Protein AF-0000000086139166 (afdb_homodimer)

Sequence (594 aa):
PNATFDPYRQVFTIIMPDGSTDIAVHMEHIFRLQDTTVDTGIIYGVQLGISAILMLILAIMTRPEKRRSVIFFLNLGCLVLLLVRAIMMSIALHGPFYNFYNWVVSYYHDIDGWIRLSVAAEVINFLVILGLELSLLFQVRIVCVTLKTRWRLVVTAVTTFVAVAVCAVRFATMVVNAELGIVKVAGKTDAEWALIDAMASASNICIIASIIFFSAVFIAKLGHAIWQRRSMGMKQFGPMQIIFVMGCQTMCIPAIFGILTYFVYGASQIYTLMPVVVGTFLPLSSMWAATNTNNINPNATFDPYRQVFTIIMPDGSTDIAVHMEHIFRLQDTTVDTGIIYGVQLGISAILMLILAIMTRPEKRRSVIFFLNLGCLVLLLVRAIMMSIALHGPFYNFYNWVVSYYHDIDGWIRLSVAAEVINFLVILGLELSLLFQVRIVCVTLKTRWRLVVTAVTTFVAVAVCAVRFATMVVNAELGIVKVAGKTDAEWALIDAMASASNICIIASIIFFSAVFIAKLGHAIWQRRSMGMKQFGPMQIIFVMGCQTMCIPAIFGILTYFVYGASQIYTLMPVVVGTFLPLSSMWAATNTNNIN

Nearest PDB structures (foldseek):
  7qa8-assembly1_A  TM=8.667E-01  e=2.559E-09  Saccharomyces cerevisiae
  9auc-assembly1_R  TM=4.379E-01  e=1.783E-02  Homo sapiens
  6osa-assembly1_R  TM=5.288E-01  e=7.113E-02  Homo sapiens
  7try-assembly1_P  TM=4.358E-01  e=2.664E-02  Homo sapiens
  8to0-assembly1_Gd  TM=1.664E-01  e=4.517E+00  Mus musculus

Organism: NCBI:txid717836

Structure (mmCIF, N/CA/C/O backbone):
data_AF-0000000086139166-model_v1
#
loop_
_entity.id
_entity.type
_entity.pdbx_description
1 polymer 'Uncharacterized protein'
#
loop_
_atom_site.group_PDB
_atom_site.id
_atom_site.type_symbol
_atom_site.label_atom_id
_atom_site.label_alt_id
_atom_site.label_comp_id
_atom_site.label_asym_id
_atom_site.label_entity_id
_atom_site.label_seq_id
_atom_site.pdbx_PDB_ins_code
_atom_site.Cartn_x
_atom_site.Cartn_y
_atom_site.Cartn_z
_atom_site.occupancy
_atom_site.B_iso_or_equiv
_atom_site.auth_seq_id
_atom_site.auth_comp_id
_atom_site.auth_asym_id
_atom_site.auth_atom_id
_atom_site.pdbx_PDB_model_num
ATOM 1 N N . PRO A 1 1 ? -19.312 34.438 2.025 1 45.56 1 PRO A N 1
ATOM 2 C CA . PRO A 1 1 ? -17.891 34.625 1.675 1 45.56 1 PRO A CA 1
ATOM 3 C C . PRO A 1 1 ? -17.594 36.062 1.247 1 45.56 1 PRO A C 1
ATOM 5 O O . PRO A 1 1 ? -18.375 36.688 0.522 1 45.56 1 PRO A O 1
ATOM 8 N N . ASN A 1 2 ? -17.062 36.781 2.189 1 55.03 2 ASN A N 1
ATOM 9 C CA . ASN A 1 2 ? -16.641 38.094 1.738 1 55.03 2 ASN A CA 1
ATOM 10 C C . ASN A 1 2 ? -15.734 38 0.514 1 55.03 2 ASN A C 1
ATOM 12 O O . ASN A 1 2 ? -14.969 37.062 0.375 1 55.03 2 ASN A O 1
ATOM 16 N N . ALA A 1 3 ? -16.094 38.625 -0.59 1 62.47 3 ALA A N 1
ATOM 17 C CA . ALA A 1 3 ? -15.492 38.688 -1.915 1 62.47 3 ALA A CA 1
ATOM 18 C C . ALA A 1 3 ? -13.984 38.906 -1.813 1 62.47 3 ALA A C 1
ATOM 20 O O . ALA A 1 3 ? -13.227 38.469 -2.691 1 62.47 3 ALA A O 1
ATOM 21 N N . THR A 1 4 ? -13.469 39.469 -0.692 1 70.94 4 THR A N 1
ATOM 22 C CA . THR A 1 4 ? -12.062 39.844 -0.707 1 70.94 4 THR A CA 1
ATOM 23 C C . THR A 1 4 ? -11.25 38.969 0.241 1 70.94 4 THR A C 1
ATOM 25 O O . THR A 1 4 ? -10.016 39.062 0.266 1 70.94 4 THR A O 1
ATOM 28 N N . PHE A 1 5 ? -12.031 38.156 1.016 1 83.56 5 PHE A N 1
ATOM 29 C CA . PHE A 1 5 ? -11.297 37.375 2.002 1 83.56 5 PHE A CA 1
ATOM 30 C C . PHE A 1 5 ? -11.289 35.906 1.621 1 83.56 5 PHE A C 1
ATOM 32 O O . PHE A 1 5 ? -12.344 35.281 1.486 1 83.56 5 PHE A O 1
ATOM 39 N N . ASP A 1 6 ? -10.078 35.469 1.376 1 85.38 6 ASP A N 1
ATOM 40 C CA . ASP A 1 6 ? -9.906 34.062 1.132 1 85.38 6 ASP A CA 1
ATOM 41 C C . ASP A 1 6 ? -9.484 33.312 2.406 1 85.38 6 ASP A C 1
ATOM 43 O O . ASP A 1 6 ? -8.336 33.469 2.852 1 85.38 6 ASP A O 1
ATOM 47 N N . PRO A 1 7 ? -10.359 32.562 2.977 1 87.12 7 PRO A N 1
ATOM 48 C CA . PRO A 1 7 ? -10.062 31.891 4.238 1 87.12 7 PRO A CA 1
ATOM 49 C C . PRO A 1 7 ? -8.914 30.891 4.113 1 87.12 7 PRO A C 1
ATOM 51 O O . PRO A 1 7 ? -8.234 30.609 5.102 1 87.12 7 PRO A O 1
ATOM 54 N N . TYR A 1 8 ? -8.633 30.391 2.938 1 88 8 TYR A N 1
ATOM 55 C CA . TYR A 1 8 ? -7.621 29.359 2.756 1 88 8 TYR A CA 1
ATOM 56 C C . TYR A 1 8 ? -6.234 29.969 2.619 1 88 8 TYR A C 1
ATOM 58 O O . TYR A 1 8 ? -5.227 29.266 2.668 1 88 8 TYR A O 1
ATOM 66 N N . ARG A 1 9 ? -6.148 31.25 2.504 1 89.69 9 ARG A N 1
ATOM 67 C CA . ARG A 1 9 ? -4.859 31.922 2.355 1 89.69 9 ARG A CA 1
ATOM 68 C C . ARG A 1 9 ? -4.621 32.906 3.492 1 89.69 9 ARG A C 1
ATOM 70 O O . ARG A 1 9 ? -3.764 33.781 3.389 1 89.69 9 ARG A O 1
ATOM 77 N N . GLN A 1 10 ? -5.258 32.656 4.512 1 90.38 10 GLN A N 1
ATOM 78 C CA . GLN A 1 10 ? -5.121 33.594 5.629 1 90.38 10 GLN A CA 1
ATOM 79 C C . GLN A 1 10 ? -3.826 33.344 6.395 1 90.38 10 GLN A C 1
ATOM 81 O O . GLN A 1 10 ? -3.215 32.281 6.262 1 90.38 10 GLN A O 1
ATOM 86 N N . VAL A 1 11 ? -3.445 34.406 7.09 1 92 11 VAL A N 1
ATOM 87 C CA . VAL A 1 11 ? -2.242 34.344 7.914 1 92 11 VAL A CA 1
ATOM 88 C C . VAL A 1 11 ? -2.627 34.375 9.391 1 92 11 VAL A C 1
ATOM 90 O O . VAL A 1 11 ? -3.5 35.156 9.797 1 92 11 VAL A O 1
ATOM 93 N N . PHE A 1 12 ? -2.053 33.469 10.148 1 91.06 12 PHE A N 1
ATOM 94 C CA . PHE A 1 12 ? -2.281 33.469 11.586 1 91.06 12 PHE A CA 1
ATOM 95 C C . PHE A 1 12 ? -0.96 33.469 12.352 1 91.06 12 PHE A C 1
ATOM 97 O O . PHE A 1 12 ? 0.106 33.312 11.75 1 91.06 12 PHE A O 1
ATOM 104 N N . THR A 1 13 ? -1.061 33.719 13.609 1 92.12 13 THR A N 1
ATOM 105 C CA . THR A 1 13 ? 0.156 33.875 14.391 1 92.12 13 THR A CA 1
ATOM 106 C C . THR A 1 13 ? 0.322 32.719 15.391 1 92.12 13 THR A C 1
ATOM 108 O O . THR A 1 13 ? -0.653 32.281 16 1 92.12 13 THR A O 1
ATOM 111 N N . ILE A 1 14 ? 1.516 32.25 15.398 1 91.69 14 ILE A N 1
ATOM 112 C CA . ILE A 1 14 ? 1.871 31.266 16.406 1 91.69 14 ILE A CA 1
ATOM 113 C C . ILE A 1 14 ? 3.002 31.797 17.281 1 91.69 14 ILE A C 1
ATOM 115 O O . ILE A 1 14 ? 3.699 32.75 16.906 1 91.69 14 ILE A O 1
ATOM 119 N N . ILE A 1 15 ? 3.102 31.172 18.469 1 90.88 15 ILE A N 1
ATOM 120 C CA . ILE A 1 15 ? 4.09 31.625 19.438 1 90.88 15 ILE A CA 1
ATOM 121 C C . ILE A 1 15 ? 5.328 30.734 19.375 1 90.88 15 ILE A C 1
ATOM 123 O O . ILE A 1 15 ? 5.219 29.5 19.328 1 90.88 15 ILE A O 1
ATOM 127 N N . MET A 1 16 ? 6.43 31.297 19.375 1 89.06 16 MET A N 1
ATOM 128 C CA . MET A 1 16 ? 7.703 30.578 19.359 1 89.06 16 MET A CA 1
ATOM 129 C C . MET A 1 16 ? 7.953 29.875 20.688 1 89.06 16 MET A C 1
ATOM 131 O O . MET A 1 16 ? 7.273 30.141 21.672 1 89.06 16 MET A O 1
ATOM 135 N N . PRO A 1 17 ? 8.914 28.969 20.625 1 85.5 17 PRO A N 1
ATOM 136 C CA . PRO A 1 17 ? 9.172 28.219 21.844 1 85.5 17 PRO A CA 1
ATOM 137 C C . PRO A 1 17 ? 9.57 29.094 23.016 1 85.5 17 PRO A C 1
ATOM 139 O O . PRO A 1 17 ? 9.492 28.672 24.172 1 85.5 17 PRO A O 1
ATOM 142 N N . ASP A 1 18 ? 9.961 30.266 22.781 1 82.81 18 ASP A N 1
ATOM 143 C CA . ASP A 1 18 ? 10.336 31.188 23.844 1 82.81 18 ASP A CA 1
ATOM 144 C C . ASP A 1 18 ? 9.109 31.656 24.625 1 82.81 18 ASP A C 1
ATOM 146 O O . ASP A 1 18 ? 9.227 32.188 25.734 1 82.81 18 ASP A O 1
ATOM 150 N N . GLY A 1 19 ? 7.93 31.484 24.016 1 83.88 19 GLY A N 1
ATOM 151 C CA . GLY A 1 19 ? 6.691 31.812 24.703 1 83.88 19 GLY A CA 1
ATOM 152 C C . GLY A 1 19 ? 6.266 33.25 24.516 1 83.88 19 GLY A C 1
ATOM 153 O O . GLY A 1 19 ? 5.211 33.656 25 1 83.88 19 GLY A O 1
ATOM 154 N N . SER A 1 20 ? 7 34.031 23.812 1 85.06 20 SER A N 1
ATOM 155 C CA . SER A 1 20 ? 6.699 35.469 23.734 1 85.06 20 SER A CA 1
ATOM 156 C C . SER A 1 20 ? 6.742 35.969 22.281 1 85.06 20 SER A C 1
ATOM 158 O O . SER A 1 20 ? 5.977 36.844 21.906 1 85.06 20 SER A O 1
ATOM 160 N N . THR A 1 21 ? 7.52 35.375 21.453 1 88.88 21 THR A N 1
ATOM 161 C CA . THR A 1 21 ? 7.699 35.844 20.078 1 88.88 21 THR A CA 1
ATOM 162 C C . THR A 1 21 ? 6.637 35.25 19.156 1 88.88 21 THR A C 1
ATOM 164 O O . THR A 1 21 ? 6.445 34.062 19.125 1 88.88 21 THR A O 1
ATOM 167 N N . ASP A 1 22 ? 5.969 36.25 18.516 1 89.94 22 ASP A N 1
ATOM 168 C CA . ASP A 1 22 ? 4.941 35.812 17.578 1 89.94 22 ASP A CA 1
ATOM 169 C C . ASP A 1 22 ? 5.504 35.719 16.156 1 89.94 22 ASP A C 1
ATOM 171 O O . ASP A 1 22 ? 6.34 36.531 15.75 1 89.94 22 ASP A O 1
ATOM 175 N N . ILE A 1 23 ? 5.105 34.656 15.539 1 90.5 23 ILE A N 1
ATOM 176 C CA . ILE A 1 23 ? 5.484 34.5 14.141 1 90.5 23 ILE A CA 1
ATOM 177 C C . ILE A 1 23 ? 4.23 34.312 13.289 1 90.5 23 ILE A C 1
ATOM 179 O O . ILE A 1 23 ? 3.285 33.625 13.703 1 90.5 23 ILE A O 1
ATOM 183 N N . ALA A 1 24 ? 4.258 34.969 12.18 1 91.88 24 ALA A N 1
ATOM 184 C CA . ALA A 1 24 ? 3.148 34.844 11.234 1 91.88 24 ALA A CA 1
ATOM 185 C C . ALA A 1 24 ? 3.324 33.625 10.336 1 91.88 24 ALA A C 1
ATOM 187 O O . ALA A 1 24 ? 4.406 33.406 9.789 1 91.88 24 ALA A O 1
ATOM 188 N N . VAL A 1 25 ? 2.326 32.812 10.281 1 91.75 25 VAL A N 1
ATOM 189 C CA . VAL A 1 25 ? 2.373 31.594 9.477 1 91.75 25 VAL A CA 1
ATOM 190 C C . VAL A 1 25 ? 1.213 31.594 8.484 1 91.75 25 VAL A C 1
ATOM 192 O O . VAL A 1 25 ? 0.083 31.938 8.836 1 91.75 25 VAL A O 1
ATOM 195 N N . HIS A 1 26 ? 1.52 31.141 7.305 1 92 26 HIS A N 1
ATOM 196 C CA . HIS A 1 26 ? 0.5 31.016 6.27 1 92 26 HIS A CA 1
ATOM 197 C C . HIS A 1 26 ? -0.224 29.672 6.375 1 92 26 HIS A C 1
ATOM 199 O O . HIS A 1 26 ? 0.409 28.641 6.586 1 92 26 HIS A O 1
ATOM 205 N N . MET A 1 27 ? -1.521 29.734 6.191 1 91.56 27 MET A N 1
ATOM 206 C CA . MET A 1 27 ? -2.338 28.531 6.25 1 91.56 27 MET A CA 1
ATOM 207 C C . MET A 1 27 ? -1.91 27.531 5.176 1 91.56 27 MET A C 1
ATOM 209 O O . MET A 1 27 ? -2.041 26.328 5.363 1 91.56 27 MET A O 1
ATOM 213 N N . GLU A 1 28 ? -1.362 27.984 4.152 1 90.25 28 GLU A N 1
ATOM 214 C CA . GLU A 1 28 ? -0.927 27.141 3.039 1 90.25 28 GLU A CA 1
ATOM 215 C C . GLU A 1 28 ? 0.146 26.156 3.48 1 90.25 28 GLU A C 1
ATOM 217 O O . GLU A 1 28 ? 0.291 25.078 2.889 1 90.25 28 GLU A O 1
ATOM 222 N N . HIS A 1 29 ? 0.88 26.531 4.504 1 89.94 29 HIS A N 1
ATOM 223 C CA . HIS A 1 29 ? 1.913 25.625 5.012 1 89.94 29 HIS A CA 1
ATOM 224 C C . HIS A 1 29 ? 1.301 24.359 5.605 1 89.94 29 HIS A C 1
ATOM 226 O O . HIS A 1 29 ? 1.882 23.281 5.508 1 89.94 29 HIS A O 1
ATOM 232 N N . ILE A 1 30 ? 0.114 24.547 6.121 1 91.62 30 ILE A N 1
ATOM 233 C CA . ILE A 1 30 ? -0.573 23.391 6.691 1 91.62 30 ILE A CA 1
ATOM 234 C C . ILE A 1 30 ? -1.009 22.453 5.574 1 91.62 30 ILE A C 1
ATOM 236 O O . ILE A 1 30 ? -0.793 21.234 5.656 1 91.62 30 ILE A O 1
ATOM 240 N N . PHE A 1 31 ? -1.517 23.047 4.535 1 91.5 31 PHE A N 1
ATOM 241 C CA . PHE A 1 31 ? -2.014 22.25 3.426 1 91.5 31 PHE A CA 1
ATOM 242 C C . PHE A 1 31 ? -0.865 21.547 2.713 1 91.5 31 PHE A C 1
ATOM 244 O O . PHE A 1 31 ? -0.972 20.359 2.367 1 91.5 31 PHE A O 1
ATOM 251 N N . ARG A 1 32 ? 0.157 22.219 2.541 1 88.81 32 ARG A N 1
ATOM 252 C CA . ARG A 1 32 ? 1.303 21.641 1.844 1 88.81 32 ARG A CA 1
ATOM 253 C C . ARG A 1 32 ? 1.901 20.484 2.637 1 88.81 32 ARG A C 1
ATOM 255 O O . ARG A 1 32 ? 2.246 19.453 2.068 1 88.81 32 ARG A O 1
ATOM 262 N N . LEU A 1 33 ? 2.053 20.688 3.883 1 91.19 33 LEU A N 1
ATOM 263 C CA . LEU A 1 33 ? 2.6 19.625 4.727 1 91.19 33 LEU A CA 1
ATOM 264 C C . LEU A 1 33 ? 1.68 18.422 4.742 1 91.19 33 LEU A C 1
ATOM 266 O O . LEU A 1 33 ? 2.145 17.281 4.648 1 91.19 33 LEU A O 1
ATOM 270 N N . GLN A 1 34 ? 0.422 18.672 4.883 1 92.06 34 GLN A N 1
ATOM 271 C CA . GLN A 1 34 ? -0.533 17.578 4.898 1 92.06 34 GLN A CA 1
ATOM 272 C C . GLN A 1 34 ? -0.503 16.797 3.584 1 92.06 34 GLN A C 1
ATOM 274 O O . GLN A 1 34 ? -0.5 15.562 3.584 1 92.06 34 GLN A O 1
ATOM 279 N N . ASP A 1 35 ? -0.479 17.5 2.506 1 90.5 35 ASP A N 1
ATOM 280 C CA . ASP A 1 35 ? -0.441 16.844 1.199 1 90.5 35 ASP A CA 1
ATOM 281 C C . ASP A 1 35 ? 0.821 16 1.045 1 90.5 35 ASP A C 1
ATOM 283 O O . ASP A 1 35 ? 0.76 14.867 0.562 1 90.5 35 ASP A O 1
ATOM 287 N N . THR A 1 36 ? 1.85 16.562 1.471 1 88.31 36 THR A N 1
ATOM 288 C CA . THR A 1 36 ? 3.125 15.859 1.354 1 88.31 36 THR A CA 1
ATOM 289 C C . THR A 1 36 ? 3.129 14.602 2.215 1 88.31 36 THR A C 1
ATOM 291 O O . THR A 1 36 ? 3.557 13.539 1.764 1 88.31 36 THR A O 1
ATOM 294 N N . THR A 1 37 ? 2.67 14.711 3.414 1 92.69 37 THR A N 1
ATOM 295 C CA . THR A 1 37 ? 2.689 13.57 4.324 1 92.69 37 THR A CA 1
ATOM 296 C C . THR A 1 37 ? 1.707 12.5 3.869 1 92.69 37 THR A C 1
ATOM 298 O O . THR A 1 37 ? 1.995 11.305 3.965 1 92.69 37 THR A O 1
ATOM 301 N N . VAL A 1 38 ? 0.588 12.945 3.363 1 92.94 38 VAL A N 1
ATOM 302 C CA . VAL A 1 38 ? -0.408 11.992 2.887 1 92.94 38 VAL A CA 1
ATOM 303 C C . VAL A 1 38 ? 0.127 11.258 1.662 1 92.94 38 VAL A C 1
ATOM 305 O O . VAL A 1 38 ? 0.037 10.031 1.581 1 92.94 38 VAL A O 1
ATOM 308 N N . ASP A 1 39 ? 0.705 11.953 0.757 1 91.19 39 ASP A N 1
ATOM 309 C CA . ASP A 1 39 ? 1.267 11.32 -0.436 1 91.19 39 ASP A CA 1
ATOM 310 C C . ASP A 1 39 ? 2.375 10.336 -0.07 1 91.19 39 ASP A C 1
ATOM 312 O O . ASP A 1 39 ? 2.424 9.227 -0.6 1 91.19 39 ASP A O 1
ATOM 316 N N . THR A 1 40 ? 3.201 10.82 0.78 1 91.06 40 THR A N 1
ATOM 317 C CA . THR A 1 40 ? 4.289 9.961 1.222 1 91.06 40 THR A CA 1
ATOM 318 C C . THR A 1 40 ? 3.748 8.727 1.936 1 91.06 40 THR A C 1
ATOM 320 O O . THR A 1 40 ? 4.262 7.617 1.75 1 91.06 40 THR A O 1
ATOM 323 N N . GLY A 1 41 ? 2.715 8.945 2.732 1 93.25 41 GLY A N 1
ATOM 324 C CA . GLY A 1 41 ? 2.084 7.82 3.396 1 93.25 41 GLY A CA 1
ATOM 325 C C . GLY A 1 41 ? 1.484 6.816 2.43 1 93.25 41 GLY A C 1
ATOM 326 O O . GLY A 1 41 ? 1.632 5.609 2.609 1 93.25 41 GLY A O 1
ATOM 327 N N . ILE A 1 42 ? 0.843 7.289 1.445 1 93.69 42 ILE A N 1
ATOM 328 C CA . ILE A 1 42 ? 0.24 6.418 0.439 1 93.69 42 ILE A CA 1
ATOM 329 C C . ILE A 1 42 ? 1.33 5.625 -0.276 1 93.69 42 ILE A C 1
ATOM 331 O O . ILE A 1 42 ? 1.203 4.41 -0.459 1 93.69 42 ILE A O 1
ATOM 335 N N . ILE A 1 43 ? 2.379 6.27 -0.607 1 92.56 43 ILE A N 1
ATOM 336 C CA . ILE A 1 43 ? 3.453 5.641 -1.368 1 92.56 43 ILE A CA 1
ATOM 337 C C . ILE A 1 43 ? 4.094 4.531 -0.537 1 92.56 43 ILE A C 1
ATOM 339 O O . ILE A 1 43 ? 4.305 3.422 -1.03 1 92.56 43 ILE A O 1
ATOM 343 N N . TYR A 1 44 ? 4.383 4.836 0.658 1 93.69 44 TYR A N 1
ATOM 344 C CA . TYR A 1 44 ? 4.996 3.812 1.496 1 93.69 44 TYR A CA 1
ATOM 345 C C . TYR A 1 44 ? 3.982 2.742 1.878 1 93.69 44 TYR A C 1
ATOM 347 O O . TYR A 1 44 ? 4.348 1.585 2.102 1 93.69 44 TYR A O 1
ATOM 355 N N . GLY A 1 45 ? 2.738 3.119 1.931 1 94.88 45 GLY A N 1
ATOM 356 C CA . GLY A 1 45 ? 1.712 2.098 2.068 1 94.88 45 GLY A CA 1
ATOM 357 C C . GLY A 1 45 ? 1.694 1.109 0.918 1 94.88 45 GLY A C 1
ATOM 358 O O . GLY A 1 45 ? 1.607 -0.101 1.135 1 94.88 45 GLY A O 1
ATOM 359 N N . VAL A 1 46 ? 1.8 1.659 -0.193 1 93.75 46 VAL A N 1
ATOM 360 C CA . VAL A 1 46 ? 1.843 0.818 -1.384 1 93.75 46 VAL A CA 1
ATOM 361 C C . VAL A 1 46 ? 3.023 -0.146 -1.293 1 93.75 46 VAL A C 1
ATOM 363 O O . VAL A 1 46 ? 2.885 -1.338 -1.576 1 93.75 46 VAL A O 1
ATOM 366 N N . GLN A 1 47 ? 4.133 0.361 -0.874 1 93.88 47 GLN A N 1
ATOM 367 C CA . GLN A 1 47 ? 5.324 -0.467 -0.731 1 93.88 47 GLN A CA 1
ATOM 368 C C . GLN A 1 47 ? 5.125 -1.545 0.329 1 93.88 47 GLN A C 1
ATOM 370 O O . GLN A 1 47 ? 5.562 -2.684 0.155 1 93.88 47 GLN A O 1
ATOM 375 N N . LEU A 1 48 ? 4.484 -1.143 1.344 1 94.69 48 LEU A N 1
ATOM 376 C CA . LEU A 1 48 ? 4.18 -2.09 2.41 1 94.69 48 LEU A CA 1
ATOM 377 C C . LEU A 1 48 ? 3.283 -3.213 1.897 1 94.69 48 LEU A C 1
ATOM 379 O O . LEU A 1 48 ? 3.572 -4.391 2.117 1 94.69 48 LEU A O 1
ATOM 383 N N . GLY A 1 49 ? 2.287 -2.867 1.223 1 93.56 49 GLY A N 1
ATOM 384 C CA . GLY A 1 49 ? 1.359 -3.852 0.689 1 93.56 49 GLY A CA 1
ATOM 385 C C . GLY A 1 49 ? 2.002 -4.801 -0.304 1 93.56 49 GLY A C 1
ATOM 386 O O . GLY A 1 49 ? 1.856 -6.02 -0.188 1 93.56 49 GLY A O 1
ATOM 387 N N . ILE A 1 50 ? 2.738 -4.25 -1.206 1 91.12 50 ILE A N 1
ATOM 388 C CA . ILE A 1 50 ? 3.361 -5.043 -2.262 1 91.12 50 ILE A CA 1
ATOM 389 C C . ILE A 1 50 ? 4.379 -6.004 -1.652 1 91.12 50 ILE A C 1
ATOM 391 O O . ILE A 1 50 ? 4.375 -7.199 -1.963 1 91.12 50 ILE A O 1
ATOM 395 N N . SER A 1 51 ? 5.199 -5.48 -0.783 1 91.69 51 SER A N 1
ATOM 396 C CA . SER A 1 51 ? 6.246 -6.316 -0.2 1 91.69 51 SER A CA 1
ATOM 397 C C . SER A 1 51 ? 5.656 -7.402 0.692 1 91.69 51 SER A C 1
ATOM 399 O O . SER A 1 51 ? 6.105 -8.547 0.663 1 91.69 51 SER A O 1
ATOM 401 N N . ALA A 1 52 ? 4.648 -7.094 1.392 1 89.38 52 ALA A N 1
ATOM 402 C CA . ALA A 1 52 ? 4.039 -8.062 2.299 1 89.38 52 ALA A CA 1
ATOM 403 C C . ALA A 1 52 ? 3.389 -9.203 1.524 1 89.38 52 ALA A C 1
ATOM 405 O O . ALA A 1 52 ? 3.629 -10.375 1.821 1 89.38 52 ALA A O 1
ATOM 406 N N . ILE A 1 53 ? 2.598 -8.898 0.555 1 87.31 53 ILE A N 1
ATOM 407 C CA . ILE A 1 53 ? 1.854 -9.93 -0.158 1 87.31 53 ILE A CA 1
ATOM 408 C C . ILE A 1 53 ? 2.812 -10.758 -1.01 1 87.31 53 ILE A C 1
ATOM 410 O O . ILE A 1 53 ? 2.635 -11.969 -1.153 1 87.31 53 ILE A O 1
ATOM 414 N N . LEU A 1 54 ? 3.781 -10.164 -1.547 1 86.38 54 LEU A N 1
ATOM 415 C CA . LEU A 1 54 ? 4.734 -10.914 -2.357 1 86.38 54 LEU A CA 1
ATOM 416 C C . LEU A 1 54 ? 5.547 -11.875 -1.494 1 86.38 54 LEU A C 1
ATOM 418 O O . LEU A 1 54 ? 5.895 -12.977 -1.937 1 86.38 54 LEU A O 1
ATOM 422 N N . MET A 1 55 ? 5.906 -11.367 -0.346 1 85.5 55 MET A N 1
ATOM 423 C CA . MET A 1 55 ? 6.598 -12.258 0.583 1 85.5 55 MET A CA 1
ATOM 424 C C . MET A 1 55 ? 5.742 -13.484 0.902 1 85.5 55 MET A C 1
ATOM 426 O O . MET A 1 55 ? 6.246 -14.602 0.946 1 85.5 55 MET A O 1
ATOM 430 N N . LEU A 1 56 ? 4.512 -13.258 1.022 1 79.19 56 LEU A N 1
ATOM 431 C CA . LEU A 1 56 ? 3.582 -14.336 1.323 1 79.19 56 LEU A CA 1
ATOM 432 C C . LEU A 1 56 ? 3.449 -15.289 0.136 1 79.19 56 LEU A C 1
ATOM 434 O O . LEU A 1 56 ? 3.48 -16.5 0.306 1 79.19 56 LEU A O 1
ATOM 438 N N . ILE A 1 57 ? 3.318 -14.75 -0.971 1 77.06 57 ILE A N 1
ATOM 439 C CA . ILE A 1 57 ? 3.166 -15.555 -2.182 1 77.06 57 ILE A CA 1
ATOM 440 C C . ILE A 1 57 ? 4.434 -16.359 -2.43 1 77.06 57 ILE A C 1
ATOM 442 O O . ILE A 1 57 ? 4.367 -17.547 -2.779 1 77.06 57 ILE A O 1
ATOM 446 N N . LEU A 1 58 ? 5.547 -15.75 -2.281 1 76.88 58 LEU A N 1
ATOM 447 C CA . LEU A 1 58 ? 6.816 -16.453 -2.455 1 76.88 58 LEU A CA 1
ATOM 448 C C . LEU A 1 58 ? 6.938 -17.609 -1.473 1 76.88 58 LEU A C 1
ATOM 450 O O . LEU A 1 58 ? 7.414 -18.688 -1.834 1 76.88 58 LEU A O 1
ATOM 454 N N . ALA A 1 59 ? 6.516 -17.391 -0.302 1 72.25 59 ALA A N 1
ATOM 455 C CA . ALA A 1 59 ? 6.605 -18.406 0.744 1 72.25 59 ALA A CA 1
ATOM 456 C C . ALA A 1 59 ? 5.645 -19.562 0.469 1 72.25 59 ALA A C 1
ATOM 458 O O . ALA A 1 59 ? 5.965 -20.719 0.733 1 72.25 59 ALA A O 1
ATOM 459 N N . ILE A 1 60 ? 4.531 -19.25 -0.204 1 68.69 60 ILE A N 1
ATOM 460 C CA . ILE A 1 60 ? 3.488 -20.25 -0.391 1 68.69 60 ILE A CA 1
ATOM 461 C C . ILE A 1 60 ? 3.699 -20.969 -1.719 1 68.69 60 ILE A C 1
ATOM 463 O O . ILE A 1 60 ? 3.484 -22.188 -1.813 1 68.69 60 ILE A O 1
ATOM 467 N N . MET A 1 61 ? 4.145 -20.266 -2.672 1 68.75 61 MET A N 1
ATOM 468 C CA . MET A 1 61 ? 4.145 -20.797 -4.031 1 68.75 61 MET A CA 1
ATOM 469 C C . MET A 1 61 ? 5.488 -21.438 -4.363 1 68.75 61 MET A C 1
ATOM 471 O O . MET A 1 61 ? 5.59 -22.219 -5.316 1 68.75 61 MET A O 1
ATOM 475 N N . THR A 1 62 ? 6.504 -21.109 -3.596 1 70.12 62 THR A N 1
ATOM 476 C CA . THR A 1 62 ? 7.809 -21.688 -3.895 1 70.12 62 THR A CA 1
ATOM 477 C C . THR A 1 62 ? 7.922 -23.094 -3.318 1 70.12 62 THR A C 1
ATOM 479 O O . THR A 1 62 ? 7.613 -23.312 -2.146 1 70.12 62 THR A O 1
ATOM 482 N N . ARG A 1 63 ? 8.297 -24.047 -4.219 1 69.25 63 ARG A N 1
ATOM 483 C CA . ARG A 1 63 ? 8.477 -25.453 -3.824 1 69.25 63 ARG A CA 1
ATOM 484 C C . ARG A 1 63 ? 9.625 -25.594 -2.83 1 69.25 63 ARG A C 1
ATOM 486 O O . ARG A 1 63 ? 10.617 -24.875 -2.91 1 69.25 63 ARG A O 1
ATOM 493 N N . PRO A 1 64 ? 9.445 -26.469 -1.895 1 71.12 64 PRO A N 1
ATOM 494 C CA . PRO A 1 64 ? 10.469 -26.641 -0.862 1 71.12 64 PRO A CA 1
ATOM 495 C C . PRO A 1 64 ? 11.844 -26.938 -1.443 1 71.12 64 PRO A C 1
ATOM 497 O O . PRO A 1 64 ? 12.859 -26.531 -0.872 1 71.12 64 PRO A O 1
ATOM 500 N N . GLU A 1 65 ? 11.945 -27.578 -2.594 1 69.81 65 GLU A N 1
ATOM 501 C CA . GLU A 1 65 ? 13.219 -27.906 -3.217 1 69.81 65 GLU A CA 1
ATOM 502 C C . GLU A 1 65 ? 13.922 -26.656 -3.73 1 69.81 65 GLU A C 1
ATOM 504 O O . GLU A 1 65 ? 15.156 -26.594 -3.756 1 69.81 65 GLU A O 1
ATOM 509 N N . LYS A 1 66 ? 13.156 -25.641 -4.047 1 70.38 66 LYS A N 1
ATOM 510 C CA . LYS A 1 66 ? 13.711 -24.422 -4.617 1 70.38 66 LYS A CA 1
ATOM 511 C C . LYS A 1 66 ? 13.914 -23.359 -3.539 1 70.38 66 LYS A C 1
ATOM 513 O O . LYS A 1 66 ? 14.516 -22.312 -3.799 1 70.38 66 LYS A O 1
ATOM 518 N N . ARG A 1 67 ? 13.43 -23.688 -2.371 1 74.25 67 ARG A N 1
ATOM 519 C CA . ARG A 1 67 ? 13.57 -22.734 -1.268 1 74.25 67 ARG A CA 1
ATOM 520 C C . ARG A 1 67 ? 15.016 -22.672 -0.782 1 74.25 67 ARG A C 1
ATOM 522 O O . ARG A 1 67 ? 15.383 -21.75 -0.045 1 74.25 67 ARG A O 1
ATOM 529 N N . ARG A 1 68 ? 15.742 -23.531 -1.37 1 77.06 68 ARG A N 1
ATOM 530 C CA . ARG A 1 68 ? 17.125 -23.547 -0.919 1 77.06 68 ARG A CA 1
ATOM 531 C C . ARG A 1 68 ? 18.047 -22.891 -1.942 1 77.06 68 ARG A C 1
ATOM 533 O O . ARG A 1 68 ? 19.25 -22.797 -1.73 1 77.06 68 ARG A O 1
ATOM 540 N N . SER A 1 69 ? 17.469 -22.344 -2.902 1 76.44 69 SER A N 1
ATOM 541 C CA . SER A 1 69 ? 18.281 -21.672 -3.914 1 76.44 69 SER A CA 1
ATOM 542 C C . SER A 1 69 ? 18.734 -20.297 -3.439 1 76.44 69 SER A C 1
ATOM 544 O O . SER A 1 69 ? 18.062 -19.656 -2.635 1 76.44 69 SER A O 1
ATOM 546 N N . VAL A 1 70 ? 19.922 -19.953 -3.803 1 79.12 70 VAL A N 1
ATOM 547 C CA . VAL A 1 70 ? 20.484 -18.656 -3.451 1 79.12 70 VAL A CA 1
ATOM 548 C C . VAL A 1 70 ? 19.594 -17.531 -3.955 1 79.12 70 VAL A C 1
ATOM 550 O O . VAL A 1 70 ? 19.406 -16.516 -3.279 1 79.12 70 VAL A O 1
ATOM 553 N N . ILE A 1 71 ? 18.938 -17.734 -5.07 1 74.94 71 ILE A N 1
ATOM 554 C CA . ILE A 1 71 ? 18.078 -16.719 -5.676 1 74.94 71 ILE A CA 1
ATOM 555 C C . ILE A 1 71 ? 16.844 -16.5 -4.801 1 74.94 71 ILE A C 1
ATOM 557 O O . ILE A 1 71 ? 16.391 -15.367 -4.641 1 74.94 71 ILE A O 1
ATOM 561 N N . PHE A 1 72 ? 16.391 -17.531 -4.258 1 79.31 72 PHE A N 1
ATOM 562 C CA . PHE A 1 72 ? 15.242 -17.422 -3.373 1 79.31 72 PHE A CA 1
ATOM 563 C C . PHE A 1 72 ? 15.578 -16.594 -2.141 1 79.31 72 PHE A C 1
ATOM 565 O O . PHE A 1 72 ? 14.812 -15.703 -1.758 1 79.31 72 PHE A O 1
ATOM 572 N N . PHE A 1 73 ? 16.719 -16.812 -1.592 1 84.44 73 PHE A N 1
ATOM 573 C CA . PHE A 1 73 ? 17.125 -16.094 -0.386 1 84.44 73 PHE A CA 1
ATOM 574 C C . PHE A 1 73 ? 17.391 -14.625 -0.687 1 84.44 73 PHE A C 1
ATOM 576 O O . PHE A 1 73 ? 17.078 -13.758 0.128 1 84.44 73 PHE A O 1
ATOM 583 N N . LEU A 1 74 ? 17.922 -14.359 -1.779 1 83.81 74 LEU A N 1
ATOM 584 C CA . LEU A 1 74 ? 18.188 -12.984 -2.162 1 83.81 74 LEU A CA 1
ATOM 585 C C . LEU A 1 74 ? 16.891 -12.219 -2.414 1 83.81 74 LEU A C 1
ATOM 587 O O . LEU A 1 74 ? 16.734 -11.086 -1.96 1 83.81 74 LEU A O 1
ATOM 591 N N . ASN A 1 75 ? 15.992 -12.922 -3.064 1 81.88 75 ASN A N 1
ATOM 592 C CA . ASN A 1 75 ? 14.711 -12.281 -3.348 1 81.88 75 ASN A CA 1
ATOM 593 C C . ASN A 1 75 ? 13.898 -12.062 -2.072 1 81.88 75 ASN A C 1
ATOM 595 O O . ASN A 1 75 ? 13.336 -10.984 -1.867 1 81.88 75 ASN A O 1
ATOM 599 N N . LEU A 1 76 ? 13.891 -13.039 -1.277 1 87.06 76 LEU A N 1
ATOM 600 C CA . LEU A 1 76 ? 13.172 -12.922 -0.013 1 87.06 76 LEU A CA 1
ATOM 601 C C . LEU A 1 76 ? 13.812 -11.859 0.878 1 87.06 76 LEU A C 1
ATOM 603 O O . LEU A 1 76 ? 13.109 -11.078 1.521 1 87.06 76 LEU A O 1
ATOM 607 N N . GLY A 1 77 ? 15.109 -11.914 0.917 1 89.44 77 GLY A N 1
ATOM 608 C CA . GLY A 1 77 ? 15.82 -10.914 1.695 1 89.44 77 GLY A CA 1
ATOM 609 C C . GLY A 1 77 ? 15.539 -9.492 1.247 1 89.44 77 GLY A C 1
ATOM 610 O O . GLY A 1 77 ? 15.352 -8.602 2.076 1 89.44 77 GLY A O 1
ATOM 611 N N . CYS A 1 78 ? 15.484 -9.289 -0.009 1 89.44 78 CYS A N 1
ATOM 612 C CA . CYS A 1 78 ? 15.188 -7.965 -0.554 1 89.44 78 CYS A CA 1
ATOM 613 C C . CYS A 1 78 ? 13.773 -7.531 -0.179 1 89.44 78 CYS A C 1
ATOM 615 O O . CYS A 1 78 ? 13.555 -6.375 0.186 1 89.44 78 CYS A O 1
ATOM 617 N N . LEU A 1 79 ? 12.875 -8.438 -0.218 1 90.75 79 LEU A N 1
ATOM 618 C CA . LEU A 1 79 ? 11.492 -8.117 0.112 1 90.75 79 LEU A CA 1
ATOM 619 C C . LEU A 1 79 ? 11.344 -7.773 1.591 1 90.75 79 LEU A C 1
ATOM 621 O O . LEU A 1 79 ? 10.594 -6.871 1.952 1 90.75 79 LEU A O 1
ATOM 625 N N . VAL A 1 80 ? 12.07 -8.5 2.373 1 93.62 80 VAL A N 1
ATOM 626 C CA . VAL A 1 80 ? 12.039 -8.219 3.805 1 93.62 80 VAL A CA 1
ATOM 627 C C . VAL A 1 80 ? 12.609 -6.828 4.074 1 93.62 80 VAL A C 1
ATOM 629 O O . VAL A 1 80 ? 12.039 -6.062 4.855 1 93.62 80 VAL A O 1
ATOM 632 N N . LEU A 1 81 ? 13.68 -6.543 3.438 1 94.38 81 LEU A N 1
ATOM 633 C CA . LEU A 1 81 ? 14.289 -5.23 3.607 1 94.38 81 LEU A CA 1
ATOM 634 C C . LEU A 1 81 ? 13.344 -4.129 3.135 1 94.38 81 LEU A C 1
ATOM 636 O O . LEU A 1 81 ? 13.242 -3.076 3.771 1 94.38 81 LEU A O 1
ATOM 640 N N . LEU A 1 82 ? 12.688 -4.379 2.074 1 93.81 82 LEU A N 1
ATOM 641 C CA . LEU A 1 82 ? 11.727 -3.41 1.552 1 93.81 82 LEU A CA 1
ATOM 642 C C . LEU A 1 82 ? 10.57 -3.215 2.523 1 93.81 82 LEU A C 1
ATOM 644 O O . LEU A 1 82 ? 10.102 -2.092 2.719 1 93.81 82 LEU A O 1
ATOM 648 N N . LEU A 1 83 ? 10.125 -4.277 3.104 1 94.62 83 LEU A N 1
ATOM 649 C CA . LEU A 1 83 ? 9.047 -4.211 4.086 1 94.62 83 LEU A CA 1
ATOM 650 C C . LEU A 1 83 ? 9.477 -3.406 5.309 1 94.62 83 LEU A C 1
ATOM 652 O O . LEU A 1 83 ? 8.742 -2.525 5.762 1 94.62 83 LEU A O 1
ATOM 656 N N . VAL A 1 84 ? 10.602 -3.699 5.793 1 95.44 84 VAL A N 1
ATOM 657 C CA . VAL A 1 84 ? 11.125 -3.01 6.969 1 95.44 84 VAL A CA 1
ATOM 658 C C . VAL A 1 84 ? 11.305 -1.524 6.66 1 95.44 84 VAL A C 1
ATOM 660 O O . VAL A 1 84 ? 10.953 -0.667 7.473 1 95.44 84 VAL A O 1
ATOM 663 N N . ARG A 1 85 ? 11.805 -1.26 5.535 1 94 85 ARG A N 1
ATOM 664 C CA . ARG A 1 85 ? 11.977 0.124 5.105 1 94 85 ARG A CA 1
ATOM 665 C C . ARG A 1 85 ? 10.648 0.86 5.074 1 94 85 ARG A C 1
ATOM 667 O O . ARG A 1 85 ? 10.531 1.979 5.578 1 94 85 ARG A O 1
ATOM 674 N N . ALA A 1 86 ? 9.695 0.232 4.48 1 94.56 86 ALA A N 1
ATOM 675 C CA . ALA A 1 86 ? 8.383 0.858 4.367 1 94.56 86 ALA A CA 1
ATOM 676 C C . ALA A 1 86 ? 7.77 1.107 5.742 1 94.56 86 ALA A C 1
ATOM 678 O O . ALA A 1 86 ? 7.152 2.148 5.973 1 94.56 86 ALA A O 1
ATOM 679 N N . ILE A 1 87 ? 7.977 0.224 6.668 1 95.56 87 ILE A N 1
ATOM 680 C CA . ILE A 1 87 ? 7.465 0.366 8.023 1 95.56 87 ILE A CA 1
ATOM 681 C C . ILE A 1 87 ? 8.172 1.526 8.727 1 95.56 87 ILE A C 1
ATOM 683 O O . ILE A 1 87 ? 7.523 2.375 9.344 1 95.56 87 ILE A O 1
ATOM 687 N N . MET A 1 88 ? 9.422 1.557 8.594 1 94.69 88 MET A N 1
ATOM 688 C CA . MET A 1 88 ? 10.211 2.598 9.25 1 94.69 88 MET A CA 1
ATOM 689 C C . MET A 1 88 ? 9.844 3.977 8.711 1 94.69 88 MET A C 1
ATOM 691 O O . MET A 1 88 ? 9.688 4.926 9.484 1 94.69 88 MET A O 1
ATOM 695 N N . MET A 1 89 ? 9.688 4.047 7.43 1 92.94 89 MET A N 1
ATOM 696 C CA . MET A 1 89 ? 9.352 5.332 6.82 1 92.94 89 MET A CA 1
ATOM 697 C C . MET A 1 89 ? 7.934 5.758 7.195 1 92.94 89 MET A C 1
ATOM 699 O O . MET A 1 89 ? 7.656 6.949 7.348 1 92.94 89 MET A O 1
ATOM 703 N N . SER A 1 90 ? 7.027 4.793 7.348 1 93.44 90 SER A N 1
ATOM 704 C CA . SER A 1 90 ? 5.668 5.102 7.777 1 93.44 90 SER A CA 1
ATOM 705 C C . SER A 1 90 ? 5.645 5.637 9.203 1 93.44 90 SER A C 1
ATOM 707 O O . SER A 1 90 ? 4.883 6.555 9.516 1 93.44 90 SER A O 1
ATOM 709 N N . ILE A 1 91 ? 6.496 5.078 10.016 1 93.94 91 ILE A N 1
ATOM 710 C CA . ILE A 1 91 ? 6.578 5.535 11.398 1 93.94 91 ILE A CA 1
ATOM 711 C C . ILE A 1 91 ? 7.199 6.93 11.445 1 93.94 91 ILE A C 1
ATOM 713 O O . ILE A 1 91 ? 6.77 7.781 12.227 1 93.94 91 ILE A O 1
ATOM 717 N N . ALA A 1 92 ? 8.133 7.156 10.641 1 91.31 92 ALA A N 1
ATOM 718 C CA . ALA A 1 92 ? 8.852 8.43 10.609 1 91.31 92 ALA A CA 1
ATOM 719 C C . ALA A 1 92 ? 7.914 9.578 10.242 1 91.31 92 ALA A C 1
ATOM 721 O O . ALA A 1 92 ? 8.172 10.734 10.594 1 91.31 92 ALA A O 1
ATOM 722 N N . LEU A 1 93 ? 6.812 9.266 9.578 1 92.19 93 LEU A N 1
ATOM 723 C CA . LEU A 1 93 ? 5.859 10.297 9.18 1 92.19 93 LEU A CA 1
ATOM 724 C C . LEU A 1 93 ? 5.16 10.891 10.398 1 92.19 93 LEU A C 1
ATOM 726 O O . LEU A 1 93 ? 4.633 12 10.336 1 92.19 93 LEU A O 1
ATOM 730 N N . HIS A 1 94 ? 5.184 10.172 11.5 1 91 94 HIS A N 1
ATOM 731 C CA . HIS A 1 94 ? 4.566 10.664 12.727 1 91 94 HIS A CA 1
ATOM 732 C C . HIS A 1 94 ? 5.602 11.305 13.648 1 91 94 HIS A C 1
ATOM 734 O O . HIS A 1 94 ? 5.289 11.672 14.781 1 91 94 HIS A O 1
ATOM 740 N N . GLY A 1 95 ? 6.719 11.523 13.195 1 87.94 95 GLY A N 1
ATOM 741 C CA . GLY A 1 95 ? 7.805 12.062 13.992 1 87.94 95 GLY A CA 1
ATOM 742 C C . GLY A 1 95 ? 7.914 13.578 13.898 1 87.94 95 GLY A C 1
ATOM 743 O O . GLY A 1 95 ? 7.094 14.227 13.242 1 87.94 95 GLY A O 1
ATOM 744 N N . PRO A 1 96 ? 8.906 14.117 14.508 1 87.56 96 PRO A N 1
ATOM 745 C CA . PRO A 1 96 ? 9.078 15.57 14.594 1 87.56 96 PRO A CA 1
ATOM 746 C C . PRO A 1 96 ? 9.469 16.188 13.25 1 87.56 96 PRO A C 1
ATOM 748 O O . PRO A 1 96 ? 9.273 17.391 13.047 1 87.56 96 PRO A O 1
ATOM 751 N N . PHE A 1 97 ? 9.914 15.43 12.312 1 85.06 97 PHE A N 1
ATOM 752 C CA . PHE A 1 97 ? 10.352 15.969 11.031 1 85.06 97 PHE A CA 1
ATOM 753 C C . PHE A 1 97 ? 9.148 16.375 10.172 1 85.06 97 PHE A C 1
ATOM 755 O O . PHE A 1 97 ? 9.281 17.188 9.266 1 85.06 97 PHE A O 1
ATOM 762 N N . TYR A 1 98 ? 8.008 15.781 10.477 1 87.56 98 TYR A N 1
ATOM 763 C CA . TYR A 1 98 ? 6.805 16.109 9.727 1 87.56 98 TYR A CA 1
ATOM 764 C C . TYR A 1 98 ? 5.746 16.734 10.625 1 87.56 98 TYR A C 1
ATOM 766 O O . TYR A 1 98 ? 4.562 16.766 10.273 1 87.56 98 TYR A O 1
ATOM 774 N N . ASN A 1 99 ? 6.238 17.172 11.711 1 89.38 99 ASN A N 1
ATOM 775 C CA . ASN A 1 99 ? 5.359 17.922 12.602 1 89.38 99 ASN A CA 1
ATOM 776 C C . ASN A 1 99 ? 5.215 19.359 12.156 1 89.38 99 ASN A C 1
ATOM 778 O O . ASN A 1 99 ? 6.207 20.031 11.844 1 89.38 99 ASN A O 1
ATOM 782 N N . PHE A 1 100 ? 3.994 19.859 12.234 1 90.5 100 PHE A N 1
ATOM 783 C CA . PHE A 1 100 ? 3.709 21.172 11.695 1 90.5 100 PHE A CA 1
ATOM 784 C C . PHE A 1 100 ? 4.504 22.25 12.43 1 90.5 100 PHE A C 1
ATOM 786 O O . PHE A 1 100 ? 5.137 23.109 11.805 1 90.5 100 PHE A O 1
ATOM 793 N N . TYR A 1 101 ? 4.41 22.25 13.711 1 89.19 101 TYR A N 1
ATOM 794 C CA . TYR A 1 101 ? 5.105 23.266 14.5 1 89.19 101 TYR A CA 1
ATOM 795 C C . TYR A 1 101 ? 6.602 23.234 14.227 1 89.19 101 TYR A C 1
ATOM 797 O O . TYR A 1 101 ? 7.223 24.266 14.016 1 89.19 101 TYR A O 1
ATOM 805 N N . ASN A 1 102 ? 7.148 22.078 14.188 1 86.44 102 ASN A N 1
ATOM 806 C CA . ASN A 1 102 ? 8.57 21.922 13.914 1 86.44 102 ASN A CA 1
ATOM 807 C C . ASN A 1 102 ? 8.914 22.359 12.484 1 86.44 102 ASN A C 1
ATOM 809 O O . ASN A 1 102 ? 9.984 22.906 12.242 1 86.44 102 ASN A O 1
ATOM 813 N N . TRP A 1 103 ? 8.008 22.094 11.656 1 83.12 103 TRP A N 1
ATOM 814 C CA . TRP A 1 103 ? 8.211 22.406 10.242 1 83.12 103 TRP A CA 1
ATOM 815 C C . TRP A 1 103 ? 8.289 23.922 10.023 1 83.12 103 TRP A C 1
ATOM 817 O O . TRP A 1 103 ? 9.102 24.391 9.227 1 83.12 103 TRP A O 1
ATOM 827 N N . VAL A 1 104 ? 7.52 24.641 10.805 1 85.88 104 VAL A N 1
ATOM 828 C CA . VAL A 1 104 ? 7.43 26.078 10.602 1 85.88 104 VAL A CA 1
ATOM 829 C C . VAL A 1 104 ? 8.539 26.781 11.383 1 85.88 104 VAL A C 1
ATOM 831 O O . VAL A 1 104 ? 9.188 27.703 10.859 1 85.88 104 VAL A O 1
ATOM 834 N N . VAL A 1 105 ? 8.781 26.391 12.633 1 83.62 105 VAL A N 1
ATOM 835 C CA . VAL A 1 105 ? 9.711 27.109 13.5 1 83.62 105 VAL A CA 1
ATOM 836 C C . VAL A 1 105 ? 11.078 26.438 13.477 1 83.62 105 VAL A C 1
ATOM 838 O O . VAL A 1 105 ? 12.07 27 13.938 1 83.62 105 VAL A O 1
ATOM 841 N N . SER A 1 106 ? 11.266 25.328 12.859 1 79.06 106 SER A N 1
ATOM 842 C CA . SER A 1 106 ? 12.508 24.578 12.836 1 79.06 106 SER A CA 1
ATOM 843 C C . SER A 1 106 ? 13 24.281 14.25 1 79.06 106 SER A C 1
ATOM 845 O O . SER A 1 106 ? 14.164 24.531 14.57 1 79.06 106 SER A O 1
ATOM 847 N N . TYR A 1 107 ? 12.094 23.906 15.102 1 78.25 107 TYR A N 1
ATOM 848 C CA . TYR A 1 107 ? 12.367 23.562 16.5 1 78.25 107 TYR A CA 1
ATOM 849 C C . TYR A 1 107 ? 12.516 22.047 16.656 1 78.25 107 TYR A C 1
ATOM 851 O O . TYR A 1 107 ? 11.523 21.328 16.719 1 78.25 107 TYR A O 1
ATOM 859 N N . TYR A 1 108 ? 13.742 21.594 16.656 1 76.69 108 TYR A N 1
ATOM 860 C CA . TYR A 1 108 ? 14.016 20.172 16.797 1 76.69 108 TYR A CA 1
ATOM 861 C C . TYR A 1 108 ? 14.727 19.875 18.109 1 76.69 108 TYR A C 1
ATOM 863 O O . TYR A 1 108 ? 15.953 19.797 18.156 1 76.69 108 TYR A O 1
ATOM 871 N N . HIS A 1 109 ? 13.859 19.812 19.203 1 76.88 109 HIS A N 1
ATOM 872 C CA . HIS A 1 109 ? 14.398 19.562 20.531 1 76.88 109 HIS A CA 1
ATOM 873 C C . HIS A 1 109 ? 14.125 18.125 20.984 1 76.88 109 HIS A C 1
ATOM 875 O O . HIS A 1 109 ? 13.008 17.641 20.844 1 76.88 109 HIS A O 1
ATOM 881 N N . ASP A 1 110 ? 15.117 17.344 21.453 1 77.06 110 ASP A N 1
ATOM 882 C CA . ASP A 1 110 ? 15.023 16.031 22.062 1 77.06 110 ASP A CA 1
ATOM 883 C C . ASP A 1 110 ? 14.484 15 21.062 1 77.06 110 ASP A C 1
ATOM 885 O O . ASP A 1 110 ? 13.547 14.266 21.359 1 77.06 110 ASP A O 1
ATOM 889 N N . ILE A 1 111 ? 15.07 15.078 19.906 1 83.62 111 ILE A N 1
ATOM 890 C CA . ILE A 1 111 ? 14.578 14.18 18.859 1 83.62 111 ILE A CA 1
ATOM 891 C C . ILE A 1 111 ? 15.609 13.086 18.594 1 83.62 111 ILE A C 1
ATOM 893 O O . ILE A 1 111 ? 15.75 12.633 17.453 1 83.62 111 ILE A O 1
ATOM 897 N N . ASP A 1 112 ? 16.359 12.633 19.609 1 85.5 112 ASP A N 1
ATOM 898 C CA . ASP A 1 112 ? 17.422 11.648 19.438 1 85.5 112 ASP A CA 1
ATOM 899 C C . ASP A 1 112 ? 16.859 10.32 18.938 1 85.5 112 ASP A C 1
ATOM 901 O O . ASP A 1 112 ? 17.453 9.664 18.078 1 85.5 112 ASP A O 1
ATOM 905 N N . GLY A 1 113 ? 15.773 9.906 19.516 1 88.38 113 GLY A N 1
ATOM 906 C CA . GLY A 1 113 ? 15.156 8.656 19.078 1 88.38 113 GLY A CA 1
ATOM 907 C C . GLY A 1 113 ? 14.766 8.656 17.625 1 88.38 113 GLY A C 1
ATOM 908 O O . GLY A 1 113 ? 14.969 7.672 16.906 1 88.38 113 GLY A O 1
ATOM 909 N N . TRP A 1 114 ? 14.32 9.773 17.234 1 89.69 114 TRP A N 1
ATOM 910 C CA . TRP A 1 114 ? 13.883 9.898 15.852 1 89.69 114 TRP A CA 1
ATOM 911 C C . TRP A 1 114 ? 15.078 9.992 14.906 1 89.69 114 TRP A C 1
ATOM 913 O O . TRP A 1 114 ? 15.008 9.555 13.758 1 89.69 114 TRP A O 1
ATOM 923 N N . ILE A 1 115 ? 16.172 10.57 15.43 1 89.06 115 ILE A N 1
ATOM 924 C CA . ILE A 1 115 ? 17.406 10.617 14.648 1 89.06 115 ILE A CA 1
ATOM 925 C C . ILE A 1 115 ? 17.938 9.203 14.438 1 89.06 115 ILE A C 1
ATOM 927 O O . ILE A 1 115 ? 18.328 8.836 13.32 1 89.06 115 ILE A O 1
ATOM 931 N N . ARG A 1 116 ? 17.859 8.453 15.438 1 91.25 116 ARG A N 1
ATOM 932 C CA . ARG A 1 116 ? 18.328 7.07 15.328 1 91.25 116 ARG A CA 1
ATOM 933 C C . ARG A 1 116 ? 17.453 6.277 14.352 1 91.25 116 ARG A C 1
ATOM 935 O O . ARG A 1 116 ? 17.969 5.484 13.562 1 91.25 116 ARG A O 1
ATOM 942 N N . LEU A 1 117 ? 16.203 6.508 14.398 1 92.19 117 LEU A N 1
ATOM 943 C CA . LEU A 1 117 ? 15.297 5.828 13.492 1 92.19 117 LEU A CA 1
ATOM 944 C C . LEU A 1 117 ? 15.57 6.223 12.047 1 92.19 117 LEU A C 1
ATOM 946 O O . LEU A 1 117 ? 15.586 5.371 11.156 1 92.19 117 LEU A O 1
ATOM 950 N N . SER A 1 118 ? 15.836 7.461 11.867 1 91.25 118 SER A N 1
ATOM 951 C CA . SER A 1 118 ? 16.062 7.949 10.508 1 91.25 118 SER A CA 1
ATOM 952 C C . SER A 1 118 ? 17.406 7.445 9.961 1 91.25 118 SER A C 1
ATOM 954 O O . SER A 1 118 ? 17.5 7.125 8.781 1 91.25 118 SER A O 1
ATOM 956 N N . VAL A 1 119 ? 18.328 7.406 10.828 1 93 119 VAL A N 1
ATOM 957 C CA . VAL A 1 119 ? 19.609 6.871 10.414 1 93 119 VAL A CA 1
ATOM 958 C C . VAL A 1 119 ? 19.469 5.383 10.086 1 93 119 VAL A C 1
ATOM 960 O O . VAL A 1 119 ? 20.016 4.906 9.086 1 93 119 VAL A O 1
ATOM 963 N N . ALA A 1 120 ? 18.766 4.715 10.914 1 94 120 ALA A N 1
ATOM 964 C CA . ALA A 1 120 ? 18.531 3.297 10.664 1 94 120 ALA A CA 1
ATOM 965 C C . ALA A 1 120 ? 17.797 3.092 9.336 1 94 120 ALA A C 1
ATOM 967 O O . ALA A 1 120 ? 18.094 2.156 8.594 1 94 120 ALA A O 1
ATOM 968 N N . ALA A 1 121 ? 16.844 3.91 9.078 1 92.56 121 ALA A N 1
ATOM 969 C CA . ALA A 1 121 ? 16.094 3.822 7.816 1 92.56 121 ALA A CA 1
ATOM 970 C C . ALA A 1 121 ? 17.031 4.039 6.621 1 92.56 121 ALA A C 1
ATOM 972 O O . ALA A 1 121 ? 16.875 3.389 5.586 1 92.56 121 ALA A O 1
ATOM 973 N N . GLU A 1 122 ? 18 4.914 6.812 1 93.25 122 GLU A N 1
ATOM 974 C CA . GLU A 1 122 ? 18.969 5.164 5.754 1 93.25 122 GLU A CA 1
ATOM 975 C C . GLU A 1 122 ? 19.859 3.947 5.52 1 93.25 122 GLU A C 1
ATOM 977 O O . GLU A 1 122 ? 20.188 3.625 4.375 1 93.25 122 GLU A O 1
ATOM 982 N N . VAL A 1 123 ? 20.188 3.336 6.512 1 95.31 123 VAL A N 1
ATOM 983 C CA . VAL A 1 123 ? 21.016 2.137 6.395 1 95.31 123 VAL A CA 1
ATOM 984 C C . VAL A 1 123 ? 20.219 1.03 5.703 1 95.31 123 VAL A C 1
ATOM 986 O O . VAL A 1 123 ? 20.734 0.333 4.832 1 95.31 123 VAL A O 1
ATOM 989 N N . ILE A 1 124 ? 18.984 0.904 6.051 1 95.25 124 ILE A N 1
ATOM 990 C CA . ILE A 1 124 ? 18.141 -0.11 5.43 1 95.25 124 ILE A CA 1
ATOM 991 C C . ILE A 1 124 ? 17.969 0.198 3.943 1 95.25 124 ILE A C 1
ATOM 993 O O . ILE A 1 124 ? 17.953 -0.713 3.113 1 95.25 124 ILE A O 1
ATOM 997 N N . ASN A 1 125 ? 17.844 1.476 3.646 1 92 125 ASN A N 1
ATOM 998 C CA . ASN A 1 125 ? 17.75 1.874 2.246 1 92 125 ASN A CA 1
ATOM 999 C C . ASN A 1 125 ? 18.984 1.448 1.455 1 92 125 ASN A C 1
ATOM 1001 O O . ASN A 1 125 ? 18.875 1.019 0.305 1 92 125 ASN A O 1
ATOM 1005 N N . PHE A 1 126 ? 20.094 1.588 2.059 1 94.81 126 PHE A N 1
ATOM 1006 C CA . PHE A 1 126 ? 21.344 1.162 1.412 1 94.81 126 PHE A CA 1
ATOM 1007 C C . PHE A 1 126 ? 21.344 -0.348 1.213 1 94.81 126 PHE A C 1
ATOM 1009 O O . PHE A 1 126 ? 21.734 -0.836 0.146 1 94.81 126 PHE A O 1
ATOM 1016 N N . LEU A 1 127 ? 20.922 -1.072 2.207 1 95.44 127 LEU A N 1
ATOM 1017 C CA . LEU A 1 127 ? 20.906 -2.529 2.137 1 95.44 127 LEU A CA 1
ATOM 1018 C C . LEU A 1 127 ? 19.953 -3.014 1.056 1 95.44 127 LEU A C 1
ATOM 1020 O O . LEU A 1 127 ? 20.188 -4.035 0.413 1 95.44 127 LEU A O 1
ATOM 1024 N N . VAL A 1 128 ? 18.844 -2.309 0.91 1 93.06 128 VAL A N 1
ATOM 1025 C CA . VAL A 1 128 ? 17.906 -2.65 -0.146 1 93.06 128 VAL A CA 1
ATOM 1026 C C . VAL A 1 128 ? 18.594 -2.555 -1.507 1 93.06 128 VAL A C 1
ATOM 1028 O O . VAL A 1 128 ? 18.484 -3.475 -2.322 1 93.06 128 VAL A O 1
ATOM 1031 N N . ILE A 1 129 ? 19.328 -1.475 -1.714 1 92.75 129 ILE A N 1
ATOM 1032 C CA . ILE A 1 129 ? 19.984 -1.264 -2.994 1 92.75 129 ILE A CA 1
ATOM 1033 C C . ILE A 1 129 ? 21.078 -2.311 -3.184 1 92.75 129 ILE A C 1
ATOM 1035 O O . ILE A 1 129 ? 21.25 -2.846 -4.281 1 92.75 129 ILE A O 1
ATOM 1039 N N . LEU A 1 130 ? 21.766 -2.574 -2.113 1 94.12 130 LEU A N 1
ATOM 1040 C CA . LEU A 1 130 ? 22.781 -3.615 -2.162 1 94.12 130 LEU A CA 1
ATOM 1041 C C . LEU A 1 130 ? 22.172 -4.961 -2.537 1 94.12 130 LEU A C 1
ATOM 1043 O O . LEU A 1 130 ? 22.719 -5.684 -3.377 1 94.12 130 LEU A O 1
ATOM 1047 N N . GLY A 1 131 ? 21.094 -5.258 -1.899 1 90.56 131 GLY A N 1
ATOM 1048 C CA . GLY A 1 131 ? 20.406 -6.504 -2.207 1 90.56 131 GLY A CA 1
ATOM 1049 C C . GLY A 1 131 ? 19.906 -6.574 -3.641 1 90.56 131 GLY A C 1
ATOM 1050 O O . GLY A 1 131 ? 20.031 -7.613 -4.289 1 90.56 131 GLY A O 1
ATOM 1051 N N . LEU A 1 132 ? 19.359 -5.52 -4.102 1 88.5 132 LEU A N 1
ATOM 1052 C CA . LEU A 1 132 ? 18.859 -5.465 -5.473 1 88.5 132 LEU A CA 1
ATOM 1053 C C . LEU A 1 132 ? 20 -5.664 -6.469 1 88.5 132 LEU A C 1
ATOM 1055 O O . LEU A 1 132 ? 19.859 -6.422 -7.43 1 88.5 132 LEU A O 1
ATOM 1059 N N . GLU A 1 133 ? 21.172 -4.996 -6.246 1 91.12 133 GLU A N 1
ATOM 1060 C CA . GLU A 1 133 ? 22.312 -5.117 -7.137 1 91.12 133 GLU A CA 1
ATOM 1061 C C . GLU A 1 133 ? 22.875 -6.535 -7.133 1 91.12 133 GLU A C 1
ATOM 1063 O O . GLU A 1 133 ? 23.266 -7.062 -8.18 1 91.12 133 GLU A O 1
ATOM 1068 N N . LEU A 1 134 ? 22.875 -7.109 -5.949 1 90.06 134 LEU A N 1
ATOM 1069 C CA . LEU A 1 134 ? 23.344 -8.484 -5.848 1 90.06 134 LEU A CA 1
ATOM 1070 C C . LEU A 1 134 ? 22.406 -9.438 -6.59 1 90.06 134 LEU A C 1
ATOM 1072 O O . LEU A 1 134 ? 22.859 -10.367 -7.262 1 90.06 134 LEU A O 1
ATOM 1076 N N . SER A 1 135 ? 21.141 -9.195 -6.41 1 84.69 135 SER A N 1
ATOM 1077 C CA . SER A 1 135 ? 20.156 -10.016 -7.109 1 84.69 135 SER A CA 1
ATOM 1078 C C . SER A 1 135 ? 20.312 -9.898 -8.625 1 84.69 135 SER A C 1
ATOM 1080 O O . SER A 1 135 ? 20.234 -10.906 -9.336 1 84.69 135 SER A O 1
ATOM 1082 N N . LEU A 1 136 ? 20.516 -8.734 -9.102 1 83.88 136 LEU A N 1
ATOM 1083 C CA . LEU A 1 136 ? 20.703 -8.508 -10.531 1 83.88 136 LEU A CA 1
ATOM 1084 C C . LEU A 1 136 ? 21.984 -9.188 -11.023 1 83.88 136 LEU A C 1
ATOM 1086 O O . LEU A 1 136 ? 21.984 -9.797 -12.094 1 83.88 136 LEU A O 1
ATOM 1090 N N . LEU A 1 137 ? 23.016 -9.117 -10.227 1 86.69 137 LEU A N 1
ATOM 1091 C CA . LEU A 1 137 ? 24.297 -9.75 -10.578 1 86.69 137 LEU A CA 1
ATOM 1092 C C . LEU A 1 137 ? 24.141 -11.266 -10.68 1 86.69 137 LEU A C 1
ATOM 1094 O O . LEU A 1 137 ? 24.641 -11.883 -11.617 1 86.69 137 LEU A O 1
ATOM 1098 N N . PHE A 1 138 ? 23.484 -11.789 -9.734 1 83.25 138 PHE A N 1
ATOM 1099 C CA . PHE A 1 138 ? 23.297 -13.234 -9.719 1 83.25 138 PHE A CA 1
ATOM 1100 C C . PHE A 1 138 ? 22.391 -13.672 -10.875 1 83.25 138 PHE A C 1
ATOM 1102 O O . PHE A 1 138 ? 22.609 -14.742 -11.453 1 83.25 138 PHE A O 1
ATOM 1109 N N . GLN A 1 139 ? 21.406 -12.891 -11.125 1 74.75 139 GLN A N 1
ATOM 1110 C CA . GLN A 1 139 ? 20.516 -13.203 -12.242 1 74.75 139 GLN A CA 1
ATOM 1111 C C . GLN A 1 139 ? 21.281 -13.211 -13.562 1 74.75 139 GLN A C 1
ATOM 1113 O O . GLN A 1 139 ? 21.047 -14.07 -14.414 1 74.75 139 GLN A O 1
ATOM 1118 N N . VAL A 1 140 ? 22.156 -12.312 -13.781 1 79 140 VAL A N 1
ATOM 1119 C CA . VAL A 1 140 ? 22.969 -12.25 -15 1 79 140 VAL A CA 1
ATOM 1120 C C . VAL A 1 140 ? 23.906 -13.445 -15.055 1 79 140 VAL A C 1
ATOM 1122 O O . VAL A 1 140 ? 24.125 -14.016 -16.125 1 79 140 VAL A O 1
ATOM 1125 N N . ARG A 1 141 ? 24.422 -13.82 -13.938 1 79.44 141 ARG A N 1
ATOM 1126 C CA . ARG A 1 141 ? 25.344 -14.961 -13.891 1 79.44 141 ARG A CA 1
ATOM 1127 C C . ARG A 1 141 ? 24.625 -16.25 -14.297 1 79.44 141 ARG A C 1
ATOM 1129 O O . ARG A 1 141 ? 25.203 -17.078 -15 1 79.44 141 ARG A O 1
ATOM 1136 N N . ILE A 1 142 ? 23.438 -16.344 -13.906 1 72.94 142 ILE A N 1
ATOM 1137 C CA . ILE A 1 142 ? 22.672 -17.547 -14.203 1 72.94 142 ILE A CA 1
ATOM 1138 C C . ILE A 1 142 ? 22.312 -17.578 -15.688 1 72.94 142 ILE A C 1
ATOM 1140 O O . ILE A 1 142 ? 22.375 -18.625 -16.328 1 72.94 142 ILE A O 1
ATOM 1144 N N . VAL A 1 143 ? 21.984 -16.5 -16.219 1 72.38 143 VAL A N 1
ATOM 1145 C CA . VAL A 1 143 ? 21.516 -16.438 -17.594 1 72.38 143 VAL A CA 1
ATOM 1146 C C . VAL A 1 143 ? 22.719 -16.562 -18.547 1 72.38 143 VAL A C 1
ATOM 1148 O O . VAL A 1 143 ? 22.594 -17.109 -19.641 1 72.38 143 VAL A O 1
ATOM 1151 N N . CYS A 1 144 ? 23.875 -16.125 -18.141 1 75.12 144 CYS A N 1
ATOM 1152 C CA . CYS A 1 144 ? 25.031 -16.125 -19.016 1 75.12 144 CYS A CA 1
ATOM 1153 C C . CYS A 1 144 ? 25.828 -17.422 -18.875 1 75.12 144 CYS A C 1
ATOM 1155 O O . CYS A 1 144 ? 26.938 -17.531 -19.406 1 75.12 144 CYS A O 1
ATOM 1157 N N . VAL A 1 145 ? 25.297 -18.344 -18.234 1 73.81 145 VAL A N 1
ATOM 1158 C CA . VAL A 1 145 ? 26 -19.609 -18.047 1 73.81 145 VAL A CA 1
ATOM 1159 C C . VAL A 1 145 ? 26.141 -20.312 -19.391 1 73.81 145 VAL A C 1
ATOM 1161 O O . VAL A 1 145 ? 27.109 -21.062 -19.609 1 73.81 145 VAL A O 1
ATOM 1164 N N . THR A 1 146 ? 25.312 -20 -20.328 1 71.62 146 THR A N 1
ATOM 1165 C CA . THR A 1 146 ? 25.328 -20.703 -21.609 1 71.62 146 THR A CA 1
ATOM 1166 C C . THR A 1 146 ? 26.297 -20.016 -22.578 1 71.62 146 THR A C 1
ATOM 1168 O O . THR A 1 146 ? 26.562 -20.531 -23.656 1 71.62 146 THR A O 1
ATOM 1171 N N . LEU A 1 147 ? 26.812 -18.922 -22.219 1 74.94 147 LEU A N 1
ATOM 1172 C CA . LEU A 1 147 ? 27.734 -18.188 -23.078 1 74.94 147 LEU A CA 1
ATOM 1173 C C . LEU A 1 147 ? 29.125 -18.797 -23.047 1 74.94 147 LEU A C 1
ATOM 1175 O O . LEU A 1 147 ? 29.469 -19.547 -22.125 1 74.94 147 LEU A O 1
ATOM 1179 N N . LYS A 1 148 ? 29.875 -18.516 -24.172 1 81.25 148 LYS A N 1
ATOM 1180 C CA . LYS A 1 148 ? 31.266 -18.922 -24.188 1 81.25 148 LYS A CA 1
ATOM 1181 C C . LYS A 1 148 ? 32.031 -18.328 -22.984 1 81.25 148 LYS A C 1
ATOM 1183 O O . LYS A 1 148 ? 31.672 -17.266 -22.5 1 81.25 148 LYS A O 1
ATOM 1188 N N . THR A 1 149 ? 33 -18.938 -22.547 1 83.94 149 THR A N 1
ATOM 1189 C CA . THR A 1 149 ? 33.75 -18.609 -21.312 1 83.94 149 THR A CA 1
ATOM 1190 C C . THR A 1 149 ? 34.281 -17.188 -21.375 1 83.94 149 THR A C 1
ATOM 1192 O O . THR A 1 149 ? 34.219 -16.453 -20.391 1 83.94 149 THR A O 1
ATOM 1195 N N . ARG A 1 150 ? 34.812 -16.859 -22.516 1 86.31 150 ARG A N 1
ATOM 1196 C CA . ARG A 1 150 ? 35.406 -15.531 -22.641 1 86.31 150 ARG A CA 1
ATOM 1197 C C . ARG A 1 150 ? 34.375 -14.438 -22.469 1 86.31 150 ARG A C 1
ATOM 1199 O O . ARG A 1 150 ? 34.594 -13.461 -21.75 1 86.31 150 ARG A O 1
ATOM 1206 N N . TRP A 1 151 ? 33.281 -14.547 -23.078 1 84 151 TRP A N 1
ATOM 1207 C CA . TRP A 1 151 ? 32.219 -13.547 -23 1 84 151 TRP A CA 1
ATOM 1208 C C . TRP A 1 151 ? 31.531 -13.57 -21.625 1 84 151 TRP A C 1
ATOM 1210 O O . TRP A 1 151 ? 31.125 -12.531 -21.109 1 84 151 TRP A O 1
ATOM 1220 N N . ARG A 1 152 ? 31.5 -14.664 -21.047 1 84.81 152 ARG A N 1
ATOM 1221 C CA . ARG A 1 152 ? 30.938 -14.797 -19.703 1 84.81 152 ARG A CA 1
ATOM 1222 C C . ARG A 1 152 ? 31.781 -14.039 -18.688 1 84.81 152 ARG A C 1
ATOM 1224 O O . ARG A 1 152 ? 31.234 -13.352 -17.812 1 84.81 152 ARG A O 1
ATOM 1231 N N . LEU A 1 153 ? 33.031 -14.18 -18.844 1 88.88 153 LEU A N 1
ATOM 1232 C CA . LEU A 1 153 ? 33.969 -13.516 -17.938 1 88.88 153 LEU A CA 1
ATOM 1233 C C . LEU A 1 153 ? 33.875 -12 -18.094 1 88.88 153 LEU A C 1
ATOM 1235 O O . LEU A 1 153 ? 33.938 -11.266 -17.094 1 88.88 153 LEU A O 1
ATOM 1239 N N . VAL A 1 154 ? 33.781 -11.578 -19.281 1 89.88 154 VAL A N 1
ATOM 1240 C CA . VAL A 1 154 ? 33.719 -10.141 -19.562 1 89.88 154 VAL A CA 1
ATOM 1241 C C . VAL A 1 154 ? 32.406 -9.57 -19 1 89.88 154 VAL A C 1
ATOM 1243 O O . VAL A 1 154 ? 32.406 -8.539 -18.328 1 89.88 154 VAL A O 1
ATOM 1246 N N . VAL A 1 155 ? 31.344 -10.211 -19.266 1 88.25 155 VAL A N 1
ATOM 1247 C CA . VAL A 1 155 ? 30.047 -9.734 -18.797 1 88.25 155 VAL A CA 1
ATOM 1248 C C . VAL A 1 155 ? 30.016 -9.727 -17.281 1 88.25 155 VAL A C 1
ATOM 1250 O O . VAL A 1 155 ? 29.531 -8.766 -16.672 1 88.25 155 VAL A O 1
ATOM 1253 N N . THR A 1 156 ? 30.562 -10.719 -16.656 1 88.88 156 THR A N 1
ATOM 1254 C CA . THR A 1 156 ? 30.578 -10.805 -15.195 1 88.88 156 THR A CA 1
ATOM 1255 C C . THR A 1 156 ? 31.438 -9.688 -14.602 1 88.88 156 THR A C 1
ATOM 1257 O O . THR A 1 156 ? 31.062 -9.062 -13.609 1 88.88 156 THR A O 1
ATOM 1260 N N . ALA A 1 157 ? 32.562 -9.469 -15.258 1 92.38 157 ALA A N 1
ATOM 1261 C CA . ALA A 1 157 ? 33.469 -8.43 -14.75 1 92.38 157 ALA A CA 1
ATOM 1262 C C . ALA A 1 157 ? 32.812 -7.051 -14.867 1 92.38 157 ALA A C 1
ATOM 1264 O O . ALA A 1 157 ? 32.875 -6.254 -13.93 1 92.38 157 ALA A O 1
ATOM 1265 N N . VAL A 1 158 ? 32.219 -6.773 -15.961 1 93.25 158 VAL A N 1
ATOM 1266 C CA . VAL A 1 158 ? 31.641 -5.469 -16.203 1 93.25 158 VAL A CA 1
ATOM 1267 C C . VAL A 1 158 ? 30.422 -5.27 -15.297 1 93.25 158 VAL A C 1
ATOM 1269 O O . VAL A 1 158 ? 30.266 -4.199 -14.703 1 93.25 158 VAL A O 1
ATOM 1272 N N . THR A 1 159 ? 29.594 -6.234 -15.18 1 92.88 159 THR A N 1
ATOM 1273 C CA . THR A 1 159 ? 28.406 -6.117 -14.344 1 92.88 159 THR A CA 1
ATOM 1274 C C . THR A 1 159 ? 28.797 -5.984 -12.875 1 92.88 159 THR A C 1
ATOM 1276 O O . THR A 1 159 ? 28.141 -5.266 -12.117 1 92.88 159 THR A O 1
ATOM 1279 N N . THR A 1 160 ? 29.828 -6.691 -12.492 1 93.81 160 THR A N 1
ATOM 1280 C CA . THR A 1 160 ? 30.312 -6.566 -11.117 1 93.81 160 THR A CA 1
ATOM 1281 C C . THR A 1 160 ? 30.828 -5.16 -10.852 1 93.81 160 THR A C 1
ATOM 1283 O O . THR A 1 160 ? 30.562 -4.582 -9.797 1 93.81 160 THR A O 1
ATOM 1286 N N . PHE A 1 161 ? 31.516 -4.672 -11.781 1 95.69 161 PHE A N 1
ATOM 1287 C CA . PHE A 1 161 ? 32.062 -3.32 -11.648 1 95.69 161 PHE A CA 1
ATOM 1288 C C . PHE A 1 161 ? 30.922 -2.309 -11.508 1 95.69 161 PHE A C 1
ATOM 1290 O O . PHE A 1 161 ? 30.969 -1.419 -10.656 1 95.69 161 PHE A O 1
ATOM 1297 N N . VAL A 1 162 ? 29.984 -2.373 -12.32 1 94.56 162 VAL A N 1
ATOM 1298 C CA . VAL A 1 162 ? 28.844 -1.461 -12.297 1 94.56 162 VAL A CA 1
ATOM 1299 C C . VAL A 1 162 ? 28.109 -1.579 -10.961 1 94.56 162 VAL A C 1
ATOM 1301 O O . VAL A 1 162 ? 27.781 -0.568 -10.336 1 94.56 162 VAL A O 1
ATOM 1304 N N . ALA A 1 163 ? 27.859 -2.752 -10.484 1 94.94 163 ALA A N 1
ATOM 1305 C CA . ALA A 1 163 ? 27.156 -2.979 -9.219 1 94.94 163 ALA A CA 1
ATOM 1306 C C . ALA A 1 163 ? 27.953 -2.383 -8.055 1 94.94 163 ALA A C 1
ATOM 1308 O O . ALA A 1 163 ? 27.375 -1.737 -7.172 1 94.94 163 ALA A O 1
ATOM 1309 N N . VAL A 1 164 ? 29.25 -2.574 -8.102 1 95.81 164 VAL A N 1
ATOM 1310 C CA . VAL A 1 164 ? 30.094 -2.064 -7.023 1 95.81 164 VAL A CA 1
ATOM 1311 C C . VAL A 1 164 ? 30.125 -0.539 -7.066 1 95.81 164 VAL A C 1
ATOM 1313 O O . VAL A 1 164 ? 30.094 0.118 -6.023 1 95.81 164 VAL A O 1
ATOM 1316 N N . ALA A 1 165 ? 30.203 0.009 -8.195 1 95.88 165 ALA A N 1
ATOM 1317 C CA . ALA A 1 165 ? 30.219 1.462 -8.352 1 95.88 165 ALA A CA 1
ATOM 1318 C C . ALA A 1 165 ? 28.938 2.082 -7.832 1 95.88 165 ALA A C 1
ATOM 1320 O O . ALA A 1 165 ? 28.969 3.08 -7.105 1 95.88 165 ALA A O 1
ATOM 1321 N N . VAL A 1 166 ? 27.844 1.53 -8.188 1 95.44 166 VAL A N 1
ATOM 1322 C CA . VAL A 1 166 ? 26.547 2.041 -7.754 1 95.44 166 VAL A CA 1
ATOM 1323 C C . VAL A 1 166 ? 26.422 1.936 -6.238 1 95.44 166 VAL A C 1
ATOM 1325 O O . VAL A 1 166 ? 25.953 2.871 -5.578 1 95.44 166 VAL A O 1
ATOM 1328 N N . CYS A 1 167 ? 26.875 0.84 -5.656 1 96 167 CYS A N 1
ATOM 1329 C CA . CYS A 1 167 ? 26.812 0.641 -4.215 1 96 167 CYS A CA 1
ATOM 1330 C C . CYS A 1 167 ? 27.75 1.606 -3.49 1 96 167 CYS A C 1
ATOM 1332 O O . CYS A 1 167 ? 27.422 2.09 -2.402 1 96 167 CYS A O 1
ATOM 1334 N N . ALA A 1 168 ? 28.844 1.879 -4.121 1 96.12 168 ALA A N 1
ATOM 1335 C CA . ALA A 1 168 ? 29.797 2.807 -3.518 1 96.12 168 ALA A CA 1
ATOM 1336 C C . ALA A 1 168 ? 29.219 4.223 -3.463 1 96.12 168 ALA A C 1
ATOM 1338 O O . ALA A 1 168 ? 29.344 4.91 -2.447 1 96.12 168 ALA A O 1
ATOM 1339 N N . VAL A 1 169 ? 28.656 4.629 -4.492 1 95.56 169 VAL A N 1
ATOM 1340 C CA . VAL A 1 169 ? 28.047 5.957 -4.539 1 95.56 169 VAL A CA 1
ATOM 1341 C C . VAL A 1 169 ? 26.906 6.031 -3.543 1 95.56 169 VAL A C 1
ATOM 1343 O O . VAL A 1 169 ? 26.75 7.023 -2.824 1 95.56 169 VAL A O 1
ATOM 1346 N N . ARG A 1 170 ? 26.109 5.016 -3.494 1 95.38 170 ARG A N 1
ATOM 1347 C CA . ARG A 1 170 ? 25 4.988 -2.559 1 95.38 170 ARG A CA 1
ATOM 1348 C C . ARG A 1 170 ? 25.484 4.98 -1.115 1 95.38 170 ARG A C 1
ATOM 1350 O O . ARG A 1 170 ? 24.859 5.586 -0.239 1 95.38 170 ARG A O 1
ATOM 1357 N N . PHE A 1 171 ? 26.562 4.293 -0.928 1 96.25 171 PHE A N 1
ATOM 1358 C CA . PHE A 1 171 ? 27.141 4.262 0.409 1 96.25 171 PHE A CA 1
ATOM 1359 C C . PHE A 1 171 ? 27.625 5.648 0.822 1 96.25 171 PHE A C 1
ATOM 1361 O O . PHE A 1 171 ? 27.375 6.09 1.944 1 96.25 171 PHE A O 1
ATOM 1368 N N . ALA A 1 172 ? 28.297 6.281 -0.054 1 95.19 172 ALA A N 1
ATOM 1369 C CA . ALA A 1 172 ? 28.766 7.637 0.223 1 95.19 172 ALA A CA 1
ATOM 1370 C C . ALA A 1 172 ? 27.594 8.578 0.493 1 95.19 172 ALA A C 1
ATOM 1372 O O . ALA A 1 172 ? 27.656 9.406 1.407 1 95.19 172 ALA A O 1
ATOM 1373 N N . THR A 1 173 ? 26.609 8.43 -0.302 1 94.06 173 THR A N 1
ATOM 1374 C CA . THR A 1 173 ? 25.422 9.258 -0.129 1 94.06 173 THR A CA 1
ATOM 1375 C C . THR A 1 173 ? 24.75 8.977 1.213 1 94.06 173 THR A C 1
ATOM 1377 O O . THR A 1 173 ? 24.25 9.891 1.874 1 94.06 173 THR A O 1
ATOM 1380 N N . MET A 1 174 ? 24.703 7.711 1.579 1 95.12 174 MET A N 1
ATOM 1381 C CA . MET A 1 174 ? 24.125 7.332 2.861 1 95.12 174 MET A CA 1
ATOM 1382 C C . MET A 1 174 ? 24.859 8.008 4.016 1 95.12 174 MET A C 1
ATOM 1384 O O . MET A 1 174 ? 24.234 8.547 4.926 1 95.12 174 MET A O 1
ATOM 1388 N N . VAL A 1 175 ? 26.203 8.039 3.98 1 94.12 175 VAL A N 1
ATOM 1389 C CA . VAL A 1 175 ? 27.016 8.602 5.051 1 94.12 175 VAL A CA 1
ATOM 1390 C C . VAL A 1 175 ? 26.797 10.109 5.117 1 94.12 175 VAL A C 1
ATOM 1392 O O . VAL A 1 175 ? 26.609 10.672 6.195 1 94.12 175 VAL A O 1
ATOM 1395 N N . VAL A 1 176 ? 26.766 10.75 4.012 1 92.19 176 VAL A N 1
ATOM 1396 C CA . VAL A 1 176 ? 26.594 12.203 3.963 1 92.19 176 VAL A CA 1
ATOM 1397 C C . VAL A 1 176 ? 25.188 12.57 4.434 1 92.19 176 VAL A C 1
ATOM 1399 O O . VAL A 1 176 ? 25.016 13.531 5.191 1 92.19 176 VAL A O 1
ATOM 1402 N N . ASN A 1 177 ? 24.219 11.836 3.982 1 91.19 177 ASN A N 1
ATOM 1403 C CA . ASN A 1 177 ? 22.844 12.109 4.406 1 91.19 177 ASN A CA 1
ATOM 1404 C C . ASN A 1 177 ? 22.656 11.867 5.902 1 91.19 177 ASN A C 1
ATOM 1406 O O . ASN A 1 177 ? 21.953 12.617 6.574 1 91.19 177 ASN A O 1
ATOM 1410 N N . ALA A 1 178 ? 23.281 10.82 6.422 1 90.69 178 ALA A N 1
ATOM 1411 C CA . ALA A 1 178 ? 23.172 10.516 7.844 1 90.69 178 ALA A CA 1
ATOM 1412 C C . ALA A 1 178 ? 23.828 11.602 8.695 1 90.69 178 ALA A C 1
ATOM 1414 O O . ALA A 1 178 ? 23.25 12.062 9.68 1 90.69 178 ALA A O 1
ATOM 1415 N N . GLU A 1 179 ? 24.969 12.062 8.32 1 89.94 179 GLU A N 1
ATOM 1416 C CA . GLU A 1 179 ? 25.734 13.023 9.109 1 89.94 179 GLU A CA 1
ATOM 1417 C C . GLU A 1 179 ? 25.172 14.43 8.961 1 89.94 179 GLU A C 1
ATOM 1419 O O . GLU A 1 179 ? 24.906 15.109 9.953 1 89.94 179 GLU A O 1
ATOM 1424 N N . LEU A 1 180 ? 24.938 14.805 7.691 1 86.38 180 LEU A N 1
ATOM 1425 C CA . LEU A 1 180 ? 24.562 16.188 7.441 1 86.38 180 LEU A CA 1
ATOM 1426 C C . LEU A 1 180 ? 23.047 16.344 7.375 1 86.38 180 LEU A C 1
ATOM 1428 O O . LEU A 1 180 ? 22.5 17.359 7.809 1 86.38 180 LEU A O 1
ATOM 1432 N N . GLY A 1 181 ? 22.422 15.43 6.84 1 82.94 181 GLY A N 1
ATOM 1433 C CA . GLY A 1 181 ? 20.984 15.516 6.613 1 82.94 181 GLY A CA 1
ATOM 1434 C C . GLY A 1 181 ? 20.156 15.219 7.848 1 82.94 181 GLY A C 1
ATOM 1435 O O . GLY A 1 181 ? 19.172 15.906 8.133 1 82.94 181 GLY A O 1
ATOM 1436 N N . ILE A 1 182 ? 20.625 14.234 8.602 1 85.69 182 ILE A N 1
ATOM 1437 C CA . ILE A 1 182 ? 19.781 13.742 9.688 1 85.69 182 ILE A CA 1
ATOM 1438 C C . ILE A 1 182 ? 20.328 14.227 11.023 1 85.69 182 ILE A C 1
ATOM 1440 O O . ILE A 1 182 ? 19.625 14.891 11.789 1 85.69 182 ILE A O 1
ATOM 1444 N N . VAL A 1 183 ? 21.547 14.016 11.297 1 82.69 183 VAL A N 1
ATOM 1445 C CA . VAL A 1 183 ? 22.141 14.32 12.602 1 82.69 183 VAL A CA 1
ATOM 1446 C C . VAL A 1 183 ? 22.25 15.828 12.773 1 82.69 183 VAL A C 1
ATOM 1448 O O . VAL A 1 183 ? 21.906 16.375 13.828 1 82.69 183 VAL A O 1
ATOM 1451 N N . LYS A 1 184 ? 22.609 16.594 11.703 1 80.19 184 LYS A N 1
ATOM 1452 C CA . LYS A 1 184 ? 22.75 18.047 11.781 1 80.19 184 LYS A CA 1
ATOM 1453 C C . LYS A 1 184 ? 21.516 18.734 11.219 1 80.19 184 LYS A C 1
ATOM 1455 O O . LYS A 1 184 ? 21.641 19.672 10.422 1 80.19 184 LYS A O 1
ATOM 1460 N N . VAL A 1 185 ? 20.391 18.328 11.602 1 72.75 185 VAL A N 1
ATOM 1461 C CA . VAL A 1 185 ? 19.156 18.828 11.008 1 72.75 185 VAL A CA 1
ATOM 1462 C C . VAL A 1 185 ? 18.938 20.297 11.406 1 72.75 185 VAL A C 1
ATOM 1464 O O . VAL A 1 185 ? 18.484 21.109 10.594 1 72.75 185 VAL A O 1
ATOM 1467 N N . ALA A 1 186 ? 19.188 20.812 12.586 1 70.25 186 ALA A N 1
ATOM 1468 C CA . ALA A 1 186 ? 18.906 22.156 13.109 1 70.25 186 ALA A CA 1
ATOM 1469 C C . ALA A 1 186 ? 19.875 23.188 12.539 1 70.25 186 ALA A C 1
ATOM 1471 O O . ALA A 1 186 ? 19.547 24.375 12.453 1 70.25 186 ALA A O 1
ATOM 1472 N N . GLY A 1 187 ? 20.938 22.75 11.945 1 68.44 187 GLY A N 1
ATOM 1473 C CA . GLY A 1 187 ? 21.938 23.75 11.594 1 68.44 187 GLY A CA 1
ATOM 1474 C C . GLY A 1 187 ? 22.578 23.484 10.242 1 68.44 187 GLY A C 1
ATOM 1475 O O . GLY A 1 187 ? 23.797 23.641 10.086 1 68.44 187 GLY A O 1
ATOM 1476 N N . LYS A 1 188 ? 21.734 23.219 9.219 1 75.69 188 LYS A N 1
ATOM 1477 C CA . LYS A 1 188 ? 22.312 22.938 7.91 1 75.69 188 LYS A CA 1
ATOM 1478 C C . LYS A 1 188 ? 22.531 24.234 7.125 1 75.69 188 LYS A C 1
ATOM 1480 O O . LYS A 1 188 ? 21.672 25.125 7.137 1 75.69 188 LYS A O 1
ATOM 1485 N N . THR A 1 189 ? 23.703 24.375 6.629 1 78.12 189 THR A N 1
ATOM 1486 C CA . THR A 1 189 ? 24 25.5 5.746 1 78.12 189 THR A CA 1
ATOM 1487 C C . THR A 1 189 ? 23.438 25.25 4.348 1 78.12 189 THR A C 1
ATOM 1489 O O . THR A 1 189 ? 23.094 24.125 4.004 1 78.12 189 THR A O 1
ATOM 1492 N N . ASP A 1 190 ? 23.344 26.234 3.59 1 81.94 190 ASP A N 1
ATOM 1493 C CA . ASP A 1 190 ? 22.844 26.125 2.223 1 81.94 190 ASP A CA 1
ATOM 1494 C C . ASP A 1 190 ? 23.734 25.219 1.381 1 81.94 190 ASP A C 1
ATOM 1496 O O . ASP A 1 190 ? 23.25 24.453 0.541 1 81.94 190 ASP A O 1
ATOM 1500 N N . ALA A 1 191 ? 25.016 25.375 1.657 1 84.94 191 ALA A N 1
ATOM 1501 C CA . ALA A 1 191 ? 25.984 24.547 0.915 1 84.94 191 ALA A CA 1
ATOM 1502 C C . ALA A 1 191 ? 25.797 23.078 1.231 1 84.94 191 ALA A C 1
ATOM 1504 O O . ALA A 1 191 ? 25.906 22.219 0.345 1 84.94 191 ALA A O 1
ATOM 1505 N N . GLU A 1 192 ? 25.484 22.797 2.432 1 84.12 192 GLU A N 1
ATOM 1506 C CA . GLU A 1 192 ? 25.297 21.406 2.834 1 84.12 192 GLU A CA 1
ATOM 1507 C C . GLU A 1 192 ? 24 20.844 2.254 1 84.12 192 GLU A C 1
ATOM 1509 O O . GLU A 1 192 ? 23.953 19.688 1.85 1 84.12 192 GLU A O 1
ATOM 1514 N N . TRP A 1 193 ? 23.016 21.656 2.158 1 82.5 193 TRP A N 1
ATOM 1515 C CA . TRP A 1 193 ? 21.766 21.25 1.52 1 82.5 193 TRP A CA 1
ATOM 1516 C C . TRP A 1 193 ? 21.984 20.906 0.05 1 82.5 193 TRP A C 1
ATOM 1518 O O . TRP A 1 193 ? 21.5 19.891 -0.443 1 82.5 193 TRP A O 1
ATOM 1528 N N . ALA A 1 194 ? 22.703 21.719 -0.526 1 85.44 194 ALA A N 1
ATOM 1529 C CA . ALA A 1 194 ? 22.969 21.516 -1.945 1 85.44 194 ALA A CA 1
ATOM 1530 C C . ALA A 1 194 ? 23.781 20.234 -2.172 1 85.44 194 ALA A C 1
ATOM 1532 O O . ALA A 1 194 ? 23.547 19.516 -3.141 1 85.44 194 ALA A O 1
ATOM 1533 N N . LEU A 1 195 ? 24.688 20.016 -1.292 1 87.06 195 LEU A N 1
ATOM 1534 C CA . LEU A 1 195 ? 25.5 18.812 -1.396 1 87.06 195 LEU A CA 1
ATOM 1535 C C . LEU A 1 195 ? 24.656 17.562 -1.229 1 87.06 195 LEU A C 1
ATOM 1537 O O . LEU A 1 195 ? 24.781 16.609 -2.004 1 87.06 195 LEU A O 1
ATOM 1541 N N . ILE A 1 196 ? 23.797 17.547 -0.282 1 86.75 196 ILE A N 1
ATOM 1542 C CA . ILE A 1 196 ? 22.938 16.406 -0.014 1 86.75 196 ILE A CA 1
ATOM 1543 C C . ILE A 1 196 ? 22.031 16.141 -1.217 1 86.75 196 ILE A C 1
ATOM 1545 O O . ILE A 1 196 ? 21.891 15.008 -1.661 1 86.75 196 ILE A O 1
ATOM 1549 N N . ASP A 1 197 ? 21.516 17.172 -1.759 1 84.75 197 ASP A N 1
ATOM 1550 C CA . ASP A 1 197 ? 20.609 17.047 -2.896 1 84.75 197 ASP A CA 1
ATOM 1551 C C . ASP A 1 197 ? 21.344 16.547 -4.133 1 84.75 197 ASP A C 1
ATOM 1553 O O . ASP A 1 197 ? 20.828 15.711 -4.875 1 84.75 197 ASP A O 1
ATOM 1557 N N . ALA A 1 198 ? 22.469 17.062 -4.297 1 88.69 198 ALA A N 1
ATOM 1558 C CA . ALA A 1 198 ? 23.266 16.672 -5.457 1 88.69 198 ALA A CA 1
ATOM 1559 C C . ALA A 1 198 ? 23.688 15.203 -5.363 1 88.69 198 ALA A C 1
ATOM 1561 O O . ALA A 1 198 ? 23.625 14.469 -6.352 1 88.69 198 ALA A O 1
ATOM 1562 N N . MET A 1 199 ? 24.109 14.836 -4.215 1 88.94 199 MET A N 1
ATOM 1563 C CA . MET A 1 199 ? 24.531 13.453 -4.016 1 88.94 199 MET A CA 1
ATOM 1564 C C . MET A 1 199 ? 23.344 12.492 -4.133 1 88.94 199 MET A C 1
ATOM 1566 O O . MET A 1 199 ? 23.484 11.398 -4.684 1 88.94 199 MET A O 1
ATOM 1570 N N . ALA A 1 200 ? 22.234 12.891 -3.619 1 85.56 200 ALA A N 1
ATOM 1571 C CA . ALA A 1 200 ? 21.016 12.07 -3.729 1 85.56 200 ALA A CA 1
ATOM 1572 C C . ALA A 1 200 ? 20.609 11.898 -5.188 1 85.56 200 ALA A C 1
ATOM 1574 O O . ALA A 1 200 ? 20.25 10.797 -5.609 1 85.56 200 ALA A O 1
ATOM 1575 N N . SER A 1 201 ? 20.703 12.961 -5.914 1 86.75 201 SER A N 1
ATOM 1576 C CA . SER A 1 201 ? 20.359 12.898 -7.332 1 86.75 201 SER A CA 1
ATOM 1577 C C . SER A 1 201 ? 21.328 12.016 -8.102 1 86.75 201 SER A C 1
ATOM 1579 O O . SER A 1 201 ? 20.922 11.203 -8.93 1 86.75 201 SER A O 1
ATOM 1581 N N . ALA A 1 202 ? 22.562 12.203 -7.75 1 89.06 202 ALA A N 1
ATOM 1582 C CA . ALA A 1 202 ? 23.578 11.383 -8.398 1 89.06 202 ALA A CA 1
ATOM 1583 C C . ALA A 1 202 ? 23.375 9.906 -8.094 1 89.06 202 ALA A C 1
ATOM 1585 O O . ALA A 1 202 ? 23.516 9.055 -8.977 1 89.06 202 ALA A O 1
ATOM 1586 N N . SER A 1 203 ? 23.109 9.617 -6.887 1 89.81 203 SER A N 1
ATOM 1587 C CA . SER A 1 203 ? 22.891 8.234 -6.484 1 89.81 203 SER A CA 1
ATOM 1588 C C . SER A 1 203 ? 21.672 7.645 -7.203 1 89.81 203 SER A C 1
ATOM 1590 O O . SER A 1 203 ? 21.734 6.52 -7.703 1 89.81 203 SER A O 1
ATOM 1592 N N . ASN A 1 204 ? 20.609 8.398 -7.309 1 86.06 204 ASN A N 1
ATOM 1593 C CA . ASN A 1 204 ? 19.406 7.926 -7.992 1 86.06 204 ASN A CA 1
ATOM 1594 C C . ASN A 1 204 ? 19.672 7.699 -9.477 1 86.06 204 ASN A C 1
ATOM 1596 O O . ASN A 1 204 ? 19.188 6.719 -10.055 1 86.06 204 ASN A O 1
ATOM 1600 N N . ILE A 1 205 ? 20.391 8.547 -10.031 1 87.12 205 ILE A N 1
ATOM 1601 C CA . ILE A 1 205 ? 20.719 8.414 -11.445 1 87.12 205 ILE A CA 1
ATOM 1602 C C . ILE A 1 205 ? 21.578 7.172 -11.664 1 87.12 205 ILE A C 1
ATOM 1604 O O . ILE A 1 205 ? 21.375 6.434 -12.633 1 87.12 205 ILE A O 1
ATOM 1608 N N . CYS A 1 206 ? 22.5 6.961 -10.773 1 89.88 206 CYS A N 1
ATOM 1609 C CA . CYS A 1 206 ? 23.344 5.777 -10.859 1 89.88 206 CYS A CA 1
ATOM 1610 C C . CYS A 1 206 ? 22.516 4.504 -10.742 1 89.88 206 CYS A C 1
ATOM 1612 O O . CYS A 1 206 ? 22.75 3.541 -11.477 1 89.88 206 CYS A O 1
ATOM 1614 N N . ILE A 1 207 ? 21.578 4.473 -9.883 1 88.38 207 ILE A N 1
ATOM 1615 C CA . ILE A 1 207 ? 20.734 3.303 -9.672 1 88.38 207 ILE A CA 1
ATOM 1616 C C . ILE A 1 207 ? 19.891 3.047 -10.914 1 88.38 207 ILE A C 1
ATOM 1618 O O . ILE A 1 207 ? 19.797 1.913 -11.391 1 88.38 207 ILE A O 1
ATOM 1622 N N . ILE A 1 208 ? 19.312 4.105 -11.43 1 85.81 208 ILE A N 1
ATOM 1623 C CA . ILE A 1 208 ? 18.5 3.982 -12.625 1 85.81 208 ILE A CA 1
ATOM 1624 C C . ILE A 1 208 ? 19.359 3.49 -13.789 1 85.81 208 ILE A C 1
ATOM 1626 O O . ILE A 1 208 ? 18.938 2.611 -14.547 1 85.81 208 ILE A O 1
ATOM 1630 N N . ALA A 1 209 ? 20.484 4.066 -13.883 1 87.75 209 ALA A N 1
ATOM 1631 C CA . ALA A 1 209 ? 21.406 3.662 -14.945 1 87.75 209 ALA A CA 1
ATOM 1632 C C . ALA A 1 209 ? 21.781 2.191 -14.805 1 87.75 209 ALA A C 1
ATOM 1634 O O . ALA A 1 209 ? 21.922 1.481 -15.805 1 87.75 209 ALA A O 1
ATOM 1635 N N . SER A 1 210 ? 22.031 1.807 -13.602 1 90.06 210 SER A N 1
ATOM 1636 C CA . SER A 1 210 ? 22.344 0.405 -13.344 1 90.06 210 SER A CA 1
ATOM 1637 C C . SER A 1 210 ? 21.203 -0.506 -13.766 1 90.06 210 SER A C 1
ATOM 1639 O O . SER A 1 210 ? 21.406 -1.532 -14.414 1 90.06 210 SER A O 1
ATOM 1641 N N . ILE A 1 211 ? 20.016 -0.195 -13.422 1 84.12 211 ILE A N 1
ATOM 1642 C CA . ILE A 1 211 ? 18.844 -0.992 -13.758 1 84.12 211 ILE A CA 1
ATOM 1643 C C . ILE A 1 211 ? 18.703 -1.084 -15.273 1 84.12 211 ILE A C 1
ATOM 1645 O O . ILE A 1 211 ? 18.453 -2.162 -15.82 1 84.12 211 ILE A O 1
ATOM 1649 N N . ILE A 1 212 ? 18.922 0.009 -15.922 1 84.44 212 ILE A N 1
ATOM 1650 C CA . ILE A 1 212 ? 18.859 0.04 -17.375 1 84.44 212 ILE A CA 1
ATOM 1651 C C . ILE A 1 212 ? 19.953 -0.839 -17.969 1 84.44 212 ILE A C 1
ATOM 1653 O O . ILE A 1 212 ? 19.719 -1.59 -18.922 1 84.44 212 ILE A O 1
ATOM 1657 N N . PHE A 1 213 ? 21.141 -0.696 -17.469 1 88.81 213 PHE A N 1
ATOM 1658 C CA . PHE A 1 213 ? 22.281 -1.466 -17.938 1 88.81 213 PHE A CA 1
ATOM 1659 C C . PHE A 1 213 ? 22.016 -2.961 -17.781 1 88.81 213 PHE A C 1
ATOM 1661 O O . PHE A 1 213 ? 22.219 -3.723 -18.734 1 88.81 213 PHE A O 1
ATOM 1668 N N . PHE A 1 214 ? 21.578 -3.398 -16.672 1 85.81 214 PHE A N 1
ATOM 1669 C CA . PHE A 1 214 ? 21.312 -4.812 -16.422 1 85.81 214 PHE A CA 1
ATOM 1670 C C . PHE A 1 214 ? 20.156 -5.293 -17.297 1 85.81 214 PHE A C 1
ATOM 1672 O O . PHE A 1 214 ? 20.172 -6.426 -17.781 1 85.81 214 PHE A O 1
ATOM 1679 N N . SER A 1 215 ? 19.172 -4.434 -17.422 1 79.25 215 SER A N 1
ATOM 1680 C CA . SER A 1 215 ? 18.062 -4.773 -18.312 1 79.25 215 SER A CA 1
ATOM 1681 C C . SER A 1 215 ? 18.547 -4.969 -19.75 1 79.25 215 SER A C 1
ATOM 1683 O O . SER A 1 215 ? 18.078 -5.875 -20.438 1 79.25 215 SER A O 1
ATOM 1685 N N . ALA A 1 216 ? 19.422 -4.145 -20.172 1 82.69 216 ALA A N 1
ATOM 1686 C CA . ALA A 1 216 ? 19.984 -4.258 -21.516 1 82.69 216 ALA A CA 1
ATOM 1687 C C . ALA A 1 216 ? 20.75 -5.562 -21.688 1 82.69 216 ALA A C 1
ATOM 1689 O O . ALA A 1 216 ? 20.672 -6.207 -22.734 1 82.69 216 ALA A O 1
ATOM 1690 N N . VAL A 1 217 ? 21.516 -5.91 -20.703 1 82.06 217 VAL A N 1
ATOM 1691 C CA . VAL A 1 217 ? 22.266 -7.156 -20.734 1 82.06 217 VAL A CA 1
ATOM 1692 C C . VAL A 1 217 ? 21.312 -8.336 -20.844 1 82.06 217 VAL A C 1
ATOM 1694 O O . VAL A 1 217 ? 21.547 -9.273 -21.609 1 82.06 217 VAL A O 1
ATOM 1697 N N . PHE A 1 218 ? 20.25 -8.266 -20.109 1 75.94 218 PHE A N 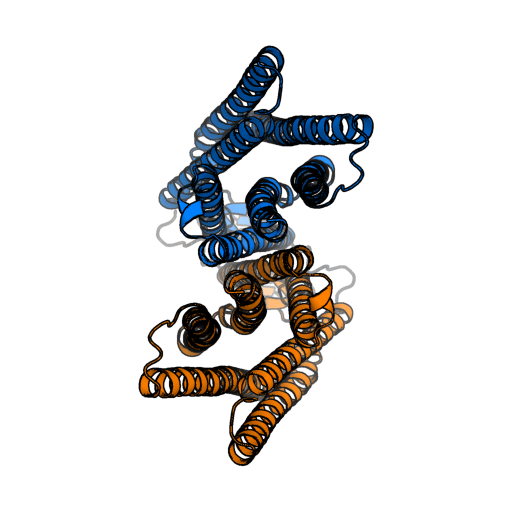1
ATOM 1698 C CA . PHE A 1 218 ? 19.266 -9.336 -20.125 1 75.94 218 PHE A CA 1
ATOM 1699 C C . PHE A 1 218 ? 18.578 -9.422 -21.469 1 75.94 218 PHE A C 1
ATOM 1701 O O . PHE A 1 218 ? 18.359 -10.523 -22 1 75.94 218 PHE A O 1
ATOM 1708 N N . ILE A 1 219 ? 18.234 -8.328 -21.953 1 74.56 219 ILE A N 1
ATOM 1709 C CA . ILE A 1 219 ? 17.562 -8.281 -23.25 1 74.56 219 ILE A CA 1
ATOM 1710 C C . ILE A 1 219 ? 18.484 -8.789 -24.344 1 74.56 219 ILE A C 1
ATOM 1712 O O . ILE A 1 219 ? 18.062 -9.516 -25.25 1 74.56 219 ILE A O 1
ATOM 1716 N N . ALA A 1 220 ? 19.703 -8.43 -24.312 1 76.62 220 ALA A N 1
ATOM 1717 C CA . ALA A 1 220 ? 20.688 -8.875 -25.281 1 76.62 220 ALA A CA 1
ATOM 1718 C C . ALA A 1 220 ? 20.859 -10.391 -25.25 1 76.62 220 ALA A C 1
ATOM 1720 O O . ALA A 1 220 ? 20.953 -11.039 -26.297 1 76.62 220 ALA A O 1
ATOM 1721 N N . LYS A 1 221 ? 20.906 -10.906 -24.141 1 75.75 221 LYS A N 1
ATOM 1722 C CA . LYS A 1 221 ? 21.062 -12.352 -24 1 75.75 221 LYS A CA 1
ATOM 1723 C C . LYS A 1 221 ? 19.828 -13.094 -24.516 1 75.75 221 LYS A C 1
ATOM 1725 O O . LYS A 1 221 ? 19.953 -14.125 -25.172 1 75.75 221 LYS A O 1
ATOM 1730 N N . LEU A 1 222 ? 18.734 -12.586 -24.156 1 68.75 222 LEU A N 1
ATOM 1731 C CA . LEU A 1 222 ? 17.5 -13.203 -24.641 1 68.75 222 LEU A CA 1
ATOM 1732 C C . LEU A 1 222 ? 17.391 -13.102 -26.156 1 68.75 222 LEU A C 1
ATOM 1734 O O . LEU A 1 222 ? 16.938 -14.039 -26.812 1 68.75 222 LEU A O 1
ATOM 1738 N N . GLY A 1 223 ? 17.766 -11.992 -26.625 1 70.56 223 GLY A N 1
ATOM 1739 C CA . GLY A 1 223 ? 17.781 -11.812 -28.078 1 70.56 223 GLY A CA 1
ATOM 1740 C C . GLY A 1 223 ? 18.734 -12.758 -28.781 1 70.56 223 GLY A C 1
ATOM 1741 O O . GLY A 1 223 ? 18.406 -13.336 -29.812 1 70.56 223 GLY A O 1
ATOM 1742 N N . HIS A 1 224 ? 19.844 -12.859 -28.203 1 73.38 224 HIS A N 1
ATOM 1743 C CA . HIS A 1 224 ? 20.828 -13.773 -28.766 1 73.38 224 HIS A CA 1
ATOM 1744 C C . HIS A 1 224 ? 20.328 -15.211 -28.719 1 73.38 224 HIS A C 1
ATOM 1746 O O . HIS A 1 224 ? 20.562 -15.984 -29.656 1 73.38 224 HIS A O 1
ATOM 1752 N N . ALA A 1 225 ? 19.75 -15.602 -27.625 1 70 225 ALA A N 1
ATOM 1753 C CA . ALA A 1 225 ? 19.219 -16.953 -27.469 1 70 225 ALA A CA 1
ATOM 1754 C C . ALA A 1 225 ? 18.125 -17.219 -28.516 1 70 225 ALA A C 1
ATOM 1756 O O . ALA A 1 225 ? 18.062 -18.312 -29.078 1 70 225 ALA A O 1
ATOM 1757 N N . ILE A 1 226 ? 17.344 -16.25 -28.781 1 70.56 226 ILE A N 1
ATOM 1758 C CA . ILE A 1 226 ? 16.281 -16.375 -29.766 1 70.56 226 ILE A CA 1
ATOM 1759 C C . ILE A 1 226 ? 16.906 -16.484 -31.172 1 70.56 226 ILE A C 1
ATOM 1761 O O . ILE A 1 226 ? 16.469 -17.312 -31.984 1 70.56 226 ILE A O 1
ATOM 1765 N N . TRP A 1 227 ? 17.828 -15.656 -31.406 1 73.56 227 TRP A N 1
ATOM 1766 C CA . TRP A 1 227 ? 18.5 -15.672 -32.688 1 73.56 227 TRP A CA 1
ATOM 1767 C C . TRP A 1 227 ? 19.156 -17.016 -32.969 1 73.56 227 TRP A C 1
ATOM 1769 O O . TRP A 1 227 ? 19.078 -17.562 -34.062 1 73.56 227 TRP A O 1
ATOM 1779 N N . GLN A 1 228 ? 19.812 -17.578 -32.031 1 72.44 228 GLN A N 1
ATOM 1780 C CA . GLN A 1 228 ? 20.469 -18.875 -32.156 1 72.44 228 GLN A CA 1
ATOM 1781 C C . GLN A 1 228 ? 19.438 -19.969 -32.438 1 72.44 228 GLN A C 1
ATOM 1783 O O . GLN A 1 228 ? 19.672 -20.859 -33.25 1 72.44 228 GLN A O 1
ATOM 1788 N N . ARG A 1 229 ? 18.406 -19.922 -31.719 1 70 229 ARG A N 1
ATOM 1789 C CA . ARG A 1 229 ? 17.375 -20.938 -31.891 1 70 229 ARG A CA 1
ATOM 1790 C C . ARG A 1 229 ? 16.719 -20.844 -33.25 1 70 229 ARG A C 1
ATOM 1792 O O . ARG A 1 229 ? 16.422 -21.859 -33.875 1 70 229 ARG A O 1
ATOM 1799 N N . ARG A 1 230 ? 16.469 -19.656 -33.656 1 71.94 230 ARG A N 1
ATOM 1800 C CA . ARG A 1 230 ? 15.891 -19.453 -34.969 1 71.94 230 ARG A CA 1
ATOM 1801 C C . ARG A 1 230 ? 16.844 -19.938 -36.062 1 71.94 230 ARG A C 1
ATOM 1803 O O . ARG A 1 230 ? 16.406 -20.5 -37.094 1 71.94 230 ARG A O 1
ATOM 1810 N N . SER A 1 231 ? 17.922 -19.656 -35.812 1 71.19 231 SER A N 1
ATOM 1811 C CA . SER A 1 231 ? 18.922 -20.078 -36.781 1 71.19 231 SER A CA 1
ATOM 1812 C C . SER A 1 231 ? 19.016 -21.594 -36.875 1 71.19 231 SER A C 1
ATOM 1814 O O . SER A 1 231 ? 19.344 -22.156 -37.906 1 71.19 231 SER A O 1
ATOM 1816 N N . MET A 1 232 ? 18.734 -22.172 -35.688 1 67.06 232 MET A N 1
ATOM 1817 C CA . MET A 1 232 ? 18.797 -23.625 -35.656 1 67.06 232 MET A CA 1
ATOM 1818 C C . MET A 1 232 ? 17.484 -24.25 -36.125 1 67.06 232 MET A C 1
ATOM 1820 O O . MET A 1 232 ? 17.359 -25.469 -36.188 1 67.06 232 MET A O 1
ATOM 1824 N N . GLY A 1 233 ? 16.562 -23.531 -36.5 1 61.25 233 GLY A N 1
ATOM 1825 C CA . GLY A 1 233 ? 15.305 -24 -37.094 1 61.25 233 GLY A CA 1
ATOM 1826 C C . GLY A 1 233 ? 14.312 -24.469 -36.031 1 61.25 233 GLY A C 1
ATOM 1827 O O . GLY A 1 233 ? 13.383 -25.219 -36.344 1 61.25 233 GLY A O 1
ATOM 1828 N N . MET A 1 234 ? 14.648 -24.297 -34.781 1 60.25 234 MET A N 1
ATOM 1829 C CA . MET A 1 234 ? 13.766 -24.797 -33.75 1 60.25 234 MET A CA 1
ATOM 1830 C C . MET A 1 234 ? 12.531 -23.922 -33.594 1 60.25 234 MET A C 1
ATOM 1832 O O . MET A 1 234 ? 12.648 -22.703 -33.438 1 60.25 234 MET A O 1
ATOM 1836 N N . LYS A 1 235 ? 11.586 -24.344 -34.156 1 54.75 235 LYS A N 1
ATOM 1837 C CA . LYS A 1 235 ? 10.344 -23.594 -34.25 1 54.75 235 LYS A CA 1
ATOM 1838 C C . LYS A 1 235 ? 9.656 -23.5 -32.906 1 54.75 235 LYS A C 1
ATOM 1840 O O . LYS A 1 235 ? 8.695 -22.734 -32.719 1 54.75 235 LYS A O 1
ATOM 1845 N N . GLN A 1 236 ? 9.82 -24.531 -32.031 1 50.88 236 GLN A N 1
ATOM 1846 C CA . GLN A 1 236 ? 8.891 -24.547 -30.906 1 50.88 236 GLN A CA 1
ATOM 1847 C C . GLN A 1 236 ? 9.344 -23.594 -29.812 1 50.88 236 GLN A C 1
ATOM 1849 O O . GLN A 1 236 ? 10.453 -23.703 -29.297 1 50.88 236 GLN A O 1
ATOM 1854 N N . PHE A 1 237 ? 9.141 -22.375 -29.875 1 52.66 237 PHE A N 1
ATOM 1855 C CA . PHE A 1 237 ? 9.383 -21.266 -28.969 1 52.66 237 PHE A CA 1
ATOM 1856 C C . PHE A 1 237 ? 8.727 -21.531 -27.609 1 52.66 237 PHE A C 1
ATOM 1858 O O . PHE A 1 237 ? 8.453 -20.594 -26.859 1 52.66 237 PHE A O 1
ATOM 1865 N N . GLY A 1 238 ? 8.344 -22.766 -27.125 1 50.72 238 GLY A N 1
ATOM 1866 C CA . GLY A 1 238 ? 7.348 -22.875 -26.078 1 50.72 238 GLY A CA 1
ATOM 1867 C C . GLY A 1 238 ? 7.812 -22.297 -24.75 1 50.72 238 GLY A C 1
ATOM 1868 O O . GLY A 1 238 ? 7.348 -21.234 -24.344 1 50.72 238 GLY A O 1
ATOM 1869 N N . PRO A 1 239 ? 8.719 -22.906 -24.031 1 53.47 239 PRO A N 1
ATOM 1870 C CA . PRO A 1 239 ? 9.07 -22.484 -22.672 1 53.47 239 PRO A CA 1
ATOM 1871 C C . PRO A 1 239 ? 10.078 -21.344 -22.656 1 53.47 239 PRO A C 1
ATOM 1873 O O . PRO A 1 239 ? 9.992 -20.453 -21.797 1 53.47 239 PRO A O 1
ATOM 1876 N N . MET A 1 240 ? 10.938 -21.297 -23.625 1 55 240 MET A N 1
ATOM 1877 C CA . MET A 1 240 ? 11.992 -20.281 -23.656 1 55 240 MET A CA 1
ATOM 1878 C C . MET A 1 240 ? 11.43 -18.922 -24.016 1 55 240 MET A C 1
ATOM 1880 O O . MET A 1 240 ? 11.914 -17.891 -23.531 1 55 240 MET A O 1
ATOM 1884 N N . GLN A 1 241 ? 10.477 -18.922 -24.75 1 57.41 241 GLN A N 1
ATOM 1885 C CA . GLN A 1 241 ? 9.844 -17.656 -25.109 1 57.41 241 GLN A CA 1
ATOM 1886 C C . GLN A 1 241 ? 9.141 -17.031 -23.906 1 57.41 241 GLN A C 1
ATOM 1888 O O . GLN A 1 241 ? 9.156 -15.812 -23.75 1 57.41 241 GLN A O 1
ATOM 1893 N N . ILE A 1 242 ? 8.664 -17.859 -23.188 1 55.31 242 ILE A N 1
ATOM 1894 C CA . ILE A 1 242 ? 7.969 -17.375 -22 1 55.31 242 ILE A CA 1
ATOM 1895 C C . ILE A 1 242 ? 8.969 -16.75 -21.031 1 55.31 242 ILE A C 1
ATOM 1897 O O . ILE A 1 242 ? 8.727 -15.656 -20.5 1 55.31 242 ILE A O 1
ATOM 1901 N N . ILE A 1 243 ? 10.086 -17.406 -20.984 1 54.69 243 ILE A N 1
ATOM 1902 C CA . ILE A 1 243 ? 11.125 -16.875 -20.109 1 54.69 243 ILE A CA 1
ATOM 1903 C C . ILE A 1 243 ? 11.648 -15.547 -20.672 1 54.69 243 ILE A C 1
ATOM 1905 O O . ILE A 1 243 ? 11.953 -14.625 -19.906 1 54.69 243 ILE A O 1
ATOM 1909 N N . PHE A 1 244 ? 11.547 -15.547 -21.953 1 58.12 244 PHE A N 1
ATOM 1910 C CA . PHE A 1 244 ? 12.031 -14.344 -22.609 1 58.12 244 PHE A CA 1
ATOM 1911 C C . PHE A 1 244 ? 11.125 -13.156 -22.328 1 58.12 244 PHE A C 1
ATOM 1913 O O . PHE A 1 244 ? 11.594 -12.078 -21.953 1 58.12 244 PHE A O 1
ATOM 1920 N N . VAL A 1 245 ? 9.969 -13.375 -22.5 1 59.41 245 VAL A N 1
ATOM 1921 C CA . VAL A 1 245 ? 8.992 -12.297 -22.344 1 59.41 245 VAL A CA 1
ATOM 1922 C C . VAL A 1 245 ? 8.969 -11.836 -20.891 1 59.41 245 VAL A C 1
ATOM 1924 O O . VAL A 1 245 ? 8.922 -10.633 -20.609 1 59.41 245 VAL A O 1
ATOM 1927 N N . MET A 1 246 ? 9.164 -12.711 -20.078 1 59 246 MET A N 1
ATOM 1928 C CA . MET A 1 246 ? 9.109 -12.391 -18.641 1 59 246 MET A CA 1
ATOM 1929 C C . MET A 1 246 ? 10.344 -11.594 -18.219 1 59 246 MET A C 1
ATOM 1931 O O . MET A 1 246 ? 10.242 -10.641 -17.453 1 59 246 MET A O 1
ATOM 1935 N N . GLY A 1 247 ? 11.43 -12.125 -18.859 1 57.47 247 GLY A N 1
ATOM 1936 C CA . GLY A 1 247 ? 12.664 -11.422 -18.578 1 57.47 247 GLY A CA 1
ATOM 1937 C C . GLY A 1 247 ? 12.664 -9.984 -19.062 1 57.47 247 GLY A C 1
ATOM 1938 O O . GLY A 1 247 ? 13.094 -9.078 -18.328 1 57.47 247 GLY A O 1
ATOM 1939 N N . CYS A 1 248 ? 12.062 -9.906 -20.141 1 58.47 248 CYS A N 1
ATOM 1940 C CA . CYS A 1 248 ? 12 -8.578 -20.734 1 58.47 248 CYS A CA 1
ATOM 1941 C C . CYS A 1 248 ? 11.094 -7.66 -19.922 1 58.47 248 CYS A C 1
ATOM 1943 O O . CYS A 1 248 ? 11.445 -6.508 -19.656 1 58.47 248 CYS A O 1
ATOM 1945 N N . GLN A 1 249 ? 10.07 -8.188 -19.562 1 59.47 249 GLN A N 1
ATOM 1946 C CA . GLN A 1 249 ? 9.102 -7.363 -18.859 1 59.47 249 GLN A CA 1
ATOM 1947 C C . GLN A 1 249 ? 9.594 -7.02 -17.453 1 59.47 249 GLN A C 1
ATOM 1949 O O . GLN A 1 249 ? 9.383 -5.902 -16.969 1 59.47 249 GLN A O 1
ATOM 1954 N N . THR A 1 250 ? 10.312 -7.887 -16.906 1 61.16 250 THR A N 1
ATOM 1955 C CA . THR A 1 250 ? 10.773 -7.727 -15.531 1 61.16 250 THR A CA 1
ATOM 1956 C C . THR A 1 250 ? 11.812 -6.617 -15.438 1 61.16 250 THR A C 1
ATOM 1958 O O . THR A 1 250 ? 11.922 -5.941 -14.414 1 61.16 250 THR A O 1
ATOM 1961 N N . MET A 1 251 ? 12.336 -6.355 -16.578 1 65.62 251 MET A N 1
ATOM 1962 C CA . MET A 1 251 ? 13.445 -5.414 -16.422 1 65.62 251 MET A CA 1
ATOM 1963 C C . MET A 1 251 ? 13.133 -4.098 -17.125 1 65.62 251 MET A C 1
ATOM 1965 O O . MET A 1 251 ? 13.539 -3.029 -16.672 1 65.62 251 MET A O 1
ATOM 1969 N N . CYS A 1 252 ? 12.32 -4.262 -18.109 1 72.75 252 CYS A N 1
ATOM 1970 C CA . CYS A 1 252 ? 12.031 -3.043 -18.844 1 72.75 252 CYS A CA 1
ATOM 1971 C C . CYS A 1 252 ? 11.039 -2.166 -18.078 1 72.75 252 CYS A C 1
ATOM 1973 O O . CYS A 1 252 ? 11.148 -0.939 -18.094 1 72.75 252 CYS A O 1
ATOM 1975 N N . ILE A 1 253 ? 10.273 -2.781 -17.391 1 73.5 253 ILE A N 1
ATOM 1976 C CA . ILE A 1 253 ? 9.234 -2.027 -16.688 1 73.5 253 ILE A CA 1
ATOM 1977 C C . ILE A 1 253 ? 9.859 -1.21 -15.562 1 73.5 253 ILE A C 1
ATOM 1979 O O . ILE A 1 253 ? 9.625 -0.003 -15.461 1 73.5 253 ILE A O 1
ATOM 1983 N N . PRO A 1 254 ? 10.711 -1.774 -14.859 1 74.62 254 PRO A N 1
ATOM 1984 C CA . PRO A 1 254 ? 11.344 -0.98 -13.805 1 74.62 254 PRO A CA 1
ATOM 1985 C C . PRO A 1 254 ? 12.195 0.16 -14.352 1 74.62 254 PRO A C 1
ATOM 1987 O O . PRO A 1 254 ? 12.25 1.239 -13.758 1 74.62 254 PRO A O 1
ATOM 1990 N N . ALA A 1 255 ? 12.797 -0.067 -15.516 1 75.88 255 ALA A N 1
ATOM 1991 C CA . ALA A 1 255 ? 13.625 0.971 -16.125 1 75.88 255 ALA A CA 1
ATOM 1992 C C . ALA A 1 255 ? 12.781 2.154 -16.578 1 75.88 255 ALA A C 1
ATOM 1994 O O . ALA A 1 255 ? 13.117 3.309 -16.312 1 75.88 255 ALA A O 1
ATOM 1995 N N . ILE A 1 256 ? 11.773 1.863 -17.109 1 76.19 256 ILE A N 1
ATOM 1996 C CA . ILE A 1 256 ? 10.867 2.91 -17.578 1 76.19 256 ILE A CA 1
ATOM 1997 C C . ILE A 1 256 ? 10.266 3.645 -16.391 1 76.19 256 ILE A C 1
ATOM 1999 O O . ILE A 1 256 ? 10.18 4.875 -16.391 1 76.19 256 ILE A O 1
ATOM 2003 N N . PHE A 1 257 ? 9.93 2.902 -15.484 1 78.56 257 PHE A N 1
ATOM 2004 C CA . PHE A 1 257 ? 9.359 3.482 -14.273 1 78.56 257 PHE A CA 1
ATOM 2005 C C . PHE A 1 257 ? 10.359 4.414 -13.602 1 78.56 257 PHE A C 1
ATOM 2007 O O . PHE A 1 257 ? 10 5.508 -13.164 1 78.56 257 PHE A O 1
ATOM 2014 N N . GLY A 1 258 ? 11.531 3.99 -13.578 1 75.38 258 GLY A N 1
ATOM 2015 C CA . GLY A 1 258 ? 12.555 4.812 -12.953 1 75.38 258 GLY A CA 1
ATOM 2016 C C . GLY A 1 258 ? 12.797 6.121 -13.688 1 75.38 258 GLY A C 1
ATOM 2017 O O . GLY A 1 258 ? 12.867 7.184 -13.07 1 75.38 258 GLY A O 1
ATOM 2018 N N . ILE A 1 259 ? 12.836 6.043 -14.945 1 75.81 259 ILE A N 1
ATOM 2019 C CA . ILE A 1 259 ? 13.07 7.223 -15.766 1 75.81 259 ILE A CA 1
ATOM 2020 C C . ILE A 1 259 ? 11.898 8.188 -15.633 1 75.81 259 ILE A C 1
ATOM 2022 O O . ILE A 1 259 ? 12.094 9.391 -15.422 1 75.81 259 ILE A O 1
ATOM 2026 N N . LEU A 1 260 ? 10.75 7.664 -15.594 1 69.94 260 LEU A N 1
ATOM 2027 C CA . LEU A 1 260 ? 9.547 8.5 -15.57 1 69.94 260 LEU A CA 1
ATOM 2028 C C . LEU A 1 260 ? 9.375 9.156 -14.211 1 69.94 260 LEU A C 1
ATOM 2030 O O . LEU A 1 260 ? 9.07 10.352 -14.125 1 69.94 260 LEU A O 1
ATOM 2034 N N . THR A 1 261 ? 9.602 8.375 -13.266 1 72.56 261 THR A N 1
ATOM 2035 C CA . THR A 1 261 ? 9.312 8.891 -11.93 1 72.56 261 THR A CA 1
ATOM 2036 C C . THR A 1 261 ? 10.383 9.891 -11.492 1 72.56 261 THR A C 1
ATOM 2038 O O . THR A 1 261 ? 10.078 10.867 -10.805 1 72.56 261 THR A O 1
ATOM 2041 N N . TYR A 1 262 ? 11.562 9.695 -11.953 1 73.19 262 TYR A N 1
ATOM 2042 C CA . TYR A 1 262 ? 12.625 10.57 -11.461 1 73.19 262 TYR A CA 1
ATOM 2043 C C . TYR A 1 262 ? 12.75 11.812 -12.344 1 73.19 262 TYR A C 1
ATOM 2045 O O . TYR A 1 262 ? 12.891 12.922 -11.836 1 73.19 262 TYR A O 1
ATOM 2053 N N . PHE A 1 263 ? 12.656 11.727 -13.602 1 71.38 263 PHE A N 1
ATOM 2054 C CA . PHE A 1 263 ? 12.953 12.844 -14.484 1 71.38 263 PHE A CA 1
ATOM 2055 C C . PHE A 1 263 ? 11.68 13.602 -14.844 1 71.38 263 PHE A C 1
ATOM 2057 O O . PHE A 1 263 ? 11.719 14.805 -15.117 1 71.38 263 PHE A O 1
ATOM 2064 N N . VAL A 1 264 ? 10.641 12.852 -14.82 1 61.97 264 VAL A N 1
ATOM 2065 C CA . VAL A 1 264 ? 9.414 13.516 -15.234 1 61.97 264 VAL A CA 1
ATOM 2066 C C . VAL A 1 264 ? 8.664 14.031 -14.008 1 61.97 264 VAL A C 1
ATOM 2068 O O . VAL A 1 264 ? 8.203 15.18 -13.984 1 61.97 264 VAL A O 1
ATOM 2071 N N . TYR A 1 265 ? 8.625 13.203 -12.992 1 61.25 265 TYR A N 1
ATOM 2072 C CA . TYR A 1 265 ? 7.848 13.602 -11.82 1 61.25 265 TYR A CA 1
ATOM 2073 C C . TYR A 1 265 ? 8.766 14.008 -10.672 1 61.25 265 TYR A C 1
ATOM 2075 O O . TYR A 1 265 ? 8.484 13.711 -9.508 1 61.25 265 TYR A O 1
ATOM 2083 N N . GLY A 1 266 ? 9.938 14.57 -10.93 1 56.47 266 GLY A N 1
ATOM 2084 C CA . GLY A 1 266 ? 11.047 15 -10.102 1 56.47 266 GLY A CA 1
ATOM 2085 C C . GLY A 1 266 ? 10.672 15.18 -8.641 1 56.47 266 GLY A C 1
ATOM 2086 O O . GLY A 1 266 ? 11.398 14.75 -7.746 1 56.47 266 GLY A O 1
ATOM 2087 N N . ALA A 1 267 ? 9.695 15.883 -8.297 1 56.25 267 ALA A N 1
ATOM 2088 C CA . ALA A 1 267 ? 9.43 16.312 -6.922 1 56.25 267 ALA A CA 1
ATOM 2089 C C . ALA A 1 267 ? 8.57 15.281 -6.188 1 56.25 267 ALA A C 1
ATOM 2091 O O . ALA A 1 267 ? 8.359 15.391 -4.977 1 56.25 267 ALA A O 1
ATOM 2092 N N . SER A 1 268 ? 8.336 14.156 -6.887 1 61.19 268 SER A N 1
ATOM 2093 C CA . SER A 1 268 ? 7.375 13.25 -6.258 1 61.19 268 SER A CA 1
ATOM 2094 C C . SER A 1 268 ? 8.07 12.023 -5.68 1 61.19 268 SER A C 1
ATOM 2096 O O . SER A 1 268 ? 9.133 11.617 -6.164 1 61.19 268 SER A O 1
ATOM 2098 N N . GLN A 1 269 ? 7.855 11.695 -4.406 1 73.5 269 GLN A N 1
ATOM 2099 C CA . GLN A 1 269 ? 8.398 10.539 -3.699 1 73.5 269 GLN A CA 1
ATOM 2100 C C . GLN A 1 269 ? 7.988 9.242 -4.383 1 73.5 269 GLN A C 1
ATOM 2102 O O . GLN A 1 269 ? 8.172 8.156 -3.824 1 73.5 269 GLN A O 1
ATOM 2107 N N . ILE A 1 270 ? 7.527 9.406 -5.668 1 75.25 270 ILE A N 1
ATOM 2108 C CA . ILE A 1 270 ? 7.082 8.227 -6.406 1 75.25 270 ILE A CA 1
ATOM 2109 C C . ILE A 1 270 ? 8.289 7.406 -6.848 1 75.25 270 ILE A C 1
ATOM 2111 O O . ILE A 1 270 ? 8.203 6.184 -6.992 1 75.25 270 ILE A O 1
ATOM 2115 N N . TYR A 1 271 ? 9.43 8.078 -6.934 1 76.25 271 TYR A N 1
ATOM 2116 C CA . TYR A 1 271 ? 10.641 7.398 -7.379 1 76.25 271 TYR A CA 1
ATOM 2117 C C . TYR A 1 271 ? 11.078 6.344 -6.367 1 76.25 271 TYR A C 1
ATOM 2119 O O . TYR A 1 271 ? 11.781 5.395 -6.719 1 76.25 271 TYR A O 1
ATOM 2127 N N . THR A 1 272 ? 10.625 6.473 -5.176 1 80.12 272 THR A N 1
ATOM 2128 C CA . THR A 1 272 ? 11.008 5.531 -4.129 1 80.12 272 THR A CA 1
ATOM 2129 C C . THR A 1 272 ? 10.367 4.168 -4.371 1 80.12 272 THR A C 1
ATOM 2131 O O . THR A 1 272 ? 10.758 3.172 -3.758 1 80.12 272 THR A O 1
ATOM 2134 N N . LEU A 1 273 ? 9.484 4.117 -5.328 1 84.38 273 LEU A N 1
ATOM 2135 C CA . LEU A 1 273 ? 8.836 2.861 -5.691 1 84.38 273 LEU A CA 1
ATOM 2136 C C . LEU A 1 273 ? 9.727 2.037 -6.613 1 84.38 273 LEU A C 1
ATOM 2138 O O . LEU A 1 273 ? 9.484 0.843 -6.809 1 84.38 273 LEU A O 1
ATOM 2142 N N . MET A 1 274 ? 10.734 2.594 -7.094 1 82.25 274 MET A N 1
ATOM 2143 C CA . MET A 1 274 ? 11.539 1.954 -8.125 1 82.25 274 MET A CA 1
ATOM 2144 C C . MET A 1 274 ? 12.18 0.67 -7.602 1 82.25 274 MET A C 1
ATOM 2146 O O . MET A 1 274 ? 12.047 -0.389 -8.219 1 82.25 274 MET A O 1
ATOM 2150 N N . PRO A 1 275 ? 12.789 0.756 -6.469 1 81.38 275 PRO A N 1
ATOM 2151 C CA . PRO A 1 275 ? 13.359 -0.49 -5.949 1 81.38 275 PRO A CA 1
ATOM 2152 C C . PRO A 1 275 ? 12.305 -1.562 -5.695 1 81.38 275 PRO A C 1
ATOM 2154 O O . PRO A 1 275 ? 12.594 -2.756 -5.824 1 81.38 275 PRO A O 1
ATOM 2157 N N . VAL A 1 276 ? 11.141 -1.168 -5.371 1 85.19 276 VAL A N 1
ATOM 2158 C CA . VAL A 1 276 ? 10.062 -2.117 -5.105 1 85.19 276 VAL A CA 1
ATOM 2159 C C . VAL A 1 276 ? 9.641 -2.793 -6.41 1 85.19 276 VAL A C 1
ATOM 2161 O O . VAL A 1 276 ? 9.406 -4.004 -6.438 1 85.19 276 VAL A O 1
ATOM 2164 N N . VAL A 1 277 ? 9.617 -2.002 -7.406 1 82.44 277 VAL A N 1
ATOM 2165 C CA . VAL A 1 277 ? 9.242 -2.547 -8.703 1 82.44 277 VAL A CA 1
ATOM 2166 C C . VAL A 1 277 ? 10.281 -3.572 -9.156 1 82.44 277 VAL A C 1
ATOM 2168 O O . VAL A 1 277 ? 9.93 -4.668 -9.602 1 82.44 277 VAL A O 1
ATOM 2171 N N . VAL A 1 278 ? 11.43 -3.26 -9 1 80.31 278 VAL A N 1
ATOM 2172 C CA . VAL A 1 278 ? 12.508 -4.164 -9.375 1 80.31 278 VAL A CA 1
ATOM 2173 C C . VAL A 1 278 ? 12.477 -5.406 -8.492 1 80.31 278 VAL A C 1
ATOM 2175 O O . VAL A 1 278 ? 12.57 -6.535 -8.984 1 80.31 278 VAL A O 1
ATOM 2178 N N . GLY A 1 279 ? 12.344 -5.195 -7.203 1 76.69 279 GLY A N 1
ATOM 2179 C CA . GLY A 1 279 ? 12.336 -6.289 -6.242 1 76.69 279 GLY A CA 1
ATOM 2180 C C . GLY A 1 279 ? 11.141 -7.211 -6.398 1 76.69 279 GLY A C 1
ATOM 2181 O O . GLY A 1 279 ? 11.18 -8.359 -5.957 1 76.69 279 GLY A O 1
ATOM 2182 N N . THR A 1 280 ? 10.148 -6.746 -6.988 1 77.75 280 THR A N 1
ATOM 2183 C CA . THR A 1 280 ? 8.938 -7.531 -7.191 1 77.75 280 THR A CA 1
ATOM 2184 C C . THR A 1 280 ? 9.031 -8.352 -8.477 1 77.75 280 THR A C 1
ATOM 2186 O O . THR A 1 280 ? 8.633 -9.516 -8.5 1 77.75 280 THR A O 1
ATOM 2189 N N . PHE A 1 281 ? 9.578 -7.84 -9.43 1 74.62 281 PHE A N 1
ATOM 2190 C CA . PHE A 1 281 ? 9.555 -8.492 -10.734 1 74.62 281 PHE A CA 1
ATOM 2191 C C . PHE A 1 281 ? 10.609 -9.594 -10.805 1 74.62 281 PHE A C 1
ATOM 2193 O O . PHE A 1 281 ? 10.453 -10.555 -11.562 1 74.62 281 PHE A O 1
ATOM 2200 N N . LEU A 1 282 ? 11.57 -9.492 -9.977 1 72.94 282 LEU A N 1
ATOM 2201 C CA . LEU A 1 282 ? 12.617 -10.508 -9.984 1 72.94 282 LEU A CA 1
ATOM 2202 C C . LEU A 1 282 ? 12.078 -11.852 -9.492 1 72.94 282 LEU A C 1
ATOM 2204 O O . LEU A 1 282 ? 12.188 -12.859 -10.195 1 72.94 282 LEU A O 1
ATOM 2208 N N . PRO A 1 283 ? 11.414 -11.898 -8.352 1 72.19 283 PRO A N 1
ATOM 2209 C CA . PRO A 1 283 ? 10.859 -13.172 -7.906 1 72.19 283 PRO A CA 1
ATOM 2210 C C . PRO A 1 283 ? 9.719 -13.664 -8.789 1 72.19 283 PRO A C 1
ATOM 2212 O O . PRO A 1 283 ? 9.531 -14.867 -8.953 1 72.19 283 PRO A O 1
ATOM 2215 N N . LEU A 1 284 ? 8.977 -12.773 -9.336 1 71.69 284 LEU A N 1
ATOM 2216 C CA . LEU A 1 284 ? 7.871 -13.164 -10.203 1 71.69 284 LEU A CA 1
ATOM 2217 C C . LEU A 1 284 ? 8.383 -13.867 -11.453 1 71.69 284 LEU A C 1
ATOM 2219 O O . LEU A 1 284 ? 7.773 -14.828 -11.922 1 71.69 284 LEU A O 1
ATOM 2223 N N . SER A 1 285 ? 9.477 -13.359 -11.938 1 67.94 285 SER A N 1
ATOM 2224 C CA . SER A 1 285 ? 10.078 -13.977 -13.109 1 67.94 285 SER A CA 1
ATOM 2225 C C . SER A 1 285 ? 10.609 -15.375 -12.789 1 67.94 285 SER A C 1
ATOM 2227 O O . SER A 1 285 ? 10.461 -16.297 -13.586 1 67.94 285 SER A O 1
ATOM 2229 N N . SER A 1 286 ? 11.141 -15.484 -11.648 1 65.31 286 SER A N 1
ATOM 2230 C CA . SER A 1 286 ? 11.664 -16.781 -11.227 1 65.31 286 SER A CA 1
ATOM 2231 C C . SER A 1 286 ? 10.547 -17.797 -11.016 1 65.31 286 SER A C 1
ATOM 2233 O O . SER A 1 286 ? 10.68 -18.969 -11.383 1 65.31 286 SER A O 1
ATOM 2235 N N . MET A 1 287 ? 9.477 -17.391 -10.453 1 66.19 287 MET A N 1
ATOM 2236 C CA . MET A 1 287 ? 8.336 -18.266 -10.203 1 66.19 287 MET A CA 1
ATOM 2237 C C . MET A 1 287 ? 7.68 -18.703 -11.508 1 66.19 287 MET A C 1
ATOM 2239 O O . MET A 1 287 ? 7.293 -19.859 -11.664 1 66.19 287 MET A O 1
ATOM 2243 N N . TRP A 1 288 ? 7.574 -17.812 -12.344 1 62.91 288 TRP A N 1
ATOM 2244 C CA . TRP A 1 288 ? 6.969 -18.094 -13.641 1 62.91 288 TRP A CA 1
ATOM 2245 C C . TRP A 1 288 ? 7.82 -19.094 -14.422 1 62.91 288 TRP A C 1
ATOM 2247 O O . TRP A 1 288 ? 7.289 -19.984 -15.086 1 62.91 288 TRP A O 1
ATOM 2257 N N . ALA A 1 289 ? 9.07 -19.031 -14.344 1 60.91 289 ALA A N 1
ATOM 2258 C CA . ALA A 1 289 ? 9.984 -19.953 -15 1 60.91 289 ALA A CA 1
ATOM 2259 C C . ALA A 1 289 ? 9.852 -21.359 -14.422 1 60.91 289 ALA A C 1
ATOM 2261 O O . ALA A 1 289 ? 9.898 -22.344 -15.156 1 60.91 289 ALA A O 1
ATOM 2262 N N . ALA A 1 290 ? 9.602 -21.359 -13.195 1 59.66 290 ALA A N 1
ATOM 2263 C CA . ALA A 1 290 ? 9.516 -22.656 -12.516 1 59.66 290 ALA A CA 1
ATOM 2264 C C . ALA A 1 290 ? 8.219 -23.375 -12.859 1 59.66 290 ALA A C 1
ATOM 2266 O O . ALA A 1 290 ? 8.195 -24.609 -12.969 1 59.66 290 ALA A O 1
ATOM 2267 N N . THR A 1 291 ? 7.168 -22.688 -12.992 1 59.84 291 THR A N 1
ATOM 2268 C CA . THR A 1 291 ? 5.863 -23.297 -13.25 1 59.84 291 THR A CA 1
ATOM 2269 C C . THR A 1 291 ? 5.777 -23.781 -14.695 1 59.84 291 THR A C 1
ATOM 2271 O O . THR A 1 291 ? 5.102 -24.781 -14.977 1 59.84 291 THR A O 1
ATOM 2274 N N . ASN A 1 292 ? 6.312 -23.141 -15.609 1 56.16 292 ASN A N 1
ATOM 2275 C CA . ASN A 1 292 ? 6.156 -23.5 -17.016 1 56.16 292 ASN A CA 1
ATOM 2276 C C . ASN A 1 292 ? 7.227 -24.5 -17.469 1 56.16 292 ASN A C 1
ATOM 2278 O O . ASN A 1 292 ? 7.117 -25.078 -18.547 1 56.16 292 ASN A O 1
ATOM 2282 N N . THR A 1 293 ? 8.266 -24.641 -16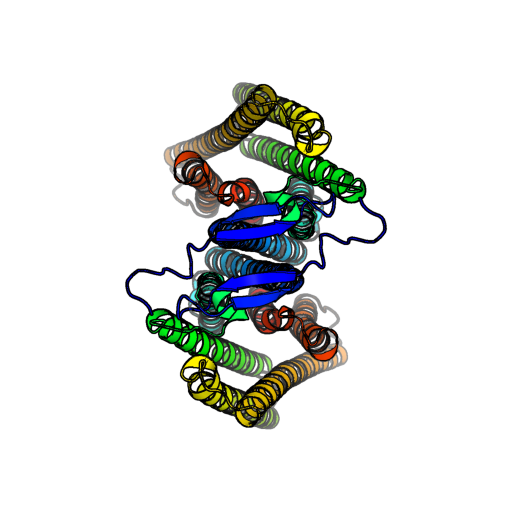.828 1 51.94 293 THR A N 1
ATOM 2283 C CA . THR A 1 293 ? 9.234 -25.672 -17.188 1 51.94 293 THR A CA 1
ATOM 2284 C C . THR A 1 293 ? 8.719 -27.047 -16.812 1 51.94 293 THR A C 1
ATOM 2286 O O . THR A 1 293 ? 9.07 -28.047 -17.453 1 51.94 293 THR A O 1
ATOM 2289 N N . ASN A 1 294 ? 7.977 -27.219 -15.789 1 48 294 ASN A N 1
ATOM 2290 C CA . ASN A 1 294 ? 7.484 -28.547 -15.438 1 48 294 ASN A CA 1
ATOM 2291 C C . ASN A 1 294 ? 6.445 -29.031 -16.438 1 48 294 ASN A C 1
ATOM 2293 O O . ASN A 1 294 ? 6.133 -30.234 -16.469 1 48 294 ASN A O 1
ATOM 2297 N N . ASN A 1 295 ? 5.711 -28.266 -17.047 1 42.78 295 ASN A N 1
ATOM 2298 C CA . ASN A 1 295 ? 4.707 -28.766 -17.984 1 42.78 295 ASN A CA 1
ATOM 2299 C C . ASN A 1 295 ? 5.355 -29.344 -19.234 1 42.78 295 ASN A C 1
ATOM 2301 O O . ASN A 1 295 ? 4.672 -29.938 -20.078 1 42.78 295 ASN A O 1
ATOM 2305 N N . ILE A 1 296 ? 6.512 -29.125 -19.578 1 41.06 296 ILE A N 1
ATOM 2306 C CA . ILE A 1 296 ? 7.113 -29.625 -20.797 1 41.06 296 ILE A CA 1
ATOM 2307 C C . ILE A 1 296 ? 7.797 -30.969 -20.531 1 41.06 296 ILE A C 1
ATOM 2309 O O . ILE A 1 296 ? 8.102 -31.719 -21.453 1 41.06 296 ILE A O 1
ATOM 2313 N N . ASN A 1 297 ? 8.234 -31.375 -19.266 1 35.03 297 ASN A N 1
ATOM 2314 C CA . ASN A 1 297 ? 8.711 -32.75 -19.188 1 35.03 297 ASN A CA 1
ATOM 2315 C C . ASN A 1 297 ? 7.559 -33.719 -19.031 1 35.03 297 ASN A C 1
ATOM 2317 O O . ASN A 1 297 ? 6.641 -33.5 -18.25 1 35.03 297 ASN A O 1
ATOM 2321 N N . PRO B 1 1 ? 13.164 26.516 26.156 1 46.06 1 PRO B N 1
ATOM 2322 C CA . PRO B 1 1 ? 11.766 26.172 26.438 1 46.06 1 PRO B CA 1
ATOM 2323 C C . PRO B 1 1 ? 11.281 26.719 27.766 1 46.06 1 PRO B C 1
ATOM 2325 O O . PRO B 1 1 ? 12.016 26.672 28.766 1 46.06 1 PRO B O 1
ATOM 2328 N N . ASN B 1 2 ? 10.594 27.844 27.703 1 55.28 2 ASN B N 1
ATOM 2329 C CA . ASN B 1 2 ? 9.984 28.266 28.953 1 55.28 2 ASN B CA 1
ATOM 2330 C C . ASN B 1 2 ? 9.203 27.141 29.609 1 55.28 2 ASN B C 1
ATOM 2332 O O . ASN B 1 2 ? 8.609 26.312 28.922 1 55.28 2 ASN B O 1
ATOM 2336 N N . ALA B 1 3 ? 9.539 26.688 30.828 1 62.88 3 ALA B N 1
ATOM 2337 C CA . ALA B 1 3 ? 9.031 25.625 31.688 1 62.88 3 ALA B CA 1
ATOM 2338 C C . ALA B 1 3 ? 7.508 25.594 31.672 1 62.88 3 ALA B C 1
ATOM 2340 O O . ALA B 1 3 ? 6.906 24.531 31.859 1 62.88 3 ALA B O 1
ATOM 2341 N N . THR B 1 4 ? 6.82 26.734 31.359 1 71.94 4 THR B N 1
ATOM 2342 C CA . THR B 1 4 ? 5.375 26.75 31.562 1 71.94 4 THR B CA 1
ATOM 2343 C C . THR B 1 4 ? 4.641 26.781 30.234 1 71.94 4 THR B C 1
ATOM 2345 O O . THR B 1 4 ? 3.416 26.656 30.188 1 71.94 4 THR B O 1
ATOM 2348 N N . PHE B 1 5 ? 5.496 27 29.156 1 83.5 5 PHE B N 1
ATOM 2349 C CA . PHE B 1 5 ? 4.836 27.125 27.859 1 83.5 5 PHE B CA 1
ATOM 2350 C C . PHE B 1 5 ? 5.113 25.891 26.984 1 83.5 5 PHE B C 1
ATOM 2352 O O . PHE B 1 5 ? 6.27 25.594 26.688 1 83.5 5 PHE B O 1
ATOM 2359 N N . ASP B 1 6 ? 4.027 25.219 26.734 1 85.44 6 ASP B N 1
ATOM 2360 C CA . ASP B 1 6 ? 4.125 24.109 25.797 1 85.44 6 ASP B CA 1
ATOM 2361 C C . ASP B 1 6 ? 3.734 24.531 24.375 1 85.44 6 ASP B C 1
ATOM 2363 O O . ASP B 1 6 ? 2.555 24.75 24.094 1 85.44 6 ASP B O 1
ATOM 2367 N N . PRO B 1 7 ? 4.672 24.641 23.516 1 87.06 7 PRO B N 1
ATOM 2368 C CA . PRO B 1 7 ? 4.398 25.109 22.156 1 87.06 7 PRO B CA 1
ATOM 2369 C C . PRO B 1 7 ? 3.449 24.188 21.391 1 87.06 7 PRO B C 1
ATOM 2371 O O . PRO B 1 7 ? 2.752 24.641 20.484 1 87.06 7 PRO B O 1
ATOM 2374 N N . TYR B 1 8 ? 3.338 22.938 21.766 1 88.06 8 TYR B N 1
ATOM 2375 C CA . TYR B 1 8 ? 2.537 21.969 21.016 1 88.06 8 TYR B CA 1
ATOM 2376 C C . TYR B 1 8 ? 1.079 22.016 21.453 1 88.06 8 TYR B C 1
ATOM 2378 O O . TYR B 1 8 ? 0.209 21.438 20.797 1 88.06 8 TYR B O 1
ATOM 2386 N N . ARG B 1 9 ? 0.79 22.719 22.484 1 89.88 9 ARG B N 1
ATOM 2387 C CA . ARG B 1 9 ? -0.578 22.812 22.984 1 89.88 9 ARG B CA 1
ATOM 2388 C C . ARG B 1 9 ? -1.072 24.25 22.984 1 89.88 9 ARG B C 1
ATOM 2390 O O . ARG B 1 9 ? -2.059 24.578 23.641 1 89.88 9 ARG B O 1
ATOM 2397 N N . GLN B 1 10 ? -0.472 24.969 22.172 1 90.56 10 GLN B N 1
ATOM 2398 C CA . GLN B 1 10 ? -0.853 26.375 22.141 1 90.56 10 GLN B CA 1
ATOM 2399 C C . GLN B 1 10 ? -2.143 26.578 21.359 1 90.56 10 GLN B C 1
ATOM 2401 O O . GLN B 1 10 ? -2.547 25.703 20.578 1 90.56 10 GLN B O 1
ATOM 2406 N N . VAL B 1 11 ? -2.756 27.734 21.672 1 92.06 11 VAL B N 1
ATOM 2407 C CA . VAL B 1 11 ? -3.99 28.109 21 1 92.06 11 VAL B CA 1
ATOM 2408 C C . VAL B 1 11 ? -3.736 29.312 20.094 1 92.06 11 VAL B C 1
ATOM 2410 O O . VAL B 1 11 ? -3.045 30.25 20.484 1 92.06 11 VAL B O 1
ATOM 2413 N N . PHE B 1 12 ? -4.195 29.188 18.859 1 91.12 12 PHE B N 1
ATOM 2414 C CA . PHE B 1 12 ? -4.086 30.312 17.938 1 91.12 12 PHE B CA 1
ATOM 2415 C C . PHE B 1 12 ? -5.441 30.672 17.344 1 91.12 12 PHE B C 1
ATOM 2417 O O . PHE B 1 12 ? -6.422 29.938 17.547 1 91.12 12 PHE B O 1
ATOM 2424 N N . THR B 1 13 ? -5.48 31.797 16.719 1 92.19 13 THR B N 1
ATOM 2425 C CA . THR B 1 13 ? -6.77 32.281 16.25 1 92.19 13 THR B CA 1
ATOM 2426 C C . THR B 1 13 ? -6.816 32.281 14.719 1 92.19 13 THR B C 1
ATOM 2428 O O . THR B 1 13 ? -5.832 32.625 14.055 1 92.19 13 THR B O 1
ATOM 2431 N N . ILE B 1 14 ? -7.922 31.797 14.258 1 91.75 14 ILE B N 1
ATOM 2432 C CA . ILE B 1 14 ? -8.18 31.859 12.828 1 91.75 14 ILE B CA 1
ATOM 2433 C C . ILE B 1 14 ? -9.453 32.656 12.57 1 91.75 14 ILE B C 1
ATOM 2435 O O . ILE B 1 14 ? -10.266 32.875 13.477 1 91.75 14 ILE B O 1
ATOM 2439 N N . ILE B 1 15 ? -9.531 33.125 11.32 1 90.88 15 ILE B N 1
ATOM 2440 C CA . ILE B 1 15 ? -10.656 34 10.953 1 90.88 15 ILE B CA 1
ATOM 2441 C C . ILE B 1 15 ? -11.719 33.156 10.227 1 90.88 15 ILE B C 1
ATOM 2443 O O . ILE B 1 15 ? -11.398 32.375 9.344 1 90.88 15 ILE B O 1
ATOM 2447 N N . MET B 1 16 ? -12.906 33.344 10.57 1 89.06 16 MET B N 1
ATOM 2448 C CA . MET B 1 16 ? -14.031 32.656 9.945 1 89.06 16 MET B CA 1
ATOM 2449 C C . MET B 1 16 ? -14.258 33.156 8.523 1 89.06 16 MET B C 1
ATOM 2451 O O . MET B 1 16 ? -13.719 34.188 8.141 1 89.06 16 MET B O 1
ATOM 2455 N N . PRO B 1 17 ? -15.039 32.406 7.82 1 85.5 17 PRO B N 1
ATOM 2456 C CA . PRO B 1 17 ? -15.266 32.781 6.43 1 85.5 17 PRO B CA 1
ATOM 2457 C C . PRO B 1 17 ? -15.898 34.188 6.301 1 85.5 17 PRO B C 1
ATOM 2459 O O . PRO B 1 17 ? -15.836 34.781 5.23 1 85.5 17 PRO B O 1
ATOM 2462 N N . ASP B 1 18 ? -16.453 34.656 7.297 1 82.81 18 ASP B N 1
ATOM 2463 C CA . ASP B 1 18 ? -17.062 36 7.273 1 82.81 18 ASP B CA 1
ATOM 2464 C C . ASP B 1 18 ? -15.992 37.094 7.219 1 82.81 18 ASP B C 1
ATOM 2466 O O . ASP B 1 18 ? -16.281 38.25 6.883 1 82.81 18 ASP B O 1
ATOM 2470 N N . GLY B 1 19 ? -14.75 36.719 7.562 1 83.56 19 GLY B N 1
ATOM 2471 C CA . GLY B 1 19 ? -13.641 37.656 7.461 1 83.56 19 GLY B CA 1
ATOM 2472 C C . GLY B 1 19 ? -13.453 38.5 8.711 1 83.56 19 GLY B C 1
ATOM 2473 O O . GLY B 1 19 ? -12.516 39.312 8.789 1 83.56 19 GLY B O 1
ATOM 2474 N N . SER B 1 20 ? -14.266 38.344 9.703 1 85.06 20 SER B N 1
ATOM 2475 C CA . SER B 1 20 ? -14.195 39.219 10.859 1 85.06 20 SER B CA 1
ATOM 2476 C C . SER B 1 20 ? -14.211 38.438 12.164 1 85.06 20 SER B C 1
ATOM 2478 O O . SER B 1 20 ? -13.562 38.844 13.133 1 85.06 20 SER B O 1
ATOM 2480 N N . THR B 1 21 ? -14.812 37.312 12.203 1 88.81 21 THR B N 1
ATOM 2481 C CA . THR B 1 21 ? -14.961 36.562 13.438 1 88.81 21 THR B CA 1
ATOM 2482 C C . THR B 1 21 ? -13.742 35.656 13.672 1 88.81 21 THR B C 1
ATOM 2484 O O . THR B 1 21 ? -13.352 34.906 12.797 1 88.81 21 THR B O 1
ATOM 2487 N N . ASP B 1 22 ? -13.211 35.906 14.883 1 90.06 22 ASP B N 1
ATOM 2488 C CA . ASP B 1 22 ? -12.055 35.125 15.266 1 90.06 22 ASP B CA 1
ATOM 2489 C C . ASP B 1 22 ? -12.477 33.875 16.062 1 90.06 22 ASP B C 1
ATOM 2491 O O . ASP B 1 22 ? -13.406 33.938 16.875 1 90.06 22 ASP B O 1
ATOM 2495 N N . ILE B 1 23 ? -11.852 32.812 15.711 1 90.44 23 ILE B N 1
ATOM 2496 C CA . ILE B 1 23 ? -12.078 31.578 16.469 1 90.44 23 ILE B CA 1
ATOM 2497 C C . ILE B 1 23 ? -10.75 31.031 16.984 1 90.44 23 ILE B C 1
ATOM 2499 O O . ILE B 1 23 ? -9.742 31.078 16.281 1 90.44 23 ILE B O 1
ATOM 2503 N N . ALA B 1 24 ? -10.805 30.625 18.203 1 91.94 24 ALA B N 1
ATOM 2504 C CA . ALA B 1 24 ? -9.625 30.016 18.812 1 91.94 24 ALA B CA 1
ATOM 2505 C C . ALA B 1 24 ? -9.516 28.531 18.469 1 91.94 24 ALA B C 1
ATOM 2507 O O . ALA B 1 24 ? -10.5 27.797 18.578 1 91.94 24 ALA B O 1
ATOM 2508 N N . VAL B 1 25 ? -8.406 28.141 17.953 1 91.75 25 VAL B N 1
ATOM 2509 C CA . VAL B 1 25 ? -8.188 26.766 17.547 1 91.75 25 VAL B CA 1
ATOM 2510 C C . VAL B 1 25 ? -6.965 26.203 18.266 1 91.75 25 VAL B C 1
ATOM 2512 O O . VAL B 1 25 ? -5.941 26.875 18.391 1 91.75 25 VAL B O 1
ATOM 2515 N N . HIS B 1 26 ? -7.098 24.969 18.703 1 92.06 26 HIS B N 1
ATOM 2516 C CA . HIS B 1 26 ? -5.988 24.281 19.344 1 92.06 26 HIS B CA 1
ATOM 2517 C C . HIS B 1 26 ? -5.059 23.641 18.328 1 92.06 26 HIS B C 1
ATOM 2519 O O . HIS B 1 26 ? -5.523 23.031 17.359 1 92.06 26 HIS B O 1
ATOM 2525 N N . MET B 1 27 ? -3.785 23.766 18.578 1 91.44 27 MET B N 1
ATOM 2526 C CA . MET B 1 27 ? -2.781 23.188 17.688 1 91.44 27 MET B CA 1
ATOM 2527 C C . MET B 1 27 ? -2.943 21.688 17.594 1 91.44 27 MET B C 1
ATOM 2529 O O . MET B 1 27 ? -2.627 21.078 16.562 1 91.44 27 MET B O 1
ATOM 2533 N N . GLU B 1 28 ? -3.457 21.094 18.578 1 90.25 28 GLU B N 1
ATOM 2534 C CA . GLU B 1 28 ? -3.648 19.641 18.625 1 90.25 28 GLU B CA 1
ATOM 2535 C C . GLU B 1 28 ? -4.566 19.172 17.5 1 90.25 28 GLU B C 1
ATOM 2537 O O . GLU B 1 28 ? -4.473 18.016 17.062 1 90.25 28 GLU B O 1
ATOM 2542 N N . HIS B 1 29 ? -5.441 20.047 17.062 1 89.88 29 HIS B N 1
ATOM 2543 C CA . HIS B 1 29 ? -6.344 19.688 15.969 1 89.88 29 HIS B CA 1
ATOM 2544 C C . HIS B 1 29 ? -5.57 19.438 14.68 1 89.88 29 HIS B C 1
ATOM 2546 O O . HIS B 1 29 ? -5.949 18.578 13.883 1 89.88 29 HIS B O 1
ATOM 2552 N N . ILE B 1 30 ? -4.469 20.141 14.586 1 91.56 30 ILE B N 1
ATOM 2553 C CA . ILE B 1 30 ? -3.643 19.969 13.391 1 91.56 30 ILE B CA 1
ATOM 2554 C C . ILE B 1 30 ? -2.961 18.609 13.438 1 91.56 30 ILE B C 1
ATOM 2556 O O . ILE B 1 30 ? -2.971 17.859 12.453 1 91.56 30 ILE B O 1
ATOM 2560 N N . PHE B 1 31 ? -2.484 18.281 14.609 1 91.56 31 PHE B N 1
ATOM 2561 C CA . PHE B 1 31 ? -1.771 17.016 14.758 1 91.56 31 PHE B CA 1
ATOM 2562 C C . PHE B 1 31 ? -2.721 15.844 14.594 1 91.56 31 PHE B C 1
ATOM 2564 O O . PHE B 1 31 ? -2.385 14.852 13.938 1 91.56 31 PHE B O 1
ATOM 2571 N N . ARG B 1 32 ? -3.822 15.961 15.141 1 89 32 ARG B N 1
ATOM 2572 C CA . ARG B 1 32 ? -4.793 14.875 15.07 1 89 32 ARG B CA 1
ATOM 2573 C C . ARG B 1 32 ? -5.242 14.641 13.633 1 89 32 ARG B C 1
ATOM 2575 O O . ARG B 1 32 ? -5.355 13.492 13.188 1 89 32 ARG B O 1
ATOM 2582 N N . LEU B 1 33 ? -5.527 15.688 12.961 1 91.25 33 LEU B N 1
ATOM 2583 C CA . LEU B 1 33 ? -5.949 15.562 11.57 1 91.25 33 LEU B CA 1
ATOM 2584 C C . LEU B 1 33 ? -4.836 14.961 10.719 1 91.25 33 LEU B C 1
ATOM 2586 O O . LEU B 1 33 ? -5.086 14.094 9.883 1 91.25 33 LEU B O 1
ATOM 2590 N N . GLN B 1 34 ? -3.652 15.453 10.93 1 91.94 34 GLN B N 1
ATOM 2591 C CA . GLN B 1 34 ? -2.523 14.93 10.164 1 91.94 34 GLN B CA 1
ATOM 2592 C C . GLN B 1 34 ? -2.318 13.445 10.438 1 91.94 34 GLN B C 1
ATOM 2594 O O . GLN B 1 34 ? -2.111 12.664 9.5 1 91.94 34 GLN B O 1
ATOM 2599 N N . ASP B 1 35 ? -2.385 13.062 11.648 1 90.56 35 ASP B N 1
ATOM 2600 C CA . ASP B 1 35 ? -2.209 11.656 12 1 90.56 35 ASP B CA 1
ATOM 2601 C C . ASP B 1 35 ? -3.291 10.789 11.359 1 90.56 35 ASP B C 1
ATOM 2603 O O . ASP B 1 35 ? -3 9.719 10.828 1 90.56 35 ASP B O 1
ATOM 2607 N N . THR B 1 36 ? -4.43 11.281 11.43 1 88.5 36 THR B N 1
ATOM 2608 C CA . THR B 1 36 ? -5.551 10.531 10.875 1 88.5 36 THR B CA 1
ATOM 2609 C C . THR B 1 36 ? -5.406 10.391 9.359 1 88.5 36 THR B C 1
ATOM 2611 O O . THR B 1 36 ? -5.605 9.297 8.812 1 88.5 36 THR B O 1
ATOM 2614 N N . THR B 1 37 ? -5.066 11.445 8.703 1 92.75 37 THR B N 1
ATOM 2615 C CA . THR B 1 37 ? -4.961 11.414 7.254 1 92.75 37 THR B CA 1
ATOM 2616 C C . THR B 1 37 ? -3.773 10.555 6.816 1 92.75 37 THR B C 1
ATOM 2618 O O . THR B 1 37 ? -3.855 9.836 5.824 1 92.75 37 THR B O 1
ATOM 2621 N N . VAL B 1 38 ? -2.715 10.648 7.574 1 92.94 38 VAL B N 1
ATOM 2622 C CA . VAL B 1 38 ? -1.534 9.852 7.242 1 92.94 38 VAL B CA 1
ATOM 2623 C C . VAL B 1 38 ? -1.838 8.367 7.438 1 92.94 38 VAL B C 1
ATOM 2625 O O . VAL B 1 38 ? -1.534 7.551 6.57 1 92.94 38 VAL B O 1
ATOM 2628 N N . ASP B 1 39 ? -2.453 8.023 8.5 1 91.38 39 ASP B N 1
ATOM 2629 C CA . ASP B 1 39 ? -2.803 6.629 8.758 1 91.38 39 ASP B CA 1
ATOM 2630 C C . ASP B 1 39 ? -3.754 6.098 7.688 1 91.38 39 ASP B C 1
ATOM 2632 O O . ASP B 1 39 ? -3.57 4.984 7.188 1 91.38 39 ASP B O 1
ATOM 2636 N N . THR B 1 40 ? -4.711 6.902 7.434 1 91.19 40 THR B N 1
ATOM 2637 C CA . THR B 1 40 ? -5.668 6.504 6.406 1 91.19 40 THR B CA 1
ATOM 2638 C C . THR B 1 40 ? -4.98 6.355 5.055 1 91.19 40 THR B C 1
ATOM 2640 O O . THR B 1 40 ? -5.281 5.43 4.297 1 91.19 40 THR B O 1
ATOM 2643 N N . GLY B 1 41 ? -4.062 7.285 4.797 1 93.25 41 GLY B N 1
ATOM 2644 C CA . GLY B 1 41 ? -3.299 7.18 3.562 1 93.25 41 GLY B CA 1
ATOM 2645 C C . GLY B 1 41 ? -2.461 5.918 3.484 1 93.25 41 GLY B C 1
ATOM 2646 O O . GLY B 1 41 ? -2.414 5.262 2.441 1 93.25 41 GLY B O 1
ATOM 2647 N N . ILE B 1 42 ? -1.837 5.586 4.527 1 93.69 42 ILE B N 1
ATOM 2648 C CA . ILE B 1 42 ? -1.018 4.383 4.574 1 93.69 42 ILE B CA 1
ATOM 2649 C C . ILE B 1 42 ? -1.895 3.152 4.352 1 93.69 42 ILE B C 1
ATOM 2651 O O . ILE B 1 42 ? -1.547 2.27 3.562 1 93.69 42 ILE B O 1
ATOM 2655 N N . ILE B 1 43 ? -3.004 3.123 4.973 1 92.62 43 ILE B N 1
ATOM 2656 C CA . ILE B 1 43 ? -3.893 1.967 4.902 1 92.62 43 ILE B CA 1
ATOM 2657 C C . ILE B 1 43 ? -4.395 1.785 3.475 1 92.62 43 ILE B C 1
ATOM 2659 O O . ILE B 1 43 ? -4.375 0.674 2.938 1 92.62 43 ILE B O 1
ATOM 2663 N N . TYR B 1 44 ? -4.828 2.834 2.904 1 93.69 44 TYR B N 1
ATOM 2664 C CA . TYR B 1 44 ? -5.32 2.715 1.537 1 93.69 44 TYR B CA 1
ATOM 2665 C C . TYR B 1 44 ? -4.172 2.498 0.56 1 93.69 44 TYR B C 1
ATOM 2667 O O . TYR B 1 44 ? -4.348 1.873 -0.488 1 93.69 44 TYR B O 1
ATOM 2675 N N . GLY B 1 45 ? -3.018 2.992 0.9 1 94.81 45 GLY B N 1
ATOM 2676 C CA . GLY B 1 45 ? -1.845 2.623 0.123 1 94.81 45 GLY B CA 1
ATOM 2677 C C . GLY B 1 45 ? -1.569 1.132 0.129 1 94.81 45 GLY B C 1
ATOM 2678 O O . GLY B 1 45 ? -1.295 0.542 -0.918 1 94.81 45 GLY B O 1
ATOM 2679 N N . VAL B 1 46 ? -1.678 0.617 1.26 1 93.81 46 VAL B N 1
ATOM 2680 C CA . VAL B 1 46 ? -1.481 -0.822 1.399 1 93.81 46 VAL B CA 1
ATOM 2681 C C . VAL B 1 46 ? -2.484 -1.568 0.522 1 93.81 46 VAL B C 1
ATOM 2683 O O . VAL B 1 46 ? -2.119 -2.514 -0.182 1 93.81 46 VAL B O 1
ATOM 2686 N N . GLN B 1 47 ? -3.688 -1.119 0.539 1 93.94 47 GLN B N 1
ATOM 2687 C CA . GLN B 1 47 ? -4.73 -1.741 -0.273 1 93.94 47 GLN B CA 1
ATOM 2688 C C . GLN B 1 47 ? -4.43 -1.591 -1.762 1 93.94 47 GLN B C 1
ATOM 2690 O O . GLN B 1 47 ? -4.648 -2.521 -2.541 1 93.94 47 GLN B O 1
ATOM 2695 N N . LEU B 1 48 ? -3.961 -0.458 -2.061 1 94.69 48 LEU B N 1
ATOM 2696 C CA . LEU B 1 48 ? -3.584 -0.2 -3.445 1 94.69 48 LEU B CA 1
ATOM 2697 C C . LEU B 1 48 ? -2.469 -1.141 -3.891 1 94.69 48 LEU B C 1
ATOM 2699 O O . LEU B 1 48 ? -2.566 -1.77 -4.945 1 94.69 48 LEU B O 1
ATOM 2703 N N . GLY B 1 49 ? -1.499 -1.263 -3.115 1 93.56 49 GLY B N 1
ATOM 2704 C CA . GLY B 1 49 ? -0.375 -2.127 -3.438 1 93.56 49 GLY B CA 1
ATOM 2705 C C . GLY B 1 49 ? -0.761 -3.588 -3.557 1 93.56 49 GLY B C 1
ATOM 2706 O O . GLY B 1 49 ? -0.417 -4.25 -4.539 1 93.56 49 GLY B O 1
ATOM 2707 N N . ILE B 1 50 ? -1.505 -4.039 -2.613 1 91.19 50 ILE B N 1
ATOM 2708 C CA . ILE B 1 50 ? -1.894 -5.445 -2.572 1 91.19 50 ILE B CA 1
ATOM 2709 C C . ILE B 1 50 ? -2.775 -5.773 -3.775 1 91.19 50 ILE B C 1
ATOM 2711 O O . ILE B 1 50 ? -2.545 -6.762 -4.473 1 91.19 50 ILE B O 1
ATOM 2715 N N . SER B 1 51 ? -3.742 -4.93 -4.012 1 91.75 51 SER B N 1
ATOM 2716 C CA . SER B 1 51 ? -4.676 -5.191 -5.102 1 91.75 51 SER B CA 1
ATOM 2717 C C . SER B 1 51 ? -3.98 -5.105 -6.457 1 91.75 51 SER B C 1
ATOM 2719 O O . SER B 1 51 ? -4.223 -5.93 -7.34 1 91.75 51 SER B O 1
ATOM 2721 N N . ALA B 1 52 ? -3.105 -4.215 -6.602 1 89.25 52 ALA B N 1
ATOM 2722 C CA . ALA B 1 52 ? -2.41 -4.035 -7.871 1 89.25 52 ALA B CA 1
ATOM 2723 C C . ALA B 1 52 ? -1.518 -5.234 -8.18 1 89.25 52 ALA B C 1
ATOM 2725 O O . ALA B 1 52 ? -1.574 -5.793 -9.281 1 89.25 52 ALA B O 1
ATOM 2726 N N . ILE B 1 53 ? -0.715 -5.633 -7.258 1 87.19 53 ILE B N 1
ATOM 2727 C CA . ILE B 1 53 ? 0.248 -6.699 -7.52 1 87.19 53 ILE B CA 1
ATOM 2728 C C . ILE B 1 53 ? -0.484 -8.031 -7.668 1 87.19 53 ILE B C 1
ATOM 2730 O O . ILE B 1 53 ? -0.091 -8.875 -8.477 1 87.19 53 ILE B O 1
ATOM 2734 N N . LEU B 1 54 ? -1.502 -8.219 -6.949 1 86.31 54 LEU B N 1
ATOM 2735 C CA . LEU B 1 54 ? -2.246 -9.469 -7.062 1 86.31 54 LEU B CA 1
ATOM 2736 C C . LEU B 1 54 ? -2.945 -9.562 -8.414 1 86.31 54 LEU B C 1
ATOM 2738 O O . LEU B 1 54 ? -3.061 -10.648 -8.984 1 86.31 54 LEU B O 1
ATOM 2742 N N . MET B 1 55 ? -3.477 -8.438 -8.805 1 85.5 55 MET B N 1
ATOM 2743 C CA . MET B 1 55 ? -4.078 -8.422 -10.133 1 85.5 55 MET B CA 1
ATOM 2744 C C . MET B 1 55 ? -3.053 -8.805 -11.195 1 85.5 55 MET B C 1
ATOM 2746 O O . MET B 1 55 ? -3.363 -9.57 -12.117 1 85.5 55 MET B O 1
ATOM 2750 N N . LEU B 1 56 ? -1.888 -8.375 -11.008 1 78.81 56 LEU B N 1
ATOM 2751 C CA . LEU B 1 56 ? -0.813 -8.68 -11.953 1 78.81 56 LEU B CA 1
ATOM 2752 C C . LEU B 1 56 ? -0.426 -10.148 -11.883 1 78.81 56 LEU B C 1
ATOM 2754 O O . LEU B 1 56 ? -0.26 -10.805 -12.914 1 78.81 56 LEU B O 1
ATOM 2758 N N . ILE B 1 57 ? -0.3 -10.617 -10.742 1 77 57 ILE B N 1
ATOM 2759 C CA . ILE B 1 57 ? 0.086 -12.008 -10.547 1 77 57 ILE B CA 1
ATOM 2760 C C . ILE B 1 57 ? -1 -12.93 -11.094 1 77 57 ILE B C 1
ATOM 2762 O O . ILE B 1 57 ? -0.701 -13.93 -11.758 1 77 57 ILE B O 1
ATOM 2766 N N . LEU B 1 58 ? -2.213 -12.625 -10.812 1 77.06 58 LEU B N 1
ATOM 2767 C CA . LEU B 1 58 ? -3.324 -13.414 -11.328 1 77.06 58 LEU B CA 1
ATOM 2768 C C . LEU B 1 58 ? -3.324 -13.43 -12.852 1 77.06 58 LEU B C 1
ATOM 2770 O O . LEU B 1 58 ? -3.578 -14.469 -13.469 1 77.06 58 LEU B O 1
ATOM 2774 N N . ALA B 1 59 ? -3.037 -12.336 -13.414 1 72.31 59 ALA B N 1
ATOM 2775 C CA . ALA B 1 59 ? -3.029 -12.203 -14.867 1 72.31 59 ALA B CA 1
ATOM 2776 C C . ALA B 1 59 ? -1.867 -12.977 -15.484 1 72.31 59 ALA B C 1
ATOM 2778 O O . ALA B 1 59 ? -2.006 -13.57 -16.562 1 72.31 59 ALA B O 1
ATOM 2779 N N . ILE B 1 60 ? -0.779 -13.109 -14.734 1 68.75 60 ILE B N 1
ATOM 2780 C CA . ILE B 1 60 ? 0.431 -13.711 -15.289 1 68.75 60 ILE B CA 1
ATOM 2781 C C . ILE B 1 60 ? 0.452 -15.203 -14.984 1 68.75 60 ILE B C 1
ATOM 2783 O O . ILE B 1 60 ? 0.872 -16.016 -15.82 1 68.75 60 ILE B O 1
ATOM 2787 N N . MET B 1 61 ? -0.025 -15.531 -13.852 1 68.81 61 MET B N 1
ATOM 2788 C CA . MET B 1 61 ? 0.172 -16.891 -13.359 1 68.81 61 MET B CA 1
ATOM 2789 C C . MET B 1 61 ? -1.009 -17.781 -13.742 1 68.81 61 MET B C 1
ATOM 2791 O O . MET B 1 61 ? -0.9 -19.016 -13.719 1 68.81 61 MET B O 1
ATOM 2795 N N . THR B 1 62 ? -2.123 -17.188 -14.07 1 70.31 62 THR B N 1
ATOM 2796 C CA . THR B 1 62 ? -3.285 -17.984 -14.422 1 70.31 62 THR B CA 1
ATOM 2797 C C . THR B 1 62 ? -3.203 -18.469 -15.867 1 70.31 62 THR B C 1
ATOM 2799 O O . THR B 1 62 ? -2.963 -17.656 -16.781 1 70.31 62 THR B O 1
ATOM 2802 N N . ARG B 1 63 ? -3.348 -19.797 -16.047 1 69.88 63 ARG B N 1
ATOM 2803 C CA . ARG B 1 63 ? -3.316 -20.406 -17.375 1 69.88 63 ARG B CA 1
ATOM 2804 C C . ARG B 1 63 ? -4.496 -19.938 -18.219 1 69.88 63 ARG B C 1
ATOM 2806 O O . ARG B 1 63 ? -5.59 -19.719 -17.703 1 69.88 63 ARG B O 1
ATOM 2813 N N . PRO B 1 64 ? -4.25 -19.75 -19.469 1 71.19 64 PRO B N 1
ATOM 2814 C CA . PRO B 1 64 ? -5.309 -19.266 -20.359 1 71.19 64 PRO B CA 1
ATOM 2815 C C . PRO B 1 64 ? -6.566 -20.125 -20.312 1 71.19 64 PRO B C 1
ATOM 2817 O O . PRO B 1 64 ? -7.68 -19.609 -20.453 1 71.19 64 PRO B O 1
ATOM 2820 N N . GLU B 1 65 ? -6.457 -21.406 -20.047 1 70.12 65 GLU B N 1
ATOM 2821 C CA . GLU B 1 65 ? -7.605 -22.297 -20 1 70.12 65 GLU B CA 1
ATOM 2822 C C . GLU B 1 65 ? -8.469 -22.016 -18.766 1 70.12 65 GLU B C 1
ATOM 2824 O O . GLU B 1 65 ? -9.688 -22.203 -18.812 1 70.12 65 GLU B O 1
ATOM 2829 N N . LYS B 1 66 ? -7.859 -21.484 -17.734 1 70.94 66 LYS B N 1
ATOM 2830 C CA . LYS B 1 66 ? -8.562 -21.234 -16.484 1 70.94 66 LYS B CA 1
ATOM 2831 C C . LYS B 1 66 ? -9.039 -19.797 -16.406 1 70.94 66 LYS B C 1
ATOM 2833 O O . LYS B 1 66 ? -9.789 -19.438 -15.492 1 70.94 66 LYS B O 1
ATOM 2838 N N . ARG B 1 67 ? -8.594 -19.031 -17.359 1 74.62 67 ARG B N 1
ATOM 2839 C CA . ARG B 1 67 ? -8.984 -17.625 -17.375 1 74.62 67 ARG B CA 1
ATOM 2840 C C . ARG B 1 67 ? -10.453 -17.469 -17.75 1 74.62 67 ARG B C 1
ATOM 2842 O O . ARG B 1 67 ? -11.031 -16.391 -17.562 1 74.62 67 ARG B O 1
ATOM 2849 N N . ARG B 1 68 ? -10.977 -18.594 -18.062 1 77.38 68 ARG B N 1
ATOM 2850 C CA . ARG B 1 68 ? -12.367 -18.5 -18.484 1 77.38 68 ARG B CA 1
ATOM 2851 C C . ARG B 1 68 ? -13.297 -19.016 -17.391 1 77.38 68 ARG B C 1
ATOM 2853 O O . ARG B 1 68 ? -14.523 -18.984 -17.547 1 77.38 68 ARG B O 1
ATOM 2860 N N . SER B 1 69 ? -12.75 -19.297 -16.328 1 76.81 69 SER B N 1
ATOM 2861 C CA . SER B 1 69 ? -13.578 -19.766 -15.219 1 76.81 69 SER B CA 1
ATOM 2862 C C . SER B 1 69 ? -14.289 -18.625 -14.523 1 76.81 69 SER B C 1
ATOM 2864 O O . SER B 1 69 ? -13.789 -17.484 -14.508 1 76.81 69 SER B O 1
ATOM 2866 N N . VAL B 1 70 ? -15.484 -18.875 -14.117 1 79.62 70 VAL B N 1
ATOM 2867 C CA . VAL B 1 70 ? -16.297 -17.891 -13.414 1 79.62 70 VAL B CA 1
ATOM 2868 C C . VAL B 1 70 ? -15.562 -17.406 -12.164 1 79.62 70 VAL B C 1
ATOM 2870 O O . VAL B 1 70 ? -15.625 -16.234 -11.82 1 79.62 70 VAL B O 1
ATOM 2873 N N . ILE B 1 71 ? -14.812 -18.266 -11.547 1 75.38 71 ILE B N 1
ATOM 2874 C CA . ILE B 1 71 ? -14.094 -17.938 -10.32 1 75.38 71 ILE B CA 1
ATOM 2875 C C . ILE B 1 71 ? -12.992 -16.922 -10.625 1 75.38 71 ILE B C 1
ATOM 2877 O O . ILE B 1 71 ? -12.75 -16.016 -9.836 1 75.38 71 ILE B O 1
ATOM 2881 N N . PHE B 1 72 ? -12.398 -17.094 -11.711 1 79.62 72 PHE B N 1
ATOM 2882 C CA . PHE B 1 72 ? -11.352 -16.156 -12.117 1 79.62 72 PHE B CA 1
ATOM 2883 C C . PHE B 1 72 ? -11.914 -14.766 -12.32 1 79.62 72 PHE B C 1
ATOM 2885 O O . PHE B 1 72 ? -11.352 -13.781 -11.844 1 79.62 72 PHE B O 1
ATOM 2892 N N . PHE B 1 73 ? -13.055 -14.68 -12.93 1 84.75 73 PHE B N 1
ATOM 2893 C CA . PHE B 1 73 ? -13.68 -13.391 -13.211 1 84.75 73 PHE B CA 1
ATOM 2894 C C . PHE B 1 73 ? -14.164 -12.734 -11.93 1 84.75 73 PHE B C 1
ATOM 2896 O O . PHE B 1 73 ? -14.07 -11.516 -11.781 1 84.75 73 PHE B O 1
ATOM 2903 N N . LEU B 1 74 ? -14.641 -13.484 -11.07 1 84.06 74 LEU B N 1
ATOM 2904 C CA . LEU B 1 74 ? -15.117 -12.938 -9.797 1 84.06 74 LEU B CA 1
ATOM 2905 C C . LEU B 1 74 ? -13.953 -12.422 -8.961 1 84.06 74 LEU B C 1
ATOM 2907 O O . LEU B 1 74 ? -14.031 -11.336 -8.391 1 84.06 74 LEU B O 1
ATOM 2911 N N . ASN B 1 75 ? -12.898 -13.203 -8.977 1 82.44 75 ASN B N 1
ATOM 2912 C CA . ASN B 1 75 ? -11.727 -12.797 -8.211 1 82.44 75 ASN B CA 1
ATOM 2913 C C . ASN B 1 75 ? -11.07 -11.555 -8.812 1 82.44 75 ASN B C 1
ATOM 2915 O O . ASN B 1 75 ? -10.719 -10.625 -8.094 1 82.44 75 ASN B O 1
ATOM 2919 N N . LEU B 1 76 ? -10.953 -11.578 -10.07 1 87.25 76 LEU B N 1
ATOM 2920 C CA . LEU B 1 76 ? -10.367 -10.43 -10.742 1 87.25 76 LEU B CA 1
ATOM 2921 C C . LEU B 1 76 ? -11.242 -9.195 -10.586 1 87.25 76 LEU B C 1
ATOM 2923 O O . LEU B 1 76 ? -10.742 -8.094 -10.359 1 87.25 76 LEU B O 1
ATOM 2927 N N . GLY B 1 77 ? -12.516 -9.414 -10.75 1 89.62 77 GLY B N 1
ATOM 2928 C CA . GLY B 1 77 ? -13.453 -8.32 -10.562 1 89.62 77 GLY B CA 1
ATOM 2929 C C . GLY B 1 77 ? -13.383 -7.703 -9.18 1 89.62 77 GLY B C 1
ATOM 2930 O O . GLY B 1 77 ? -13.414 -6.48 -9.031 1 89.62 77 GLY B O 1
ATOM 2931 N N . CYS B 1 78 ? -13.258 -8.508 -8.203 1 89.69 78 CYS B N 1
ATOM 2932 C CA . CYS B 1 78 ? -13.148 -8.031 -6.832 1 89.69 78 CYS B CA 1
ATOM 2933 C C . CYS B 1 78 ? -11.867 -7.227 -6.637 1 89.69 78 CYS B C 1
ATOM 2935 O O . CYS B 1 78 ? -11.875 -6.18 -5.984 1 89.69 78 CYS B O 1
ATOM 2937 N N . LEU B 1 79 ? -10.828 -7.68 -7.227 1 90.94 79 LEU B N 1
ATOM 2938 C CA . LEU B 1 79 ? -9.547 -6.992 -7.09 1 90.94 79 LEU B CA 1
ATOM 2939 C C . LEU B 1 79 ? -9.586 -5.633 -7.785 1 90.94 79 LEU B C 1
ATOM 2941 O O . LEU B 1 79 ? -9.031 -4.656 -7.277 1 90.94 79 LEU B O 1
ATOM 2945 N N . VAL B 1 80 ? -10.234 -5.621 -8.898 1 93.75 80 VAL B N 1
ATOM 2946 C CA . VAL B 1 80 ? -10.367 -4.359 -9.617 1 93.75 80 VAL B CA 1
ATOM 2947 C C . VAL B 1 80 ? -11.18 -3.373 -8.789 1 93.75 80 VAL B C 1
ATOM 2949 O O . VAL B 1 80 ? -10.82 -2.199 -8.68 1 93.75 80 VAL B O 1
ATOM 2952 N N . LEU B 1 81 ? -12.227 -3.865 -8.242 1 94.5 81 LEU B N 1
ATOM 2953 C CA . LEU B 1 81 ? -13.07 -3.01 -7.414 1 94.5 81 LEU B CA 1
ATOM 2954 C C . LEU B 1 81 ? -12.297 -2.506 -6.199 1 94.5 81 LEU B C 1
ATOM 2956 O O . LEU B 1 81 ? -12.43 -1.342 -5.812 1 94.5 81 LEU B O 1
ATOM 2960 N N . LEU B 1 82 ? -11.531 -3.346 -5.641 1 93.94 82 LEU B N 1
ATOM 2961 C CA . LEU B 1 82 ? -10.719 -2.961 -4.492 1 93.94 82 LEU B CA 1
ATOM 2962 C C . LEU B 1 82 ? -9.688 -1.905 -4.887 1 93.94 82 LEU B C 1
ATOM 2964 O O . LEU B 1 82 ? -9.438 -0.964 -4.129 1 93.94 82 LEU B O 1
ATOM 2968 N N . LEU B 1 83 ? -9.109 -2.074 -6.031 1 94.62 83 LEU B N 1
ATOM 2969 C CA . LEU B 1 83 ? -8.141 -1.107 -6.539 1 94.62 83 LEU B CA 1
ATOM 2970 C C . LEU B 1 83 ? -8.797 0.251 -6.762 1 94.62 83 LEU B C 1
ATOM 2972 O O . LEU B 1 83 ? -8.258 1.279 -6.336 1 94.62 83 LEU B O 1
ATOM 2976 N N . VAL B 1 84 ? -9.883 0.242 -7.391 1 95.44 84 VAL B N 1
ATOM 2977 C CA . VAL B 1 84 ? -10.609 1.475 -7.676 1 95.44 84 VAL B CA 1
ATOM 2978 C C . VAL B 1 84 ? -11.016 2.154 -6.371 1 95.44 84 VAL B C 1
ATOM 2980 O O . VAL B 1 84 ? -10.883 3.371 -6.23 1 95.44 84 VAL B O 1
ATOM 2983 N N . ARG B 1 85 ? -11.461 1.393 -5.469 1 94.06 85 ARG B N 1
ATOM 2984 C CA . ARG B 1 85 ? -11.836 1.919 -4.16 1 94.06 85 ARG B CA 1
ATOM 2985 C C . ARG B 1 85 ? -10.648 2.588 -3.48 1 94.06 85 ARG B C 1
ATOM 2987 O O . ARG B 1 85 ? -10.773 3.695 -2.955 1 94.06 85 ARG B O 1
ATOM 2994 N N . ALA B 1 86 ? -9.562 1.9 -3.492 1 94.56 86 ALA B N 1
ATOM 2995 C CA . ALA B 1 86 ? -8.375 2.436 -2.842 1 94.56 86 ALA B CA 1
ATOM 2996 C C . ALA B 1 86 ? -7.926 3.736 -3.502 1 94.56 86 ALA B C 1
ATOM 2998 O O . ALA B 1 86 ? -7.512 4.676 -2.818 1 94.56 86 ALA B O 1
ATOM 2999 N N . ILE B 1 87 ? -8.047 3.848 -4.797 1 95.56 87 ILE B N 1
ATOM 3000 C CA . ILE B 1 87 ? -7.68 5.051 -5.535 1 95.56 87 ILE B CA 1
ATOM 3001 C C . ILE B 1 87 ? -8.625 6.191 -5.168 1 95.56 87 ILE B C 1
ATOM 3003 O O . ILE B 1 87 ? -8.18 7.305 -4.875 1 95.56 87 ILE B O 1
ATOM 3007 N N . MET B 1 88 ? -9.852 5.902 -5.152 1 94.62 88 MET B N 1
ATOM 3008 C CA . MET B 1 88 ? -10.852 6.918 -4.852 1 94.62 88 MET B CA 1
ATOM 3009 C C . MET B 1 88 ? -10.688 7.449 -3.43 1 94.62 88 MET B C 1
ATOM 3011 O O . MET B 1 88 ? -10.75 8.656 -3.201 1 94.62 88 MET B O 1
ATOM 3015 N N . MET B 1 89 ? -10.438 6.555 -2.527 1 92.94 89 MET B N 1
ATOM 3016 C CA . MET B 1 89 ? -10.281 6.965 -1.135 1 92.94 89 MET B CA 1
ATOM 3017 C C . MET B 1 89 ? -8.984 7.758 -0.944 1 92.94 89 MET B C 1
ATOM 3019 O O . MET B 1 89 ? -8.93 8.672 -0.12 1 92.94 89 MET B O 1
ATOM 3023 N N . SER B 1 90 ? -7.949 7.41 -1.704 1 93.38 90 SER B N 1
ATOM 3024 C CA . SER B 1 90 ? -6.699 8.156 -1.64 1 93.38 90 SER B CA 1
ATOM 3025 C C . SER B 1 90 ? -6.879 9.578 -2.164 1 93.38 90 SER B C 1
ATOM 3027 O O . SER B 1 90 ? -6.312 10.523 -1.614 1 93.38 90 SER B O 1
ATOM 3029 N N . ILE B 1 91 ? -7.688 9.695 -3.184 1 93.94 91 ILE B N 1
ATOM 3030 C CA . ILE B 1 91 ? -7.957 11.016 -3.746 1 93.94 91 ILE B CA 1
ATOM 3031 C C . ILE B 1 91 ? -8.805 11.828 -2.771 1 93.94 91 ILE B C 1
ATOM 3033 O O . ILE B 1 91 ? -8.586 13.031 -2.6 1 93.94 91 ILE B O 1
ATOM 3037 N N . ALA B 1 92 ? -9.703 11.211 -2.15 1 91.25 92 ALA B N 1
ATOM 3038 C CA . ALA B 1 92 ? -10.625 11.875 -1.225 1 91.25 92 ALA B CA 1
ATOM 3039 C C . ALA B 1 92 ? -9.867 12.484 -0.044 1 91.25 92 ALA B C 1
ATOM 3041 O O . ALA B 1 92 ? -10.344 13.43 0.585 1 91.25 92 ALA B O 1
ATOM 3042 N N . LEU B 1 93 ? -8.68 11.969 0.243 1 92.31 93 LEU B N 1
ATOM 3043 C CA . LEU B 1 93 ? -7.891 12.477 1.356 1 92.31 93 LEU B CA 1
ATOM 3044 C C . LEU B 1 93 ? -7.398 13.898 1.067 1 92.31 93 LEU B C 1
ATOM 3046 O O . LEU B 1 93 ? -7.055 14.641 1.99 1 92.31 93 LEU B O 1
ATOM 3050 N N . HIS B 1 94 ? -7.391 14.258 -0.195 1 91.06 94 HIS B N 1
ATOM 3051 C CA . HIS B 1 94 ? -6.965 15.602 -0.574 1 91.06 94 HIS B CA 1
ATOM 3052 C C . HIS B 1 94 ? -8.164 16.516 -0.769 1 91.06 94 HIS B C 1
ATOM 3054 O O . HIS B 1 94 ? -8.008 17.656 -1.211 1 91.06 94 HIS B O 1
ATOM 3060 N N . GLY B 1 95 ? -9.266 16.125 -0.385 1 88.12 95 GLY B N 1
ATOM 3061 C CA . GLY B 1 95 ? -10.492 16.891 -0.577 1 88.12 95 GLY B CA 1
ATOM 3062 C C . GLY B 1 95 ? -10.844 17.766 0.616 1 88.12 95 GLY B C 1
ATOM 3063 O O . GLY B 1 95 ? -10.102 17.812 1.594 1 88.12 95 GLY B O 1
ATOM 3064 N N . PRO B 1 96 ? -11.969 18.406 0.545 1 87.75 96 PRO B N 1
ATOM 3065 C CA . PRO B 1 96 ? -12.398 19.344 1.578 1 87.75 96 PRO B CA 1
ATOM 3066 C C . PRO B 1 96 ? -12.781 18.656 2.887 1 87.75 96 PRO B C 1
ATOM 3068 O O . PRO B 1 96 ? -12.781 19.297 3.945 1 87.75 96 PRO B O 1
ATOM 3071 N N . PHE B 1 97 ? -13 17.391 2.889 1 85.31 97 PHE B N 1
ATOM 3072 C CA . PHE B 1 97 ? -13.422 16.688 4.098 1 85.31 97 PHE B CA 1
ATOM 3073 C C . PHE B 1 97 ? -12.242 16.5 5.047 1 85.31 97 PHE B C 1
ATOM 3075 O O . PHE B 1 97 ? -12.438 16.312 6.25 1 85.31 97 PHE B O 1
ATOM 3082 N N . TYR B 1 98 ? -11.047 16.547 4.5 1 87.94 98 TYR B N 1
ATOM 3083 C CA . TYR B 1 98 ? -9.859 16.391 5.332 1 87.94 98 TYR B CA 1
ATOM 3084 C C . TYR B 1 98 ? -9 17.641 5.301 1 87.94 98 TYR B C 1
ATOM 3086 O O . TYR B 1 98 ? -7.812 17.609 5.641 1 87.94 98 TYR B O 1
ATOM 3094 N N . ASN B 1 99 ? -9.656 18.672 4.883 1 89.19 99 ASN B N 1
ATOM 3095 C CA . ASN B 1 99 ? -8.992 19.969 4.945 1 89.19 99 ASN B CA 1
ATOM 3096 C C . ASN B 1 99 ? -9.07 20.562 6.344 1 89.19 99 ASN B C 1
ATOM 3098 O O . ASN B 1 99 ? -10.133 20.594 6.957 1 89.19 99 ASN B O 1
ATOM 3102 N N . PHE B 1 100 ? -7.977 21.109 6.809 1 90.31 100 PHE B N 1
ATOM 3103 C CA . PHE B 1 100 ? -7.895 21.594 8.1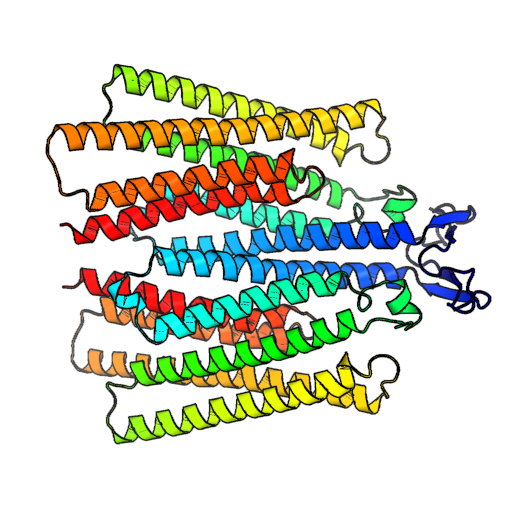8 1 90.31 100 PHE B CA 1
ATOM 3104 C C . PHE B 1 100 ? -8.93 22.688 8.438 1 90.31 100 PHE B C 1
ATOM 3106 O O . PHE B 1 100 ? -9.656 22.641 9.43 1 90.31 100 PHE B O 1
ATOM 3113 N N . TYR B 1 101 ? -8.906 23.688 7.57 1 89.25 101 TYR B N 1
ATOM 3114 C CA . TYR B 1 101 ? -9.828 24.797 7.758 1 89.25 101 TYR B CA 1
ATOM 3115 C C . TYR B 1 101 ? -11.273 24.312 7.785 1 89.25 101 TYR B C 1
ATOM 3117 O O . TYR B 1 101 ? -12.047 24.703 8.656 1 89.25 101 TYR B O 1
ATOM 3125 N N . ASN B 1 102 ? -11.594 23.469 6.898 1 86.62 102 ASN B N 1
ATOM 3126 C CA . ASN B 1 102 ? -12.945 22.922 6.848 1 86.62 102 ASN B CA 1
ATOM 3127 C C . ASN B 1 102 ? -13.242 22.062 8.07 1 86.62 102 ASN B C 1
ATOM 3129 O O . ASN B 1 102 ? -14.375 22.031 8.562 1 86.62 102 ASN B O 1
ATOM 3133 N N . TRP B 1 103 ? -12.25 21.406 8.477 1 83.44 103 TRP B N 1
ATOM 3134 C CA . TRP B 1 103 ? -12.391 20.5 9.617 1 83.44 103 TRP B CA 1
ATOM 3135 C C . TRP B 1 103 ? -12.703 21.281 10.891 1 83.44 103 TRP B C 1
ATOM 3137 O O . TRP B 1 103 ? -13.523 20.828 11.703 1 83.44 103 TRP B O 1
ATOM 3147 N N . VAL B 1 104 ? -12.133 22.469 10.992 1 85.94 104 VAL B N 1
ATOM 3148 C CA . VAL B 1 104 ? -12.273 23.234 12.227 1 85.94 104 VAL B CA 1
ATOM 3149 C C . VAL B 1 104 ? -13.547 24.078 12.164 1 85.94 104 VAL B C 1
ATOM 3151 O O . VAL B 1 104 ? -14.297 24.141 13.141 1 85.94 104 VAL B O 1
ATOM 3154 N N . VAL B 1 105 ? -13.82 24.734 11.039 1 83.75 105 VAL B N 1
ATOM 3155 C CA . VAL B 1 105 ? -14.922 25.688 10.953 1 83.75 105 VAL B CA 1
ATOM 3156 C C . VAL B 1 105 ? -16.156 25 10.352 1 83.75 105 VAL B C 1
ATOM 3158 O O . VAL B 1 105 ? -17.25 25.547 10.406 1 83.75 105 VAL B O 1
ATOM 3161 N N . SER B 1 106 ? -16.078 23.797 9.891 1 79.25 106 SER B N 1
ATOM 3162 C CA . SER B 1 106 ? -17.188 23.094 9.234 1 79.25 106 SER B CA 1
ATOM 3163 C C . SER B 1 106 ? -17.734 23.891 8.062 1 79.25 106 SER B C 1
ATOM 3165 O O . SER B 1 106 ? -18.953 24.078 7.949 1 79.25 106 SER B O 1
ATOM 3167 N N . TYR B 1 107 ? -16.844 24.469 7.309 1 78.5 107 TYR B N 1
ATOM 3168 C CA . TYR B 1 107 ? -17.172 25.25 6.125 1 78.5 107 TYR B CA 1
ATOM 3169 C C . TYR B 1 107 ? -17.062 24.406 4.863 1 78.5 107 TYR B C 1
ATOM 3171 O O . TYR B 1 107 ? -15.961 24.156 4.363 1 78.5 107 TYR B O 1
ATOM 3179 N N . TYR B 1 108 ? -18.203 23.906 4.43 1 77 108 TYR B N 1
ATOM 3180 C CA . TYR B 1 108 ? -18.234 23.062 3.236 1 77 108 TYR B CA 1
ATOM 3181 C C . TYR B 1 108 ? -18.984 23.75 2.107 1 77 108 TYR B C 1
ATOM 3183 O O . TYR B 1 108 ? -20.188 23.531 1.936 1 77 108 TYR B O 1
ATOM 3191 N N . HIS B 1 109 ? -18.219 24.688 1.401 1 77.12 109 HIS B N 1
ATOM 3192 C CA . HIS B 1 109 ? -18.828 25.438 0.306 1 77.12 109 HIS B CA 1
ATOM 3193 C C . HIS B 1 109 ? -18.328 24.938 -1.046 1 77.12 109 HIS B C 1
ATOM 3195 O O . HIS B 1 109 ? -17.125 24.75 -1.233 1 77.12 109 HIS B O 1
ATOM 3201 N N . ASP B 1 110 ? -19.188 24.625 -2.023 1 77.25 110 ASP B N 1
ATOM 3202 C CA . ASP B 1 110 ? -18.891 24.266 -3.41 1 77.25 110 ASP B CA 1
ATOM 3203 C C . ASP B 1 110 ? -18.094 22.969 -3.492 1 77.25 110 ASP B C 1
ATOM 3205 O O . ASP B 1 110 ? -17.062 22.906 -4.16 1 77.25 110 ASP B O 1
ATOM 3209 N N . ILE B 1 111 ? -18.594 22.016 -2.744 1 83.88 111 ILE B N 1
ATOM 3210 C CA . ILE B 1 111 ? -17.859 20.75 -2.717 1 83.88 111 ILE B CA 1
ATOM 3211 C C . ILE B 1 111 ? -18.656 19.672 -3.443 1 83.88 111 ILE B C 1
ATOM 3213 O O . ILE B 1 111 ? -18.641 18.516 -3.049 1 83.88 111 ILE B O 1
ATOM 3217 N N . ASP B 1 112 ? -19.391 20.031 -4.508 1 86 112 ASP B N 1
ATOM 3218 C CA . ASP B 1 112 ? -20.25 19.078 -5.223 1 86 112 ASP B CA 1
ATOM 3219 C C . ASP B 1 112 ? -19.422 17.969 -5.855 1 86 112 ASP B C 1
ATOM 3221 O O . ASP B 1 112 ? -19.828 16.797 -5.836 1 86 112 ASP B O 1
ATOM 3225 N N . GLY B 1 113 ? -18.328 18.328 -6.461 1 88.5 113 GLY B N 1
ATOM 3226 C CA . GLY B 1 113 ? -17.469 17.312 -7.07 1 88.5 113 GLY B CA 1
ATOM 3227 C C . GLY B 1 113 ? -16.984 16.281 -6.082 1 88.5 113 GLY B C 1
ATOM 3228 O O . GLY B 1 113 ? -16.953 15.078 -6.387 1 88.5 113 GLY B O 1
ATOM 3229 N N . TRP B 1 114 ? -16.734 16.766 -4.953 1 89.81 114 TRP B N 1
ATOM 3230 C CA . TRP B 1 114 ? -16.219 15.875 -3.92 1 89.81 114 TRP B CA 1
ATOM 3231 C C . TRP B 1 114 ? -17.328 15.023 -3.332 1 89.81 114 TRP B C 1
ATOM 3233 O O . TRP B 1 114 ? -17.109 13.883 -2.912 1 89.81 114 TRP B O 1
ATOM 3243 N N . ILE B 1 115 ? -18.562 15.586 -3.332 1 89.25 115 ILE B N 1
ATOM 3244 C CA . ILE B 1 115 ? -19.719 14.82 -2.891 1 89.25 115 ILE B CA 1
ATOM 3245 C C . ILE B 1 115 ? -19.969 13.672 -3.863 1 89.25 115 ILE B C 1
ATOM 3247 O O . ILE B 1 115 ? -20.203 12.531 -3.443 1 89.25 115 ILE B O 1
ATOM 3251 N N . ARG B 1 116 ? -19.844 13.961 -5.07 1 91.5 116 ARG B N 1
ATOM 3252 C CA . ARG B 1 116 ? -20.047 12.93 -6.078 1 91.5 116 ARG B CA 1
ATOM 3253 C C . ARG B 1 116 ? -18.984 11.836 -5.973 1 91.5 116 ARG B C 1
ATOM 3255 O O . ARG B 1 116 ? -19.297 10.648 -6.102 1 91.5 116 ARG B O 1
ATOM 3262 N N . LEU B 1 117 ? -17.797 12.234 -5.723 1 92.19 117 LEU B N 1
ATOM 3263 C CA . LEU B 1 117 ? -16.719 11.273 -5.566 1 92.19 117 LEU B CA 1
ATOM 3264 C C . LEU B 1 117 ? -16.938 10.383 -4.352 1 92.19 117 LEU B C 1
ATOM 3266 O O . LEU B 1 117 ? -16.75 9.172 -4.418 1 92.19 117 LEU B O 1
ATOM 3270 N N . SER B 1 118 ? -17.406 10.992 -3.322 1 91.38 118 SER B N 1
ATOM 3271 C CA . SER B 1 118 ? -17.609 10.234 -2.094 1 91.38 118 SER B CA 1
ATOM 3272 C C . SER B 1 118 ? -18.797 9.273 -2.229 1 91.38 118 SER B C 1
ATOM 3274 O O . SER B 1 118 ? -18.75 8.156 -1.709 1 91.38 118 SER B O 1
ATOM 3276 N N . VAL B 1 119 ? -19.766 9.75 -2.895 1 93.19 119 VAL B N 1
ATOM 3277 C CA . VAL B 1 119 ? -20.906 8.875 -3.137 1 93.19 119 VAL B CA 1
ATOM 3278 C C . VAL B 1 119 ? -20.484 7.715 -4.035 1 93.19 119 VAL B C 1
ATOM 3280 O O . VAL B 1 119 ? -20.844 6.562 -3.789 1 93.19 119 VAL B O 1
ATOM 3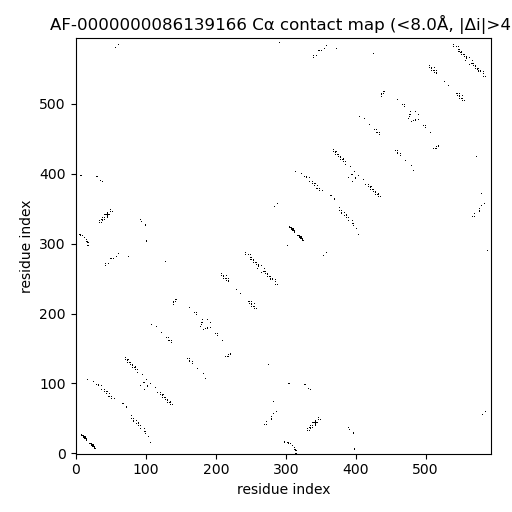283 N N . ALA B 1 120 ? -19.75 8.031 -5.02 1 94.12 120 ALA B N 1
ATOM 3284 C CA . ALA B 1 120 ? -19.25 6.988 -5.906 1 94.12 120 ALA B CA 1
ATOM 3285 C C . ALA B 1 120 ? -18.391 5.984 -5.141 1 94.12 120 ALA B C 1
ATOM 3287 O O . ALA B 1 120 ? -18.469 4.777 -5.387 1 94.12 120 ALA B O 1
ATOM 3288 N N . ALA B 1 121 ? -17.562 6.461 -4.27 1 92.62 121 ALA B N 1
ATOM 3289 C CA . ALA B 1 121 ? -16.734 5.582 -3.459 1 92.62 121 ALA B CA 1
ATOM 3290 C C . ALA B 1 121 ? -17.578 4.656 -2.594 1 92.62 121 ALA B C 1
ATOM 3292 O O . ALA B 1 121 ? -17.25 3.488 -2.398 1 92.62 121 ALA B O 1
ATOM 3293 N N . GLU B 1 122 ? -18.703 5.195 -2.135 1 93.31 122 GLU B N 1
ATOM 3294 C CA . GLU B 1 122 ? -19.625 4.391 -1.334 1 93.31 122 GLU B CA 1
ATOM 3295 C C . GLU B 1 122 ? -20.266 3.287 -2.172 1 93.31 122 GLU B C 1
ATOM 3297 O O . GLU B 1 122 ? -20.438 2.162 -1.699 1 93.31 122 GLU B O 1
ATOM 3302 N N . VAL B 1 123 ? -20.562 3.598 -3.307 1 95.38 123 VAL B N 1
ATOM 3303 C CA . VAL B 1 123 ? -21.156 2.611 -4.203 1 95.38 123 VAL B CA 1
ATOM 3304 C C . VAL B 1 123 ? -20.125 1.525 -4.527 1 95.38 123 VAL B C 1
ATOM 3306 O O . VAL B 1 123 ? -20.453 0.336 -4.527 1 95.38 123 VAL B O 1
ATOM 3309 N N . ILE B 1 124 ? -18.922 1.91 -4.754 1 95.31 124 ILE B N 1
ATOM 3310 C CA . ILE B 1 124 ? -17.875 0.944 -5.051 1 95.31 124 ILE B CA 1
ATOM 3311 C C . ILE B 1 124 ? -17.641 0.044 -3.838 1 95.31 124 ILE B C 1
ATOM 3313 O O . ILE B 1 124 ? -17.422 -1.159 -3.984 1 95.31 124 ILE B O 1
ATOM 3317 N N . ASN B 1 125 ? -17.719 0.653 -2.662 1 92.06 125 ASN B N 1
ATOM 3318 C CA . ASN B 1 125 ? -17.578 -0.136 -1.442 1 92.06 125 ASN B CA 1
ATOM 3319 C C . ASN B 1 125 ? -18.656 -1.214 -1.347 1 92.06 125 ASN B C 1
ATOM 3321 O O . ASN B 1 125 ? -18.375 -2.336 -0.917 1 92.06 125 ASN B O 1
ATOM 3325 N N . PHE B 1 126 ? -19.828 -0.859 -1.716 1 94.94 126 PHE B N 1
ATOM 3326 C CA . PHE B 1 126 ? -20.922 -1.829 -1.716 1 94.94 126 PHE B CA 1
ATOM 3327 C C . PHE B 1 126 ? -20.656 -2.936 -2.73 1 94.94 126 PHE B C 1
ATOM 3329 O O . PHE B 1 126 ? -20.859 -4.117 -2.436 1 94.94 126 PHE B O 1
ATOM 3336 N N . LEU B 1 127 ? -20.188 -2.57 -3.889 1 95.5 127 LEU B N 1
ATOM 3337 C CA . LEU B 1 127 ? -19.922 -3.543 -4.945 1 95.5 127 LEU B CA 1
ATOM 3338 C C . LEU B 1 127 ? -18.797 -4.5 -4.527 1 95.5 127 LEU B C 1
ATOM 3340 O O . LEU B 1 127 ? -18.812 -5.676 -4.902 1 95.5 127 LEU B O 1
ATOM 3344 N N . VAL B 1 128 ? -17.828 -3.979 -3.818 1 93.19 128 VAL B N 1
ATOM 3345 C CA . VAL B 1 128 ? -16.766 -4.828 -3.314 1 93.19 128 VAL B CA 1
ATOM 3346 C C . VAL B 1 128 ? -17.344 -5.914 -2.41 1 93.19 128 VAL B C 1
ATOM 3348 O O . VAL B 1 128 ? -17.031 -7.094 -2.566 1 93.19 128 VAL B O 1
ATOM 3351 N N . ILE B 1 129 ? -18.234 -5.512 -1.515 1 92.88 129 ILE B N 1
ATOM 3352 C CA . ILE B 1 129 ? -18.828 -6.461 -0.577 1 92.88 129 ILE B CA 1
ATOM 3353 C C . ILE B 1 129 ? -19.703 -7.453 -1.332 1 92.88 129 ILE B C 1
ATOM 3355 O O . ILE B 1 129 ? -19.703 -8.648 -1.04 1 92.88 129 ILE B O 1
ATOM 3359 N N . LEU B 1 130 ? -20.406 -6.934 -2.285 1 94.25 130 LEU B N 1
ATOM 3360 C CA . LEU B 1 130 ? -21.234 -7.805 -3.123 1 94.25 130 LEU B CA 1
ATOM 3361 C C . LEU B 1 130 ? -20.375 -8.836 -3.846 1 94.25 130 LEU B C 1
ATOM 3363 O O . LEU B 1 130 ? -20.703 -10.016 -3.885 1 94.25 130 LEU B O 1
ATOM 3367 N N . GLY B 1 131 ? -19.297 -8.352 -4.395 1 90.75 131 GLY B N 1
ATOM 3368 C CA . GLY B 1 131 ? -18.391 -9.25 -5.082 1 90.75 131 GLY B CA 1
ATOM 3369 C C . GLY B 1 131 ? -17.781 -10.297 -4.164 1 90.75 131 GLY B C 1
ATOM 3370 O O . GLY B 1 131 ? -17.672 -11.461 -4.535 1 90.75 131 GLY B O 1
ATOM 3371 N N . LEU B 1 132 ? -17.391 -9.891 -3.014 1 88.62 132 LEU B N 1
ATOM 3372 C CA . LEU B 1 132 ? -16.812 -10.805 -2.041 1 88.62 132 LEU B CA 1
ATOM 3373 C C . LEU B 1 132 ? -17.812 -11.883 -1.64 1 88.62 132 LEU B C 1
ATOM 3375 O O . LEU B 1 132 ? -17.484 -13.062 -1.573 1 88.62 132 LEU B O 1
ATOM 3379 N N . GLU B 1 133 ? -19.094 -11.484 -1.378 1 91.31 133 GLU B N 1
ATOM 3380 C CA . GLU B 1 133 ? -20.141 -12.43 -0.982 1 91.31 133 GLU B CA 1
ATOM 3381 C C . GLU B 1 133 ? -20.438 -13.422 -2.104 1 91.31 133 GLU B C 1
ATOM 3383 O O . GLU B 1 133 ? -20.641 -14.609 -1.85 1 91.31 133 GLU B O 1
ATOM 3388 N N . LEU B 1 134 ? -20.422 -12.883 -3.305 1 90.31 134 LEU B N 1
ATOM 3389 C CA . LEU B 1 134 ? -20.656 -13.758 -4.445 1 90.31 134 LEU B CA 1
ATOM 3390 C C . LEU B 1 134 ? -19.516 -14.758 -4.602 1 90.31 134 LEU B C 1
ATOM 3392 O O . LEU B 1 134 ? -19.75 -15.93 -4.898 1 90.31 134 LEU B O 1
ATOM 3396 N N . SER B 1 135 ? -18.328 -14.258 -4.438 1 84.81 135 SER B N 1
ATOM 3397 C CA . SER B 1 135 ? -17.156 -15.141 -4.523 1 84.81 135 SER B CA 1
ATOM 3398 C C . SER B 1 135 ? -17.219 -16.234 -3.463 1 84.81 135 SER B C 1
ATOM 3400 O O . SER B 1 135 ? -16.922 -17.391 -3.748 1 84.81 135 SER B O 1
ATOM 3402 N N . LEU B 1 136 ? -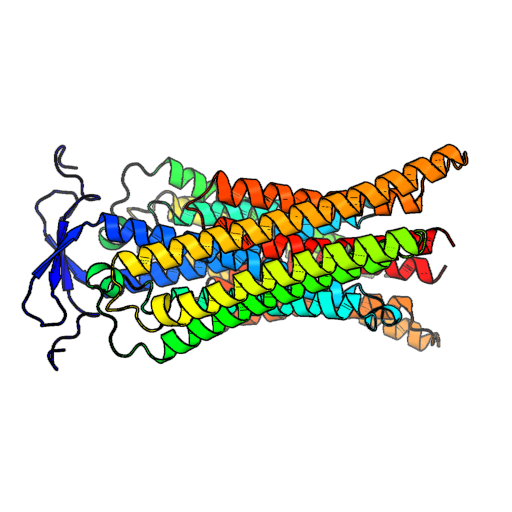17.578 -15.898 -2.285 1 84 136 LEU B N 1
ATOM 3403 C CA . LEU B 1 136 ? -17.688 -16.859 -1.198 1 84 136 LEU B CA 1
ATOM 3404 C C . LEU B 1 136 ? -18.781 -17.891 -1.491 1 84 136 LEU B C 1
ATOM 3406 O O . LEU B 1 136 ? -18.609 -19.078 -1.258 1 84 136 LEU B O 1
ATOM 3410 N N . LEU B 1 137 ? -19.891 -17.422 -2.039 1 86.81 137 LEU B N 1
ATOM 3411 C CA . LEU B 1 137 ? -21 -18.297 -2.385 1 86.81 137 LEU B CA 1
ATOM 3412 C C . LEU B 1 137 ? -20.594 -19.312 -3.451 1 86.81 137 LEU B C 1
ATOM 3414 O O . LEU B 1 137 ? -20.891 -20.5 -3.34 1 86.81 137 LEU B O 1
ATOM 3418 N N . PHE B 1 138 ? -19.922 -18.812 -4.418 1 83.38 138 PHE B N 1
ATOM 3419 C CA . PHE B 1 138 ? -19.484 -19.672 -5.5 1 83.38 138 PHE B CA 1
ATOM 3420 C C . PHE B 1 138 ? -18.438 -20.672 -5.012 1 83.38 138 PHE B C 1
ATOM 3422 O O . PHE B 1 138 ? -18.422 -21.828 -5.453 1 83.38 138 PHE B O 1
ATOM 3429 N N . GLN B 1 139 ? -17.578 -20.203 -4.18 1 74.94 139 GLN B N 1
ATOM 3430 C CA . GLN B 1 139 ? -16.562 -21.078 -3.617 1 74.94 139 GLN B CA 1
ATOM 3431 C C . GLN B 1 139 ? -17.203 -22.219 -2.828 1 74.94 139 GLN B C 1
ATOM 3433 O O . GLN B 1 139 ? -16.766 -23.375 -2.904 1 74.94 139 GLN B O 1
ATOM 3438 N N . VAL B 1 140 ? -18.203 -21.969 -2.076 1 79.19 140 VAL B N 1
ATOM 3439 C CA . VAL B 1 140 ? -18.906 -22.984 -1.299 1 79.19 140 VAL B CA 1
ATOM 3440 C C . VAL B 1 140 ? -19.625 -23.953 -2.24 1 79.19 140 VAL B C 1
ATOM 3442 O O . VAL B 1 140 ? -19.656 -25.172 -1.995 1 79.19 140 VAL B O 1
ATOM 3445 N N . ARG B 1 141 ? -20.156 -23.422 -3.287 1 79.44 141 ARG B N 1
ATOM 3446 C CA . ARG B 1 141 ? -20.859 -24.266 -4.25 1 79.44 141 ARG B CA 1
ATOM 3447 C C . ARG B 1 141 ? -19.906 -25.266 -4.895 1 79.44 141 ARG B C 1
ATOM 3449 O O . ARG B 1 141 ? -20.266 -26.422 -5.117 1 79.44 141 ARG B O 1
ATOM 3456 N N . ILE B 1 142 ? -18.766 -24.828 -5.129 1 73.06 142 ILE B N 1
ATOM 3457 C CA . ILE B 1 142 ? -17.766 -25.688 -5.781 1 73.06 142 ILE B CA 1
ATOM 3458 C C . ILE B 1 142 ? -17.297 -26.75 -4.801 1 73.06 142 ILE B C 1
ATOM 3460 O O . ILE B 1 142 ? -17.125 -27.922 -5.176 1 73.06 142 ILE B O 1
ATOM 3464 N N . VAL B 1 143 ? -17.109 -26.422 -3.623 1 72.25 143 VAL B N 1
ATOM 3465 C CA . VAL B 1 143 ? -16.562 -27.344 -2.643 1 72.25 143 VAL B CA 1
ATOM 3466 C C . VAL B 1 143 ? -17.641 -28.344 -2.217 1 72.25 143 VAL B C 1
ATOM 3468 O O . VAL B 1 143 ? -17.328 -29.5 -1.9 1 72.25 143 VAL B O 1
ATOM 3471 N N . CYS B 1 144 ? -18.891 -27.969 -2.262 1 75.06 144 CYS B N 1
ATOM 3472 C CA . CYS B 1 144 ? -19.969 -28.828 -1.786 1 75.06 144 CYS B CA 1
ATOM 3473 C C . CYS B 1 144 ? -20.531 -29.688 -2.92 1 75.06 144 CYS B C 1
ATOM 3475 O O . CYS B 1 144 ? -21.547 -30.344 -2.758 1 75.06 144 CYS B O 1
ATOM 3477 N N . VAL B 1 145 ? -19.859 -29.688 -3.98 1 73.75 145 VAL B N 1
ATOM 3478 C CA . VAL B 1 145 ? -20.344 -30.469 -5.113 1 73.75 145 VAL B CA 1
ATOM 3479 C C . VAL B 1 145 ? -20.266 -31.969 -4.785 1 73.75 145 VAL B C 1
ATOM 3481 O O . VAL B 1 145 ? -21.062 -32.75 -5.289 1 73.75 145 VAL B O 1
ATOM 3484 N N . THR B 1 146 ? -19.438 -32.312 -3.879 1 71.38 146 THR B N 1
ATOM 3485 C CA . THR B 1 146 ? -19.234 -33.75 -3.566 1 71.38 146 THR B CA 1
ATOM 3486 C C . THR B 1 146 ? -20.219 -34.188 -2.496 1 71.38 146 THR B C 1
ATOM 3488 O O . THR B 1 146 ? -20.312 -35.406 -2.211 1 71.38 146 THR B O 1
ATOM 3491 N N . LEU B 1 147 ? -20.953 -33.344 -1.944 1 75.06 147 LEU B N 1
ATOM 3492 C CA . LEU B 1 147 ? -21.922 -33.656 -0.901 1 75.06 147 LEU B CA 1
ATOM 3493 C C . LEU B 1 147 ? -23.188 -34.25 -1.503 1 75.06 147 LEU B C 1
ATOM 3495 O O . LEU B 1 147 ? -23.453 -34.094 -2.697 1 75.06 147 LEU B O 1
ATOM 3499 N N . LYS B 1 148 ? -23.875 -35.062 -0.62 1 81.06 148 LYS B N 1
ATOM 3500 C CA . LYS B 1 148 ? -25.188 -35.562 -1.035 1 81.06 148 LYS B CA 1
ATOM 3501 C C . LYS B 1 148 ? -26.125 -34.438 -1.431 1 81.06 148 LYS B C 1
ATOM 3503 O O . LYS B 1 148 ? -26 -33.312 -0.919 1 81.06 148 LYS B O 1
ATOM 3508 N N . THR B 1 149 ? -27 -34.625 -2.266 1 83.5 149 THR B N 1
ATOM 3509 C CA . THR B 1 149 ? -27.875 -33.625 -2.879 1 83.5 149 THR B CA 1
ATOM 3510 C C . THR B 1 149 ? -28.656 -32.875 -1.813 1 83.5 149 THR B C 1
ATOM 3512 O O . THR B 1 149 ? -28.797 -31.656 -1.893 1 83.5 149 THR B O 1
ATOM 3515 N N . ARG B 1 150 ? -29.109 -33.625 -0.863 1 86.12 150 ARG B N 1
ATOM 3516 C CA . ARG B 1 150 ? -29.922 -32.969 0.163 1 86.12 150 ARG B CA 1
ATOM 3517 C C . ARG B 1 150 ? -29.094 -31.969 0.956 1 86.12 150 ARG B C 1
ATOM 3519 O O . ARG B 1 150 ? -29.562 -30.859 1.203 1 86.12 150 ARG B O 1
ATOM 3526 N N . TRP B 1 151 ? -27.984 -32.312 1.384 1 84.19 151 TRP B N 1
ATOM 3527 C CA . TRP B 1 151 ? -27.125 -31.438 2.174 1 84.19 151 TRP B CA 1
ATOM 3528 C C . TRP B 1 151 ? -26.562 -30.297 1.317 1 84.19 151 TRP B C 1
ATOM 3530 O O . TRP B 1 151 ? -26.375 -29.188 1.803 1 84.19 151 TRP B O 1
ATOM 3540 N N . ARG B 1 152 ? -26.391 -30.547 0.117 1 84.75 152 ARG B N 1
ATOM 3541 C CA . ARG B 1 152 ? -25.922 -29.531 -0.81 1 84.75 152 ARG B CA 1
ATOM 3542 C C . ARG B 1 152 ? -26.953 -28.422 -0.972 1 84.75 152 ARG B C 1
ATOM 3544 O O . ARG B 1 152 ? -26.609 -27.234 -0.98 1 84.75 152 ARG B O 1
ATOM 3551 N N . LEU B 1 153 ? -28.172 -28.859 -1.067 1 88.81 153 LEU B N 1
ATOM 3552 C CA . LEU B 1 153 ? -29.266 -27.891 -1.234 1 88.81 153 LEU B CA 1
ATOM 3553 C C . LEU B 1 153 ? -29.438 -27.047 0.018 1 88.81 153 LEU B C 1
ATOM 3555 O O . LEU B 1 153 ? -29.688 -25.844 -0.076 1 88.81 153 LEU B O 1
ATOM 3559 N N . VAL B 1 154 ? -29.312 -27.672 1.127 1 89.75 154 VAL B N 1
ATOM 3560 C CA . VAL B 1 154 ? -29.469 -26.953 2.391 1 89.75 154 VAL B CA 1
ATOM 3561 C C . VAL B 1 154 ? -28.328 -25.953 2.564 1 89.75 154 VAL B C 1
ATOM 3563 O O . VAL B 1 154 ? -28.562 -24.781 2.9 1 89.75 154 VAL B O 1
ATOM 3566 N N . VAL B 1 155 ? -27.156 -26.359 2.346 1 88.25 155 VAL B N 1
ATOM 3567 C CA . VAL B 1 155 ? -26 -25.484 2.504 1 88.25 155 VAL B CA 1
ATOM 3568 C C . VAL B 1 155 ? -26.094 -24.328 1.521 1 88.25 155 VAL B C 1
ATOM 3570 O O . VAL B 1 155 ? -25.828 -23.172 1.884 1 88.25 155 VAL B O 1
ATOM 3573 N N . THR B 1 156 ? -26.5 -24.578 0.308 1 88.88 156 THR B N 1
ATOM 3574 C CA . THR B 1 156 ? -26.625 -23.531 -0.705 1 88.88 156 THR B CA 1
ATOM 3575 C C . THR B 1 156 ? -27.703 -22.531 -0.315 1 88.88 156 THR B C 1
ATOM 3577 O O . THR B 1 156 ? -27.516 -21.312 -0.457 1 88.88 156 THR B O 1
ATOM 3580 N N . ALA B 1 157 ? -28.797 -23.062 0.185 1 92.25 157 ALA B N 1
ATOM 3581 C CA . ALA B 1 157 ? -29.891 -22.188 0.569 1 92.25 157 ALA B CA 1
ATOM 3582 C C . ALA B 1 157 ? -29.5 -21.297 1.741 1 92.25 157 ALA B C 1
ATOM 3584 O O . ALA B 1 157 ? -29.766 -20.094 1.727 1 92.25 157 ALA B O 1
ATOM 3585 N N . VAL B 1 158 ? -28.891 -21.844 2.701 1 93.25 158 VAL B N 1
ATOM 3586 C CA . VAL B 1 158 ? -28.5 -21.109 3.9 1 93.25 158 VAL B CA 1
ATOM 3587 C C . VAL B 1 158 ? -27.422 -20.078 3.557 1 93.25 158 VAL B C 1
ATOM 3589 O O . VAL B 1 158 ? -27.484 -18.938 3.988 1 93.25 158 VAL B O 1
ATOM 3592 N N . THR B 1 159 ? -26.438 -20.469 2.83 1 92.88 159 THR B N 1
ATOM 3593 C CA . THR B 1 159 ? -25.359 -19.547 2.469 1 92.88 159 THR B CA 1
ATOM 3594 C C . THR B 1 159 ? -25.875 -18.422 1.579 1 92.88 159 THR B C 1
ATOM 3596 O O . THR B 1 159 ? -25.422 -17.281 1.683 1 92.88 159 THR B O 1
ATOM 3599 N N . THR B 1 160 ? -26.812 -18.766 0.708 1 93.81 160 THR B N 1
ATOM 3600 C CA . THR B 1 160 ? -27.406 -17.719 -0.13 1 93.81 160 THR B CA 1
ATOM 3601 C C . THR B 1 160 ? -28.188 -16.719 0.719 1 93.81 160 THR B C 1
ATOM 3603 O O . THR B 1 160 ? -28.109 -15.516 0.492 1 93.81 160 THR B O 1
ATOM 3606 N N . PHE B 1 161 ? -28.875 -17.234 1.636 1 95.62 161 PHE B N 1
ATOM 3607 C CA . PHE B 1 161 ? -29.641 -16.375 2.527 1 95.62 161 PHE B CA 1
ATOM 3608 C C . PHE B 1 161 ? -28.703 -15.438 3.293 1 95.62 161 PHE B C 1
ATOM 3610 O O . PHE B 1 161 ? -28.984 -14.242 3.408 1 95.62 161 PHE B O 1
ATOM 3617 N N . VAL B 1 162 ? -27.719 -15.938 3.848 1 94.56 162 VAL B N 1
ATOM 3618 C CA . VAL B 1 162 ? -26.766 -15.141 4.609 1 94.56 162 VAL B CA 1
ATOM 3619 C C . VAL B 1 162 ? -26.141 -14.086 3.707 1 94.56 162 VAL B C 1
ATOM 3621 O O . VAL B 1 162 ? -26.031 -12.914 4.09 1 94.56 162 VAL B O 1
ATOM 3624 N N . ALA B 1 163 ? -25.703 -14.422 2.527 1 94.94 163 ALA B N 1
ATOM 3625 C CA . ALA B 1 163 ? -25.094 -13.484 1.59 1 94.94 163 ALA B CA 1
ATOM 3626 C C . ALA B 1 163 ? -26.047 -12.359 1.218 1 94.94 163 ALA B C 1
ATOM 3628 O O . ALA B 1 163 ? -25.672 -11.195 1.179 1 94.94 163 ALA B O 1
ATOM 3629 N N . VAL B 1 164 ? -27.297 -12.734 1.013 1 95.81 164 VAL B N 1
ATOM 3630 C CA . VAL B 1 164 ? -28.297 -11.742 0.628 1 95.81 164 VAL B CA 1
ATOM 3631 C C . VAL B 1 164 ? -28.594 -10.82 1.806 1 95.81 164 VAL B C 1
ATOM 3633 O O . VAL B 1 164 ? -28.75 -9.609 1.627 1 95.81 164 VAL B O 1
ATOM 3636 N N . ALA B 1 165 ? -28.688 -11.344 2.938 1 95.88 165 ALA B N 1
ATOM 3637 C CA . ALA B 1 165 ? -28.938 -10.547 4.137 1 95.88 165 ALA B CA 1
ATOM 3638 C C . ALA B 1 165 ? -27.812 -9.531 4.371 1 95.88 165 ALA B C 1
ATOM 3640 O O . ALA B 1 165 ? -28.078 -8.359 4.648 1 95.88 165 ALA B O 1
ATOM 3641 N N . VAL B 1 166 ? -26.625 -9.961 4.273 1 95.5 166 VAL B N 1
ATOM 3642 C CA . VAL B 1 166 ? -25.469 -9.094 4.484 1 95.5 166 VAL B CA 1
ATOM 3643 C C . VAL B 1 166 ? -25.453 -7.992 3.426 1 95.5 166 VAL B C 1
ATOM 3645 O O . VAL B 1 166 ? -25.219 -6.824 3.74 1 95.5 166 VAL B O 1
ATOM 3648 N N . CYS B 1 167 ? -25.75 -8.328 2.189 1 96.06 167 CYS B N 1
ATOM 3649 C CA . CYS B 1 167 ? -25.766 -7.355 1.105 1 96.06 167 CYS B CA 1
ATOM 3650 C C . CYS B 1 167 ? -26.906 -6.355 1.29 1 96.06 167 CYS B C 1
ATOM 3652 O O . CYS B 1 167 ? -26.75 -5.176 0.973 1 96.06 167 CYS B O 1
ATOM 3654 N N . ALA B 1 168 ? -27.984 -6.855 1.805 1 96.12 168 ALA B N 1
ATOM 3655 C CA . ALA B 1 168 ? -29.125 -5.973 2.035 1 96.12 168 ALA B CA 1
ATOM 3656 C C . ALA B 1 168 ? -28.812 -4.941 3.115 1 96.12 168 ALA B C 1
ATOM 3658 O O . ALA B 1 168 ? -29.141 -3.762 2.965 1 96.12 168 ALA B O 1
ATOM 3659 N N . VAL B 1 169 ? -28.25 -5.359 4.141 1 95.62 169 VAL B N 1
ATOM 3660 C CA . VAL B 1 169 ? -27.891 -4.453 5.223 1 95.62 169 VAL B CA 1
ATOM 3661 C C . VAL B 1 169 ? -26.844 -3.455 4.727 1 95.62 169 VAL B C 1
ATOM 3663 O O . VAL B 1 169 ? -26.922 -2.26 5.02 1 95.62 169 VAL B O 1
ATOM 3666 N N . ARG B 1 170 ? -25.891 -3.92 3.992 1 95.38 170 ARG B N 1
ATOM 3667 C CA . ARG B 1 170 ? -24.859 -3.037 3.453 1 95.38 170 ARG B CA 1
ATOM 3668 C C . ARG B 1 170 ? -25.453 -2.035 2.471 1 95.38 170 ARG B C 1
ATOM 3670 O O . ARG B 1 170 ? -25.016 -0.886 2.406 1 95.38 170 ARG B O 1
ATOM 3677 N N . PHE B 1 171 ? -26.406 -2.523 1.742 1 96.25 171 PHE B N 1
ATOM 3678 C CA . PHE B 1 171 ? -27.078 -1.636 0.8 1 96.25 171 PHE B CA 1
ATOM 3679 C C . PHE B 1 171 ? -27.828 -0.53 1.536 1 96.25 171 PHE B C 1
ATOM 3681 O O . PHE B 1 171 ? -27.734 0.641 1.161 1 96.25 171 PHE B O 1
ATOM 3688 N N . ALA B 1 172 ? -28.531 -0.9 2.527 1 95.19 172 ALA B N 1
ATOM 3689 C CA . ALA B 1 172 ? -29.25 0.085 3.332 1 95.19 172 ALA B CA 1
ATOM 3690 C C . ALA B 1 172 ? -28.281 1.085 3.963 1 95.19 172 ALA B C 1
ATOM 3692 O O . ALA B 1 172 ? -28.547 2.289 3.982 1 95.19 172 ALA B O 1
ATOM 3693 N N . THR B 1 173 ? -27.219 0.565 4.453 1 94.19 173 THR B N 1
ATOM 3694 C CA . THR B 1 173 ? -26.219 1.425 5.066 1 94.19 173 THR B CA 1
ATOM 3695 C C . THR B 1 173 ? -25.609 2.373 4.031 1 94.19 173 THR B C 1
ATOM 3697 O O . THR B 1 173 ? -25.344 3.537 4.332 1 94.19 173 THR B O 1
ATOM 3700 N N . MET B 1 174 ? -25.375 1.852 2.832 1 95.19 174 MET B N 1
ATOM 3701 C CA . MET B 1 174 ? -24.828 2.68 1.76 1 95.19 174 MET B CA 1
ATOM 3702 C C . MET B 1 174 ? -25.75 3.854 1.455 1 95.19 174 MET B C 1
ATOM 3704 O O . MET B 1 174 ? -25.297 4.992 1.33 1 95.19 174 MET B O 1
ATOM 3708 N N . VAL B 1 175 ? -27.078 3.615 1.388 1 94.25 175 VAL B N 1
ATOM 3709 C CA . VAL B 1 175 ? -28.062 4.645 1.053 1 94.25 175 VAL B CA 1
ATOM 3710 C C . VAL B 1 175 ? -28.109 5.684 2.168 1 94.25 175 VAL B C 1
ATOM 3712 O O . VAL B 1 175 ? -28.094 6.891 1.902 1 94.25 175 VAL B O 1
ATOM 3715 N N . VAL B 1 176 ? -28.109 5.266 3.373 1 92.38 176 VAL B N 1
ATOM 3716 C CA . VAL B 1 176 ? -28.188 6.172 4.512 1 92.38 176 VAL B CA 1
ATOM 3717 C C . VAL B 1 176 ? -26.922 7.004 4.605 1 92.38 176 VAL B C 1
ATOM 3719 O O . VAL B 1 176 ? -26.969 8.211 4.848 1 92.38 176 VAL B O 1
ATOM 3722 N N . ASN B 1 177 ? -25.797 6.363 4.434 1 91.31 177 ASN B N 1
ATOM 3723 C CA . ASN B 1 177 ? -24.531 7.086 4.477 1 91.31 177 ASN B CA 1
ATOM 3724 C C . ASN B 1 177 ? -24.422 8.094 3.334 1 91.31 177 ASN B C 1
ATOM 3726 O O . ASN B 1 177 ? -23.906 9.195 3.521 1 91.31 177 ASN B O 1
ATOM 3730 N N . ALA B 1 178 ? -24.891 7.723 2.146 1 90.88 178 ALA B N 1
ATOM 3731 C CA . ALA B 1 178 ? -24.828 8.625 0.996 1 90.88 178 ALA B CA 1
ATOM 3732 C C . ALA B 1 178 ? -25.734 9.836 1.208 1 90.88 178 ALA B C 1
ATOM 3734 O O . ALA B 1 178 ? -25.312 10.977 0.97 1 90.88 178 ALA B O 1
ATOM 3735 N N . GLU B 1 179 ? -26.906 9.648 1.707 1 90.12 179 GLU B N 1
ATOM 3736 C CA . GLU B 1 179 ? -27.875 10.727 1.854 1 90.12 179 GLU B CA 1
ATOM 3737 C C . GLU B 1 179 ? -27.562 11.602 3.062 1 90.12 179 GLU B C 1
ATOM 3739 O O . GLU B 1 179 ? -27.484 12.82 2.947 1 90.12 179 GLU B O 1
ATOM 3744 N N . LEU B 1 180 ? -27.297 10.93 4.191 1 86.81 180 LEU B N 1
ATOM 3745 C CA . LEU B 1 180 ? -27.156 11.68 5.434 1 86.81 180 LEU B CA 1
ATOM 3746 C C . LEU B 1 180 ? -25.688 11.984 5.719 1 86.81 180 LEU B C 1
ATOM 3748 O O . LEU B 1 180 ? -25.359 13.047 6.25 1 86.81 180 LEU B O 1
ATOM 3752 N N . GLY B 1 181 ? -24.859 11.109 5.414 1 83.25 181 GLY B N 1
ATOM 3753 C CA . GLY B 1 181 ? -23.453 11.234 5.754 1 83.25 181 GLY B CA 1
ATOM 3754 C C . GLY B 1 181 ? -22.688 12.117 4.785 1 83.25 181 GLY B C 1
ATOM 3755 O O . GLY B 1 181 ? -21.859 12.938 5.199 1 83.25 181 GLY B O 1
ATOM 3756 N N . ILE B 1 182 ? -23.031 11.984 3.514 1 85.88 182 ILE B N 1
A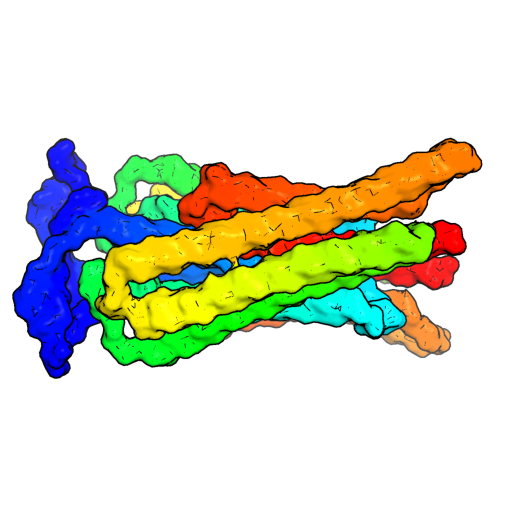TOM 3757 C CA . ILE B 1 182 ? -22.203 12.633 2.506 1 85.88 182 ILE B CA 1
ATOM 3758 C C . ILE B 1 182 ? -22.922 13.852 1.948 1 85.88 182 ILE B C 1
ATOM 3760 O O . ILE B 1 182 ? -22.406 14.969 2.008 1 85.88 182 ILE B O 1
ATOM 3764 N N . VAL B 1 183 ? -24.109 13.711 1.521 1 83.31 183 VAL B N 1
ATOM 3765 C CA . VAL B 1 183 ? -24.828 14.789 0.852 1 83.31 183 VAL B CA 1
ATOM 3766 C C . VAL B 1 183 ? -25.219 15.859 1.87 1 83.31 183 VAL B C 1
ATOM 3768 O O . VAL B 1 183 ? -25.047 17.047 1.621 1 83.31 183 VAL B O 1
ATOM 3771 N N . LYS B 1 184 ? -25.641 15.477 3.102 1 80.5 184 LYS B N 1
ATOM 3772 C CA . LYS B 1 184 ? -26.031 16.422 4.137 1 80.5 184 LYS B CA 1
ATOM 3773 C C . LYS B 1 184 ? -24.906 16.656 5.137 1 80.5 184 LYS B C 1
ATOM 3775 O O . LYS B 1 184 ? -25.125 16.641 6.348 1 80.5 184 LYS B O 1
ATOM 3780 N N . VAL B 1 185 ? -23.75 16.875 4.668 1 73.38 185 VAL B N 1
ATOM 3781 C CA . VAL B 1 185 ? -22.578 16.953 5.531 1 73.38 185 VAL B CA 1
ATOM 3782 C C . VAL B 1 185 ? -22.656 18.219 6.395 1 73.38 185 VAL B C 1
ATOM 3784 O O . VAL B 1 185 ? -22.281 18.188 7.57 1 73.38 185 VAL B O 1
ATOM 3787 N N . ALA B 1 186 ? -23.078 19.391 6 1 70.69 186 ALA B N 1
ATOM 3788 C CA . ALA B 1 186 ? -23.078 20.688 6.684 1 70.69 186 ALA B CA 1
ATOM 3789 C C . ALA B 1 186 ? -24.156 20.734 7.754 1 70.69 186 ALA B C 1
ATOM 3791 O O . ALA B 1 186 ? -24.047 21.469 8.727 1 70.69 186 ALA B O 1
ATOM 3792 N N . GLY B 1 187 ? -25.094 19.844 7.742 1 69.25 187 GLY B N 1
ATOM 3793 C CA . GLY B 1 187 ? -26.219 20.016 8.633 1 69.25 187 GLY B CA 1
ATOM 3794 C C . GLY B 1 187 ? -26.688 18.719 9.273 1 69.25 187 GLY B C 1
ATOM 3795 O O . GLY B 1 187 ? -27.891 18.5 9.406 1 69.25 187 GLY B O 1
ATOM 3796 N N . LYS B 1 188 ? -25.719 17.938 9.805 1 75.94 188 LYS B N 1
ATOM 3797 C CA . LYS B 1 188 ? -26.141 16.688 10.414 1 75.94 188 LYS B CA 1
ATOM 3798 C C . LYS B 1 188 ? -26.5 16.875 11.883 1 75.94 188 LYS B C 1
ATOM 3800 O O . LYS B 1 188 ? -25.812 17.594 12.609 1 75.94 188 LYS B O 1
ATOM 3805 N N . THR B 1 189 ? -27.641 16.391 12.227 1 79.19 189 THR B N 1
ATOM 3806 C CA . THR B 1 189 ? -28.047 16.375 13.625 1 79.19 189 THR B CA 1
ATOM 3807 C C . THR B 1 189 ? -27.359 15.258 14.391 1 79.19 189 THR B C 1
ATOM 3809 O O . THR B 1 189 ? -26.781 14.344 13.789 1 79.19 189 THR B O 1
ATOM 3812 N N . ASP B 1 190 ? -27.359 15.32 15.625 1 82.94 190 ASP B N 1
ATOM 3813 C CA . ASP B 1 190 ? -26.734 14.305 16.469 1 82.94 190 ASP B CA 1
ATOM 3814 C C . ASP B 1 190 ? -27.406 12.945 16.266 1 82.94 190 ASP B C 1
ATOM 3816 O O . ASP B 1 190 ? -26.734 11.914 16.266 1 82.94 190 ASP B O 1
ATOM 3820 N N . ALA B 1 191 ? -28.688 13.07 16.078 1 84.69 191 ALA B N 1
ATOM 3821 C CA . ALA B 1 191 ? -29.422 11.828 15.859 1 84.69 191 ALA B CA 1
ATOM 3822 C C . ALA B 1 191 ? -29.016 11.156 14.555 1 84.69 191 ALA B C 1
ATOM 3824 O O . ALA B 1 191 ? -28.906 9.93 14.477 1 84.69 191 ALA B O 1
ATOM 3825 N N . GLU B 1 192 ? -28.781 11.938 13.602 1 84.62 192 GLU B N 1
ATOM 3826 C CA . GLU B 1 192 ? -28.391 11.398 12.305 1 84.62 192 GLU B CA 1
ATOM 3827 C C . GLU B 1 192 ? -26.969 10.82 12.359 1 84.62 192 GLU B C 1
ATOM 3829 O O . GLU B 1 192 ? -26.703 9.781 11.75 1 84.62 192 GLU B O 1
ATOM 3834 N N . TRP B 1 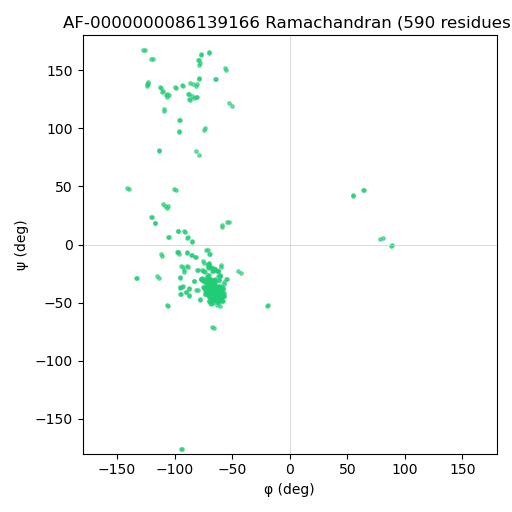193 ? -26.141 11.422 13.117 1 82.94 193 TRP B N 1
ATOM 3835 C CA . TRP B 1 193 ? -24.797 10.891 13.32 1 82.94 193 TRP B CA 1
ATOM 3836 C C . TRP B 1 193 ? -24.844 9.531 14.008 1 82.94 193 TRP B C 1
ATOM 3838 O O . TRP B 1 193 ? -24.156 8.594 13.594 1 82.94 193 TRP B O 1
ATOM 3848 N N . ALA B 1 194 ? -25.641 9.477 14.938 1 85.69 194 ALA B N 1
ATOM 3849 C CA . ALA B 1 194 ? -25.766 8.227 15.688 1 85.69 194 ALA B CA 1
ATOM 3850 C C . ALA B 1 194 ? -26.312 7.109 14.805 1 85.69 194 ALA B C 1
ATOM 3852 O O . ALA B 1 194 ? -25.875 5.961 14.906 1 85.69 194 ALA B O 1
ATOM 3853 N N . LEU B 1 195 ? -27.234 7.477 14 1 87.12 195 LEU B N 1
ATOM 3854 C CA . LEU B 1 195 ? -27.828 6.5 13.094 1 87.12 195 LEU B CA 1
ATOM 3855 C C . LEU B 1 195 ? -26.797 5.973 12.109 1 87.12 195 LEU B C 1
ATOM 3857 O O . LEU B 1 195 ? -26.703 4.762 11.891 1 87.12 195 LEU B O 1
ATOM 3861 N N . ILE B 1 196 ? -26.031 6.84 11.547 1 86.88 196 ILE B N 1
ATOM 3862 C CA . ILE B 1 196 ? -25.016 6.461 10.57 1 86.88 196 ILE B CA 1
ATOM 3863 C C . ILE B 1 196 ? -23.984 5.543 11.234 1 86.88 196 ILE B C 1
ATOM 3865 O O . ILE B 1 196 ? -23.609 4.512 10.672 1 86.88 196 ILE B O 1
ATOM 3869 N N . ASP B 1 197 ? -23.609 5.875 12.406 1 85.12 197 ASP B N 1
ATOM 3870 C CA . ASP B 1 197 ? -22.609 5.094 13.117 1 85.12 197 ASP B CA 1
ATOM 3871 C C . ASP B 1 197 ? -23.156 3.713 13.492 1 85.12 197 ASP B C 1
ATOM 3873 O O . ASP B 1 197 ? -22.453 2.711 13.383 1 85.12 197 ASP B O 1
ATOM 3877 N N . ALA B 1 198 ? -24.328 3.725 13.906 1 88.88 198 ALA B N 1
ATOM 3878 C CA . ALA B 1 198 ? -24.953 2.461 14.297 1 88.88 198 ALA B CA 1
ATOM 3879 C C . ALA B 1 198 ? -25.109 1.534 13.094 1 88.88 198 ALA B C 1
ATOM 3881 O O . ALA B 1 198 ? -24.844 0.334 13.188 1 88.88 198 ALA B O 1
ATOM 3882 N N . MET B 1 199 ? -25.562 2.092 12.039 1 89.19 199 MET B N 1
ATOM 3883 C CA . MET B 1 199 ? -25.75 1.293 10.828 1 89.19 199 MET B CA 1
ATOM 3884 C C . MET B 1 199 ? -24.422 0.804 10.273 1 89.19 199 MET B C 1
ATOM 3886 O O . MET B 1 199 ? -24.328 -0.327 9.797 1 89.19 199 MET B O 1
ATOM 3890 N N . ALA B 1 200 ? -23.422 1.637 10.328 1 85.88 200 ALA B N 1
ATOM 3891 C CA . ALA B 1 200 ? -22.094 1.242 9.875 1 85.88 200 ALA B CA 1
ATOM 3892 C C . ALA B 1 200 ? -21.547 0.102 10.727 1 85.88 200 ALA B C 1
ATOM 3894 O O . ALA B 1 200 ? -20.969 -0.856 10.195 1 85.88 200 ALA B O 1
ATOM 3895 N N . SER B 1 201 ? -21.75 0.214 12 1 87 201 SER B N 1
ATOM 3896 C CA . SER B 1 201 ? -21.297 -0.833 12.906 1 87 201 SER B CA 1
ATOM 3897 C C . SER B 1 201 ? -22.047 -2.141 12.664 1 87 201 SER B C 1
ATOM 3899 O O . SER B 1 201 ? -21.438 -3.211 12.617 1 87 201 SER B O 1
ATOM 3901 N N . ALA B 1 202 ? -23.312 -1.969 12.469 1 89.38 202 ALA B N 1
ATOM 3902 C CA . ALA B 1 202 ? -24.125 -3.152 12.195 1 89.38 202 ALA B CA 1
ATOM 3903 C C . ALA B 1 202 ? -23.688 -3.826 10.898 1 89.38 202 ALA B C 1
ATOM 3905 O O . ALA B 1 202 ? -23.609 -5.055 10.828 1 89.38 202 ALA B O 1
ATOM 3906 N N . SER B 1 203 ? -23.484 -3.059 9.914 1 90.06 203 SER B N 1
ATOM 3907 C CA . SER B 1 203 ? -23.047 -3.594 8.625 1 90.06 203 SER B CA 1
ATOM 3908 C C . SER B 1 203 ? -21.703 -4.305 8.75 1 90.06 203 SER B C 1
ATOM 3910 O O . SER B 1 203 ? -21.516 -5.402 8.219 1 90.06 203 SER B O 1
ATOM 3912 N N . ASN B 1 204 ? -20.781 -3.711 9.469 1 86.38 204 ASN B N 1
ATOM 3913 C CA . ASN B 1 204 ? -19.469 -4.32 9.664 1 86.38 204 ASN B CA 1
ATOM 3914 C C . ASN B 1 204 ? -19.562 -5.629 10.438 1 86.38 204 ASN B C 1
ATOM 3916 O O . ASN B 1 204 ? -18.875 -6.602 10.109 1 86.38 204 ASN B O 1
ATOM 3920 N N . ILE B 1 205 ? -20.375 -5.637 11.383 1 87.44 205 ILE B N 1
ATOM 3921 C CA . ILE B 1 205 ? -20.562 -6.844 12.18 1 87.44 205 ILE B CA 1
ATOM 3922 C C . ILE B 1 205 ? -21.172 -7.945 11.312 1 87.44 205 ILE B C 1
ATOM 3924 O O . ILE B 1 205 ? -20.766 -9.109 11.398 1 87.44 205 ILE B O 1
ATOM 3928 N N . CYS B 1 206 ? -22.109 -7.566 10.5 1 90 206 CYS B N 1
ATOM 3929 C CA . CYS B 1 206 ? -22.734 -8.523 9.594 1 90 206 CYS B CA 1
ATOM 3930 C C . CYS B 1 206 ? -21.703 -9.102 8.625 1 90 206 CYS B C 1
ATOM 3932 O O . CYS B 1 206 ? -21.703 -10.305 8.352 1 90 206 CYS B O 1
ATOM 3934 N N . ILE B 1 207 ? -20.844 -8.305 8.117 1 88.5 207 ILE B N 1
ATOM 3935 C CA . ILE B 1 207 ? -19.828 -8.742 7.164 1 88.5 207 ILE B CA 1
ATOM 3936 C C . ILE B 1 207 ? -18.859 -9.703 7.848 1 88.5 207 ILE B C 1
ATOM 3938 O O . ILE B 1 207 ? -18.531 -10.758 7.305 1 88.5 207 ILE B O 1
ATOM 3942 N N . ILE B 1 208 ? -18.453 -9.32 9.016 1 86.25 208 ILE B N 1
ATOM 3943 C CA . ILE B 1 208 ? -17.531 -10.164 9.773 1 86.25 208 ILE B CA 1
ATOM 3944 C C . ILE B 1 208 ? -18.188 -11.508 10.086 1 86.25 208 ILE B C 1
ATOM 3946 O O . ILE B 1 208 ? -17.562 -12.562 9.953 1 86.25 208 ILE B O 1
ATOM 3950 N N . ALA B 1 209 ? -19.391 -11.406 10.492 1 88 209 ALA B N 1
ATOM 3951 C CA . ALA B 1 209 ? -20.141 -12.625 10.805 1 88 209 ALA B CA 1
ATOM 3952 C C . ALA B 1 209 ? -20.266 -13.516 9.57 1 88 209 ALA B C 1
ATOM 3954 O O . ALA B 1 209 ? -20.188 -14.742 9.672 1 88 209 ALA B O 1
ATOM 3955 N N . SER B 1 210 ? -20.531 -12.891 8.477 1 90.19 210 SER B N 1
ATOM 3956 C CA . SER B 1 210 ? -20.625 -13.641 7.23 1 90.19 210 SER B CA 1
ATOM 3957 C C . SER B 1 210 ? -19.297 -14.336 6.91 1 90.19 210 SER B C 1
ATOM 3959 O O . SER B 1 210 ? -19.281 -15.508 6.539 1 90.19 210 SER B O 1
ATOM 3961 N N . ILE B 1 211 ? -18.234 -13.664 7.012 1 84.25 211 ILE B N 1
ATOM 3962 C CA . ILE B 1 211 ? -16.906 -14.227 6.727 1 84.25 211 ILE B CA 1
ATOM 3963 C C . ILE B 1 211 ? -16.641 -15.406 7.652 1 84.25 211 ILE B C 1
ATOM 3965 O O . ILE B 1 211 ? -16.156 -16.453 7.211 1 84.25 211 ILE B O 1
ATOM 3969 N N . ILE B 1 212 ? -17 -15.242 8.891 1 84.88 212 ILE B N 1
ATOM 3970 C CA . ILE B 1 212 ? -16.812 -16.312 9.867 1 84.88 212 ILE B CA 1
ATOM 3971 C C . ILE B 1 212 ? -17.703 -17.5 9.5 1 84.88 212 ILE B C 1
ATOM 3973 O O . ILE B 1 212 ? -17.266 -18.656 9.562 1 84.88 212 ILE B O 1
ATOM 3977 N N . PHE B 1 213 ? -18.922 -17.219 9.172 1 89 213 PHE B N 1
ATOM 3978 C CA . PHE B 1 213 ? -19.875 -18.266 8.805 1 89 213 PHE B CA 1
ATOM 3979 C C . PHE B 1 213 ? -19.375 -19.062 7.602 1 89 213 PHE B C 1
ATOM 3981 O O . PHE B 1 213 ? -19.359 -20.281 7.633 1 89 213 PHE B O 1
ATOM 3988 N N . PHE B 1 214 ? -18.953 -18.422 6.57 1 85.94 214 PHE B N 1
ATOM 3989 C CA . PHE B 1 214 ? -18.469 -19.078 5.371 1 85.94 214 PHE B CA 1
ATOM 3990 C C . PHE B 1 214 ? -17.172 -19.844 5.664 1 85.94 214 PHE B C 1
ATOM 3992 O O . PHE B 1 214 ? -16.969 -20.938 5.133 1 85.94 214 PHE B O 1
ATOM 3999 N N . SER B 1 215 ? -16.344 -19.234 6.477 1 79.56 215 SER B N 1
ATOM 4000 C CA . SER B 1 215 ? -15.125 -19.938 6.887 1 79.56 215 SER B CA 1
ATOM 4001 C C . SER B 1 215 ? -15.453 -21.219 7.633 1 79.56 215 SER B C 1
ATOM 4003 O O . SER B 1 215 ? -14.789 -22.234 7.441 1 79.56 215 SER B O 1
ATOM 4005 N N . ALA B 1 216 ? -16.422 -21.172 8.469 1 82.81 216 ALA B N 1
ATOM 4006 C CA . ALA B 1 216 ? -16.844 -22.359 9.211 1 82.81 216 ALA B CA 1
ATOM 4007 C C . ALA B 1 216 ? -17.359 -23.438 8.273 1 82.81 216 ALA B C 1
ATOM 4009 O O . ALA B 1 216 ? -17.094 -24.625 8.477 1 82.81 216 ALA B O 1
ATOM 4010 N N . VAL B 1 217 ? -18.125 -23.062 7.312 1 82.12 217 VAL B N 1
ATOM 4011 C CA . VAL B 1 217 ? -18.656 -24 6.328 1 82.12 217 VAL B CA 1
ATOM 4012 C C . VAL B 1 217 ? -17.5 -24.656 5.578 1 82.12 217 VAL B C 1
ATOM 4014 O O . VAL B 1 217 ? -17.5 -25.875 5.355 1 82.12 217 VAL B O 1
ATOM 4017 N N . PHE B 1 218 ? -16.531 -23.875 5.238 1 75.75 218 PHE B N 1
ATOM 4018 C CA . PHE B 1 218 ? -15.367 -24.391 4.516 1 75.75 218 PHE B CA 1
ATOM 4019 C C . PHE B 1 218 ? -14.57 -25.344 5.387 1 75.75 218 PHE B C 1
ATOM 4021 O O . PHE B 1 218 ? -14.133 -26.406 4.918 1 75.75 218 PHE B O 1
ATOM 4028 N N . ILE B 1 219 ? -14.398 -24.969 6.562 1 74.56 219 ILE B N 1
ATOM 4029 C CA . ILE B 1 219 ? -13.633 -25.797 7.492 1 74.56 219 ILE B CA 1
ATOM 4030 C C . ILE B 1 219 ? -14.375 -27.109 7.742 1 74.56 219 ILE B C 1
ATOM 4032 O O . ILE B 1 219 ? -13.758 -28.172 7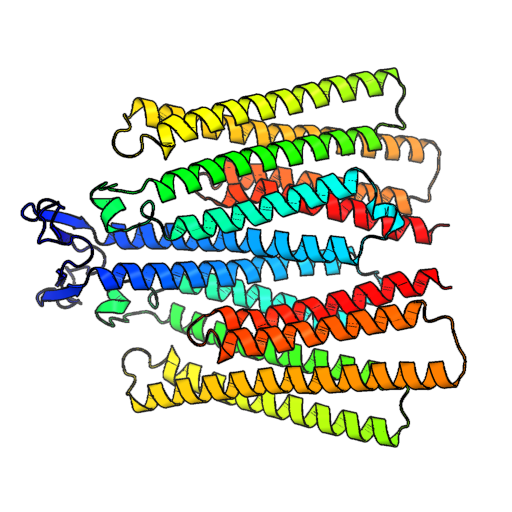.812 1 74.56 219 ILE B O 1
ATOM 4036 N N . ALA B 1 220 ? -15.633 -27.062 7.883 1 76.62 220 ALA B N 1
ATOM 4037 C CA . ALA B 1 220 ? -16.438 -28.25 8.109 1 76.62 220 ALA B CA 1
ATOM 4038 C C . ALA B 1 220 ? -16.359 -29.203 6.922 1 76.62 220 ALA B C 1
ATOM 4040 O O . ALA B 1 220 ? -16.25 -30.422 7.102 1 76.62 220 ALA B O 1
ATOM 4041 N N . LYS B 1 221 ? -16.406 -28.703 5.805 1 75.69 221 LYS B N 1
ATOM 4042 C CA . LYS B 1 221 ? -16.328 -29.531 4.613 1 75.69 221 LYS B CA 1
ATOM 4043 C C . LYS B 1 221 ? -14.945 -30.172 4.484 1 75.69 221 LYS B C 1
ATOM 4045 O O . LYS B 1 221 ? -14.828 -31.344 4.121 1 75.69 221 LYS B O 1
ATOM 4050 N N . LEU B 1 222 ? -13.961 -29.391 4.719 1 68.56 222 LEU B N 1
ATOM 4051 C CA . LEU B 1 222 ? -12.602 -29.938 4.652 1 68.56 222 LEU B CA 1
ATOM 4052 C C . LEU B 1 222 ? -12.391 -31 5.723 1 68.56 222 LEU B C 1
ATOM 4054 O O . LEU B 1 222 ? -11.734 -32 5.473 1 68.56 222 LEU B O 1
ATOM 4058 N N . GLY B 1 223 ? -12.922 -30.734 6.855 1 70.69 223 GLY B N 1
ATOM 4059 C CA . GLY B 1 223 ? -12.844 -31.719 7.922 1 70.69 223 GLY B CA 1
ATOM 4060 C C . GLY B 1 223 ? -13.57 -33 7.59 1 70.69 223 GLY B C 1
ATOM 4061 O O . GLY B 1 223 ? -13.055 -34.094 7.855 1 70.69 223 GLY B O 1
ATOM 4062 N N . HIS B 1 224 ? -14.68 -32.844 7.059 1 73.5 224 HIS B N 1
ATOM 4063 C CA . HIS B 1 224 ? -15.445 -34 6.652 1 73.5 224 HIS B CA 1
ATOM 4064 C C . HIS B 1 224 ? -14.711 -34.812 5.57 1 73.5 224 HIS B C 1
ATOM 4066 O O . HIS B 1 224 ? -14.727 -36.031 5.578 1 73.5 224 HIS B O 1
ATOM 4072 N N . ALA B 1 225 ? -14.164 -34.125 4.602 1 69.94 225 ALA B N 1
ATOM 4073 C CA . ALA B 1 225 ? -13.414 -34.781 3.531 1 69.94 225 ALA B CA 1
ATOM 4074 C C . ALA B 1 225 ? -12.219 -35.531 4.086 1 69.94 225 ALA B C 1
ATOM 4076 O O . ALA B 1 225 ? -11.922 -36.656 3.631 1 69.94 225 ALA B O 1
ATOM 4077 N N . ILE B 1 226 ? -11.609 -34.969 5.055 1 70.44 226 ILE B N 1
ATOM 4078 C CA . ILE B 1 226 ? -10.469 -35.625 5.688 1 70.44 226 ILE B CA 1
ATOM 4079 C C . ILE B 1 226 ? -10.945 -36.875 6.457 1 70.44 226 ILE B C 1
ATOM 4081 O O . ILE B 1 226 ? -10.312 -37.938 6.402 1 70.44 226 ILE B O 1
ATOM 4085 N N . TRP B 1 227 ? -11.977 -36.688 7.18 1 73.62 227 TRP B N 1
ATOM 4086 C CA . TRP B 1 227 ? -12.531 -37.781 7.957 1 73.62 227 TRP B CA 1
ATOM 4087 C C . TRP B 1 227 ? -12.93 -38.938 7.051 1 73.62 227 TRP B C 1
ATOM 4089 O O . TRP B 1 227 ? -12.68 -40.125 7.367 1 73.62 227 TRP B O 1
ATOM 4099 N N . GLN B 1 228 ? -13.547 -38.719 5.977 1 72.38 228 GLN B N 1
ATOM 4100 C CA . GLN B 1 228 ? -13.953 -39.75 5.02 1 72.38 228 GLN B CA 1
ATOM 4101 C C . GLN B 1 228 ? -12.734 -40.469 4.449 1 72.38 228 GLN B C 1
ATOM 4103 O O . GLN B 1 228 ? -12.758 -41.688 4.293 1 72.38 228 GLN B O 1
ATOM 4108 N N . ARG B 1 229 ? -11.789 -39.719 4.109 1 69.94 229 ARG B N 1
ATOM 4109 C CA . ARG B 1 229 ? -10.594 -40.312 3.527 1 69.94 229 ARG B CA 1
ATOM 4110 C C . ARG B 1 229 ? -9.867 -41.188 4.547 1 69.94 229 ARG B C 1
ATOM 4112 O O . ARG B 1 229 ? -9.344 -42.25 4.207 1 69.94 229 ARG B O 1
ATOM 4119 N N . ARG B 1 230 ? -9.773 -40.688 5.723 1 72 230 ARG B N 1
ATOM 4120 C CA . ARG B 1 230 ? -9.141 -41.469 6.781 1 72 230 ARG B CA 1
ATOM 4121 C C . ARG B 1 230 ? -9.914 -42.75 7.047 1 72 230 ARG B C 1
ATOM 4123 O O . ARG B 1 230 ? -9.312 -43.812 7.312 1 72 230 ARG B O 1
ATOM 4130 N N . SER B 1 231 ? -11.055 -42.562 7 1 71.5 231 SER B N 1
ATOM 4131 C CA . SER B 1 231 ? -11.891 -43.75 7.238 1 71.5 231 SER B CA 1
ATOM 4132 C C . SER B 1 231 ? -11.711 -44.781 6.133 1 71.5 231 SER B C 1
ATOM 4134 O O . SER B 1 231 ? -11.852 -45.969 6.371 1 71.5 231 SER B O 1
ATOM 4136 N N . MET B 1 232 ? -11.414 -44.219 4.957 1 67.19 232 MET B N 1
ATOM 4137 C CA . MET B 1 232 ? -11.227 -45.125 3.826 1 67.19 232 MET B CA 1
ATOM 4138 C C . MET B 1 232 ? -9.789 -45.656 3.773 1 67.19 232 MET B C 1
ATOM 4140 O O . MET B 1 232 ? -9.445 -46.438 2.896 1 67.19 232 MET B O 1
ATOM 4144 N N . GLY B 1 233 ? -8.984 -45.344 4.656 1 61.38 233 GLY B N 1
ATOM 4145 C CA . GLY B 1 233 ? -7.629 -45.844 4.773 1 61.38 233 GLY B CA 1
ATOM 4146 C C . GLY B 1 233 ? -6.648 -45.188 3.826 1 61.38 233 GLY B C 1
ATOM 4147 O O . GLY B 1 233 ? -5.582 -45.719 3.541 1 61.38 233 GLY B O 1
ATOM 4148 N N . MET B 1 234 ? -7.105 -44.219 3.117 1 60.19 234 MET B N 1
ATOM 4149 C CA . MET B 1 234 ? -6.23 -43.594 2.131 1 60.19 234 MET B CA 1
ATOM 4150 C C . MET B 1 234 ? -5.18 -42.719 2.811 1 60.19 234 MET B C 1
ATOM 4152 O O . MET B 1 234 ? -5.512 -41.875 3.639 1 60.19 234 MET B O 1
ATOM 4156 N N . LYS B 1 235 ? -4.125 -43.25 2.904 1 54.91 235 LYS B N 1
ATOM 4157 C CA . LYS B 1 235 ? -3.018 -42.625 3.633 1 54.91 235 LYS B CA 1
ATOM 4158 C C . LYS B 1 235 ? -2.48 -41.406 2.896 1 54.91 235 LYS B C 1
ATOM 4160 O O . LYS B 1 235 ? -1.688 -40.656 3.447 1 54.91 235 LYS B O 1
ATOM 4165 N N . GLN B 1 236 ? -2.529 -41.438 1.54 1 51.22 236 GLN B N 1
ATOM 4166 C CA . GLN B 1 236 ? -1.694 -40.438 0.882 1 51.22 236 GLN B CA 1
ATOM 4167 C C . GLN B 1 236 ? -2.365 -39.062 0.887 1 51.22 236 GLN B C 1
ATOM 4169 O O . GLN B 1 236 ? -3.479 -38.906 0.377 1 51.22 236 GLN B O 1
ATOM 4174 N N . PHE B 1 237 ? -2.375 -38.375 1.88 1 52.78 237 PHE B N 1
ATOM 4175 C CA . PHE B 1 237 ? -2.848 -37 2.143 1 52.78 237 PHE B CA 1
ATOM 4176 C C . PHE B 1 237 ? -2.244 -36.031 1.15 1 52.78 237 PHE B C 1
ATOM 4178 O O . PHE B 1 237 ? -2.197 -34.812 1.414 1 52.78 237 PHE B O 1
ATOM 4185 N N . GLY B 1 238 ? -1.691 -36.344 -0.07 1 51.22 238 GLY B N 1
ATOM 4186 C CA . GLY B 1 238 ? -0.767 -35.438 -0.725 1 51.22 238 GLY B CA 1
ATOM 4187 C C . GLY B 1 238 ? -1.423 -34.156 -1.188 1 51.22 238 GLY B C 1
ATOM 4188 O O . GLY B 1 238 ? -1.204 -33.094 -0.6 1 51.22 238 GLY B O 1
ATOM 4189 N N . PRO B 1 239 ? -2.26 -34.125 -2.193 1 54.03 239 PRO B N 1
ATOM 4190 C CA . PRO B 1 239 ? -2.775 -32.906 -2.783 1 54.03 239 PRO B CA 1
ATOM 4191 C C . PRO B 1 239 ? -3.975 -32.344 -2.023 1 54.03 239 PRO B C 1
ATOM 4193 O O . PRO B 1 239 ? -4.117 -31.125 -1.899 1 54.03 239 PRO B O 1
ATOM 4196 N N . MET B 1 240 ? -4.762 -33.219 -1.428 1 55.56 240 MET B N 1
ATOM 4197 C CA . MET B 1 240 ? -5.98 -32.781 -0.751 1 55.56 240 MET B CA 1
ATOM 4198 C C . MET B 1 240 ? -5.652 -32.094 0.572 1 55.56 240 MET B C 1
ATOM 4200 O O . MET B 1 240 ? -6.344 -31.156 0.979 1 55.56 240 MET B O 1
ATOM 4204 N N . GLN B 1 241 ? -4.676 -32.5 1.144 1 57.88 241 GLN B N 1
ATOM 4205 C CA . GLN B 1 241 ? -4.254 -31.859 2.391 1 57.88 241 GLN B CA 1
ATOM 4206 C C . GLN B 1 241 ? -3.76 -30.438 2.146 1 57.88 241 GLN B C 1
ATOM 4208 O O . GLN B 1 241 ? -4.008 -29.547 2.953 1 57.88 241 GLN B O 1
ATOM 4213 N N . ILE B 1 242 ? -3.182 -30.328 1.104 1 55.84 242 ILE B N 1
ATOM 4214 C CA . ILE B 1 242 ? -2.658 -29.016 0.762 1 55.84 242 ILE B CA 1
ATOM 4215 C C . ILE B 1 242 ? -3.814 -28.047 0.496 1 55.84 242 ILE B C 1
ATOM 4217 O O . ILE B 1 242 ? -3.818 -26.922 0.994 1 55.84 242 ILE B O 1
ATOM 4221 N N . ILE B 1 243 ? -4.797 -28.625 -0.13 1 55.12 243 ILE B N 1
ATOM 4222 C CA . ILE B 1 243 ? -5.969 -27.797 -0.416 1 55.12 243 ILE B CA 1
ATOM 4223 C C . ILE B 1 243 ? -6.691 -27.453 0.886 1 55.12 243 ILE B C 1
ATOM 4225 O O . ILE B 1 243 ? -7.203 -26.344 1.048 1 55.12 243 ILE B O 1
ATOM 4229 N N . PHE B 1 244 ? -6.52 -28.406 1.734 1 58.28 244 PHE B N 1
ATOM 4230 C CA . PHE B 1 244 ? -7.184 -28.219 3.02 1 58.28 244 PHE B CA 1
ATOM 4231 C C . PHE B 1 244 ? -6.523 -27.109 3.811 1 58.28 244 PHE B C 1
ATOM 4233 O O . PHE B 1 244 ? -7.203 -26.219 4.328 1 58.28 244 PHE B O 1
ATOM 4240 N N . VAL B 1 245 ? -5.336 -27.172 3.891 1 59.69 245 VAL B N 1
ATOM 4241 C CA . VAL B 1 245 ? -4.586 -26.219 4.688 1 59.69 245 VAL B CA 1
ATOM 4242 C C . VAL B 1 245 ? -4.738 -24.812 4.09 1 59.69 245 VAL B C 1
ATOM 4244 O O . VAL B 1 245 ? -4.93 -23.844 4.816 1 59.69 245 VAL B O 1
ATOM 4247 N N . MET B 1 246 ? -4.797 -24.781 2.885 1 59.25 246 MET B N 1
ATOM 4248 C CA . MET B 1 246 ? -4.895 -23.5 2.203 1 59.25 246 MET B CA 1
ATOM 4249 C C . MET B 1 246 ? -6.277 -22.875 2.395 1 59.25 246 MET B C 1
ATOM 4251 O O . MET B 1 246 ? -6.398 -21.672 2.615 1 59.25 246 MET B O 1
ATOM 4255 N N . GLY B 1 247 ? -7.207 -23.891 2.303 1 57.66 247 GLY B N 1
ATOM 4256 C CA . GLY B 1 247 ? -8.57 -23.422 2.516 1 57.66 247 GLY B CA 1
ATOM 4257 C C . GLY B 1 247 ? -8.797 -22.875 3.91 1 57.66 247 GLY B C 1
ATOM 4258 O O . GLY B 1 247 ? -9.43 -21.828 4.074 1 57.66 247 GLY B O 1
ATOM 4259 N N . CYS B 1 248 ? -8.164 -23.547 4.719 1 58.44 248 CYS B N 1
ATOM 4260 C CA . CYS B 1 248 ? -8.305 -23.125 6.113 1 58.44 248 CYS B CA 1
ATOM 4261 C C . CYS B 1 248 ? -7.641 -21.781 6.359 1 58.44 248 CYS B C 1
ATOM 4263 O O . CYS B 1 248 ? -8.211 -20.922 7.016 1 58.44 248 CYS B O 1
ATOM 4265 N N . GLN B 1 249 ? -6.574 -21.688 5.844 1 59.84 249 GLN B N 1
ATOM 4266 C CA . GLN B 1 249 ? -5.82 -20.469 6.09 1 59.84 249 GLN B CA 1
ATOM 4267 C C . GLN B 1 249 ? -6.461 -19.281 5.387 1 59.84 249 GLN B C 1
ATOM 4269 O O . GLN B 1 249 ? -6.508 -18.172 5.941 1 59.84 249 GLN B O 1
ATOM 4274 N N . THR B 1 250 ? -7.039 -19.531 4.312 1 61.47 250 THR B N 1
ATOM 4275 C CA . THR B 1 250 ? -7.609 -18.469 3.49 1 61.47 250 THR B CA 1
ATOM 4276 C C . THR B 1 250 ? -8.844 -17.875 4.16 1 61.47 250 THR B C 1
ATOM 4278 O O . THR B 1 250 ? -9.141 -16.688 3.992 1 61.47 250 THR B O 1
ATOM 4281 N N . MET B 1 251 ? -9.352 -18.641 5.027 1 65.94 251 MET B N 1
ATOM 4282 C CA . MET B 1 251 ? -10.617 -18.141 5.547 1 65.94 251 MET B CA 1
ATOM 4283 C C . MET B 1 251 ? -10.492 -17.766 7.023 1 65.94 251 MET B C 1
ATOM 4285 O O . MET B 1 251 ? -11.117 -16.812 7.484 1 65.94 251 MET B O 1
ATOM 4289 N N . CYS B 1 252 ? -9.602 -18.469 7.602 1 73.31 252 CYS B N 1
ATOM 4290 C CA . CYS B 1 252 ? -9.461 -18.188 9.031 1 73.31 252 CYS B CA 1
ATOM 4291 C C . CYS B 1 252 ? -8.703 -16.891 9.273 1 73.31 252 CYS B C 1
ATOM 4293 O O . CYS B 1 252 ? -9.031 -16.141 10.195 1 73.31 252 CYS B O 1
ATOM 4295 N N . ILE B 1 253 ? -7.887 -16.625 8.422 1 73.81 253 ILE B N 1
ATOM 4296 C CA . ILE B 1 253 ? -7.055 -15.438 8.617 1 73.81 253 ILE B CA 1
ATOM 4297 C C . ILE B 1 253 ? -7.898 -14.18 8.445 1 73.81 253 ILE B C 1
ATOM 4299 O O . ILE B 1 253 ? -7.891 -13.297 9.305 1 73.81 253 ILE B O 1
ATOM 4303 N N . PRO B 1 254 ? -8.703 -14.156 7.492 1 75.06 254 PRO B N 1
ATOM 4304 C CA . PRO B 1 254 ? -9.555 -12.969 7.352 1 75.06 254 PRO B CA 1
ATOM 4305 C C . PRO B 1 254 ? -10.539 -12.805 8.5 1 75.06 254 PRO B C 1
ATOM 4307 O O . PRO B 1 254 ? -10.828 -11.68 8.922 1 75.06 254 PRO B O 1
ATOM 4310 N N . ALA B 1 255 ? -11 -13.93 9.031 1 76.31 255 ALA B N 1
ATOM 4311 C CA . ALA B 1 255 ? -11.945 -13.875 10.141 1 76.31 255 ALA B CA 1
ATOM 4312 C C . ALA B 1 255 ? -11.281 -13.32 11.398 1 76.31 255 ALA B C 1
ATOM 4314 O O . ALA B 1 255 ? -11.836 -12.445 12.062 1 76.31 255 ALA B O 1
ATOM 4315 N N . ILE B 1 256 ? -10.188 -13.742 11.609 1 77.12 256 ILE B N 1
ATOM 4316 C CA . ILE B 1 256 ? -9.445 -13.273 12.773 1 77.12 256 ILE B CA 1
ATOM 4317 C C . ILE B 1 256 ? -9.078 -11.797 12.594 1 77.12 256 ILE B C 1
ATOM 4319 O O . ILE B 1 256 ? -9.195 -11.008 13.531 1 77.12 256 ILE B O 1
ATOM 4323 N N . PHE B 1 257 ? -8.688 -11.531 11.477 1 79.25 257 PHE B N 1
ATOM 4324 C CA . PHE B 1 257 ? -8.328 -10.156 11.172 1 79.25 257 PHE B CA 1
ATOM 4325 C C . PHE B 1 257 ? -9.523 -9.227 11.352 1 79.25 257 PHE B C 1
ATOM 4327 O O . PHE B 1 257 ? -9.391 -8.141 11.914 1 79.25 257 PHE B O 1
ATOM 4334 N N . GLY B 1 258 ? -10.609 -9.688 10.93 1 75.75 258 GLY B N 1
ATOM 4335 C CA . GLY B 1 258 ? -11.805 -8.875 11.055 1 75.75 258 GLY B CA 1
ATOM 4336 C C . GLY B 1 258 ? -12.211 -8.641 12.5 1 75.75 258 GLY B C 1
ATOM 4337 O O . GLY B 1 258 ? -12.516 -7.512 12.891 1 75.75 258 GLY B O 1
ATOM 4338 N N . ILE B 1 259 ? -12.133 -9.633 13.258 1 76.06 259 ILE B N 1
ATOM 4339 C CA . ILE B 1 259 ? -12.516 -9.547 14.664 1 76.06 259 ILE B CA 1
ATOM 4340 C C . ILE B 1 259 ? -11.531 -8.641 15.406 1 76.06 259 ILE B C 1
ATOM 4342 O O . ILE B 1 259 ? -11.945 -7.754 16.156 1 76.06 259 ILE B O 1
ATOM 4346 N N . LEU B 1 260 ? -10.312 -8.758 15.07 1 70.38 260 LEU B N 1
ATOM 4347 C CA . LEU B 1 260 ? -9.281 -8.016 15.789 1 70.38 260 LEU B CA 1
ATOM 4348 C C . LEU B 1 260 ? -9.32 -6.539 15.422 1 70.38 260 LEU B C 1
ATOM 4350 O O . LEU B 1 260 ? -9.234 -5.672 16.297 1 70.38 260 LEU B O 1
ATOM 4354 N N . THR B 1 261 ? -9.484 -6.352 14.195 1 73 261 THR B N 1
ATOM 4355 C CA . THR B 1 261 ? -9.383 -4.969 13.742 1 73 261 THR B CA 1
ATOM 4356 C C . THR B 1 261 ? -10.641 -4.188 14.117 1 73 261 THR B C 1
ATOM 4358 O O . THR B 1 261 ? -10.562 -2.996 14.422 1 73 261 THR B O 1
ATOM 4361 N N . TYR B 1 262 ? -11.734 -4.844 14.18 1 74 262 TYR B N 1
ATOM 4362 C CA . TYR B 1 262 ? -12.961 -4.102 14.438 1 74 262 TYR B CA 1
ATOM 4363 C C . TYR B 1 262 ? -13.234 -4.004 15.938 1 74 262 TYR B C 1
ATOM 4365 O O . TYR B 1 262 ? -13.602 -2.938 16.438 1 74 262 TYR B O 1
ATOM 4373 N N . PHE B 1 263 ? -13.031 -5 16.703 1 71.94 263 PHE B N 1
ATOM 4374 C CA . PHE B 1 263 ? -13.445 -5.008 18.094 1 71.94 263 PHE B CA 1
ATOM 4375 C C . PHE B 1 263 ? -12.305 -4.582 19 1 71.94 263 PHE B C 1
ATOM 4377 O O . PHE B 1 263 ? -12.531 -4.031 20.078 1 71.94 263 PHE B O 1
ATOM 4384 N N . VAL B 1 264 ? -11.164 -4.875 18.516 1 63.41 264 VAL B N 1
ATOM 4385 C CA . VAL B 1 264 ? -10.039 -4.562 19.391 1 63.41 264 VAL B CA 1
ATOM 4386 C C . VAL B 1 264 ? -9.484 -3.178 19.047 1 63.41 264 VAL B C 1
ATOM 4388 O O . VAL B 1 264 ? -9.234 -2.365 19.938 1 63.41 264 VAL B O 1
ATOM 4391 N N . TYR B 1 265 ? -9.375 -2.928 17.766 1 61.75 265 TYR B N 1
ATOM 4392 C CA . TYR B 1 265 ? -8.781 -1.655 17.375 1 61.75 265 TYR B CA 1
ATOM 4393 C C . TYR B 1 265 ? -9.844 -0.693 16.859 1 61.75 265 TYR B C 1
ATOM 4395 O O . TYR B 1 265 ? -9.609 0.053 15.906 1 61.75 265 TYR B O 1
ATOM 4403 N N . GLY B 1 266 ? -11.062 -0.735 17.375 1 57.25 266 GLY B N 1
ATOM 4404 C CA . GLY B 1 266 ? -12.297 -0.034 17.062 1 57.25 266 GLY B CA 1
ATOM 4405 C C . GLY B 1 266 ? -12.078 1.242 16.266 1 57.25 266 GLY B C 1
ATOM 4406 O O . GLY B 1 266 ? -12.805 1.516 15.312 1 57.25 266 GLY B O 1
ATOM 4407 N N . ALA B 1 267 ? -11.289 2.137 16.641 1 56.69 267 ALA B N 1
ATOM 4408 C CA . ALA B 1 267 ? -11.211 3.482 16.078 1 56.69 267 ALA B CA 1
ATOM 4409 C C . ALA B 1 267 ? -10.242 3.531 14.898 1 56.69 267 ALA B C 1
ATOM 4411 O O . ALA B 1 267 ? -10.148 4.543 14.203 1 56.69 267 ALA B O 1
ATOM 4412 N N . SER B 1 268 ? -9.766 2.328 14.523 1 61.5 268 SER B N 1
ATOM 4413 C CA . SER B 1 268 ? -8.711 2.4 13.516 1 61.5 268 SER B CA 1
ATOM 4414 C C . SER B 1 268 ? -9.227 1.946 12.156 1 61.5 268 SER B C 1
ATOM 4416 O O . SER B 1 268 ? -10.164 1.15 12.07 1 61.5 268 SER B O 1
ATOM 4418 N N . GLN B 1 269 ? -9.039 2.732 11.102 1 73.81 269 GLN B N 1
ATOM 4419 C CA . GLN B 1 269 ? -9.414 2.451 9.719 1 73.81 269 GLN B CA 1
ATOM 4420 C C . GLN B 1 269 ? -8.734 1.178 9.219 1 73.81 269 GLN B C 1
ATOM 4422 O O . GLN B 1 269 ? -8.781 0.875 8.023 1 73.81 269 GLN B O 1
ATOM 4427 N N . ILE B 1 270 ? -8.203 0.398 10.211 1 75.62 270 ILE B N 1
ATOM 4428 C CA . ILE B 1 270 ? -7.508 -0.827 9.844 1 75.62 270 ILE B CA 1
ATOM 4429 C C . ILE B 1 270 ? -8.516 -1.887 9.406 1 75.62 270 ILE B C 1
ATOM 4431 O O . ILE B 1 270 ? -8.203 -2.75 8.586 1 75.62 270 ILE B O 1
ATOM 4435 N N . TYR B 1 271 ? -9.734 -1.717 9.883 1 77.06 271 TYR B N 1
ATOM 4436 C CA . TYR B 1 271 ? -10.773 -2.691 9.555 1 77.06 271 TYR B CA 1
ATOM 4437 C C . TYR B 1 271 ? -11.086 -2.668 8.062 1 77.06 271 TYR B C 1
ATOM 4439 O O . TYR B 1 271 ? -11.586 -3.65 7.516 1 77.06 271 TYR B O 1
ATOM 4447 N N . THR B 1 272 ? -10.773 -1.604 7.43 1 80.81 272 THR B N 1
ATOM 4448 C CA . THR B 1 272 ? -11.062 -1.471 6.008 1 80.81 272 THR B CA 1
ATOM 4449 C C . THR B 1 272 ? -10.18 -2.402 5.184 1 80.81 272 THR B C 1
ATOM 4451 O O . THR B 1 272 ? -10.445 -2.635 4 1 80.81 272 THR B O 1
ATOM 4454 N N . LEU B 1 273 ? -9.234 -3.018 5.836 1 84.94 273 LEU B N 1
ATOM 4455 C CA . LEU B 1 273 ? -8.359 -3.973 5.172 1 84.94 273 LEU B CA 1
ATOM 4456 C C . LEU B 1 273 ? -9.016 -5.344 5.078 1 84.94 273 LEU B C 1
ATOM 4458 O O . LEU B 1 273 ? -8.562 -6.207 4.32 1 84.94 273 LEU B O 1
ATOM 4462 N N . MET B 1 274 ? -10.062 -5.527 5.727 1 82.56 274 MET B N 1
ATOM 4463 C CA . MET B 1 274 ? -10.664 -6.852 5.848 1 82.56 274 MET B CA 1
ATOM 4464 C C . MET B 1 274 ? -11.102 -7.375 4.488 1 82.56 274 MET B C 1
ATOM 4466 O O . MET B 1 274 ? -10.75 -8.492 4.102 1 82.56 274 MET B O 1
ATOM 4470 N N . PRO B 1 275 ? -11.805 -6.562 3.766 1 81.94 275 PRO B N 1
ATOM 4471 C CA . PRO B 1 275 ? -12.195 -7.055 2.441 1 81.94 275 PRO B CA 1
ATOM 4472 C C . PRO B 1 275 ? -10.992 -7.367 1.553 1 81.94 275 PRO B C 1
ATOM 4474 O O . PRO B 1 275 ? -11.062 -8.273 0.715 1 81.94 275 PRO B O 1
ATOM 4477 N N . VAL B 1 276 ? -9.945 -6.68 1.73 1 85.69 276 VAL B N 1
ATOM 4478 C CA . VAL B 1 276 ? -8.742 -6.902 0.93 1 85.69 276 VAL B CA 1
ATOM 4479 C C . VAL B 1 276 ? -8.117 -8.242 1.305 1 85.69 276 VAL B C 1
ATOM 4481 O O . VAL B 1 276 ? -7.676 -8.992 0.432 1 85.69 276 VAL B O 1
ATOM 4484 N N . VAL B 1 277 ? -8.148 -8.484 2.557 1 83 277 VAL B N 1
ATOM 4485 C CA . VAL B 1 277 ? -7.586 -9.75 3.023 1 83 277 VAL B CA 1
ATOM 4486 C C . VAL B 1 277 ? -8.398 -10.914 2.463 1 83 277 VAL B C 1
ATOM 4488 O O . VAL B 1 277 ? -7.832 -11.891 1.96 1 83 277 VAL B O 1
ATOM 4491 N N . VAL B 1 278 ? -9.594 -10.789 2.51 1 80.75 278 VAL B N 1
ATOM 4492 C CA . VAL B 1 278 ? -10.469 -11.828 1.987 1 80.75 278 VAL B CA 1
ATOM 4493 C C . VAL B 1 278 ? -10.289 -11.945 0.474 1 80.75 278 VAL B C 1
ATOM 4495 O O . VAL B 1 278 ? -10.148 -13.047 -0.059 1 80.75 278 VAL B O 1
ATOM 4498 N N . GLY B 1 279 ? -10.297 -10.82 -0.197 1 77.19 279 GLY B N 1
ATOM 4499 C CA . GLY B 1 279 ? -10.172 -10.789 -1.646 1 77.19 279 GLY B CA 1
ATOM 4500 C C . GLY B 1 279 ? -8.828 -11.289 -2.141 1 77.19 279 GLY B C 1
ATOM 4501 O O . GLY B 1 279 ? -8.695 -11.688 -3.301 1 77.19 279 GLY B O 1
ATOM 4502 N N . THR B 1 280 ? -7.891 -11.273 -1.331 1 78.19 280 THR B N 1
ATOM 4503 C CA . THR B 1 280 ? -6.551 -11.719 -1.693 1 78.19 280 THR B CA 1
ATOM 4504 C C . THR B 1 280 ? -6.406 -13.227 -1.479 1 78.19 280 THR B C 1
ATOM 4506 O O . THR B 1 280 ? -5.816 -13.922 -2.307 1 78.19 280 THR B O 1
ATOM 4509 N N . PHE B 1 281 ? -6.957 -13.703 -0.509 1 74.94 281 PHE B N 1
ATOM 4510 C CA . PHE B 1 281 ? -6.723 -15.102 -0.15 1 74.94 281 PHE B CA 1
ATOM 4511 C C . PHE B 1 281 ? -7.566 -16.031 -1.015 1 74.94 281 PHE B C 1
ATOM 4513 O O . PHE B 1 281 ? -7.195 -17.188 -1.238 1 74.94 281 PHE B O 1
ATOM 4520 N N . LEU B 1 282 ? -8.594 -15.492 -1.553 1 73.25 282 LEU B N 1
ATOM 4521 C CA . LEU B 1 282 ? -9.445 -16.328 -2.398 1 73.25 282 LEU B CA 1
ATOM 4522 C C . LEU B 1 282 ? -8.727 -16.703 -3.686 1 73.25 282 LEU B C 1
ATOM 4524 O O . LEU B 1 282 ? -8.609 -17.891 -4.008 1 73.25 282 LEU B O 1
ATOM 4528 N N . PRO B 1 283 ? -8.148 -15.758 -4.41 1 72.38 283 PRO B N 1
ATOM 4529 C CA . PRO B 1 283 ? -7.426 -16.125 -5.625 1 72.38 283 PRO B CA 1
ATOM 4530 C C . PRO B 1 283 ? -6.145 -16.906 -5.332 1 72.38 283 PRO B C 1
ATOM 4532 O O . PRO B 1 283 ? -5.746 -17.766 -6.121 1 72.38 283 PRO B O 1
ATOM 4535 N N . LEU B 1 284 ? -5.531 -16.641 -4.25 1 71.88 284 LEU B N 1
ATOM 4536 C CA . LEU B 1 284 ? -4.309 -17.359 -3.891 1 71.88 284 LEU B CA 1
ATOM 4537 C C . LEU B 1 284 ? -4.598 -18.828 -3.652 1 71.88 284 LEU B C 1
ATOM 4539 O O . LEU B 1 284 ? -3.797 -19.688 -4.027 1 71.88 284 LEU B O 1
ATOM 4543 N N . SER B 1 285 ? -5.719 -19.062 -3.049 1 68.19 285 SER B N 1
ATOM 4544 C CA . SER B 1 285 ? -6.113 -20.453 -2.805 1 68.19 285 SER B CA 1
ATOM 4545 C C . SER B 1 285 ? -6.426 -21.172 -4.109 1 68.19 285 SER B C 1
ATOM 4547 O O . SER B 1 285 ? -6.062 -22.344 -4.281 1 68.19 285 SER B O 1
ATOM 4549 N N . SER B 1 286 ? -7.02 -20.469 -4.977 1 65.31 286 SER B N 1
ATOM 4550 C CA . SER B 1 286 ? -7.352 -21.047 -6.27 1 65.31 286 SER B CA 1
ATOM 4551 C C . SER B 1 286 ? -6.098 -21.344 -7.086 1 65.31 286 SER B C 1
ATOM 4553 O O . SER B 1 286 ? -6.004 -22.375 -7.75 1 65.31 286 SER B O 1
ATOM 4555 N N . MET B 1 287 ? -5.16 -20.484 -7.07 1 66.12 287 MET B N 1
ATOM 4556 C CA . MET B 1 287 ? -3.91 -20.656 -7.801 1 66.12 287 MET B CA 1
ATOM 4557 C C . MET B 1 287 ? -3.098 -21.812 -7.234 1 66.12 287 MET B C 1
ATOM 4559 O O . MET B 1 287 ? -2.508 -22.594 -7.984 1 66.12 287 MET B O 1
ATOM 4563 N N . TRP B 1 288 ? -3.08 -21.875 -6.012 1 62.84 288 TRP B N 1
ATOM 4564 C CA . TRP B 1 288 ? -2.338 -22.953 -5.352 1 62.84 288 TRP B CA 1
ATOM 4565 C C . TRP B 1 288 ? -2.949 -24.312 -5.66 1 62.84 288 TRP B C 1
ATOM 4567 O O . TRP B 1 288 ? -2.229 -25.281 -5.863 1 62.84 288 TRP B O 1
ATOM 4577 N N . ALA B 1 289 ? -4.195 -24.391 -5.754 1 60.72 289 ALA B N 1
ATOM 4578 C CA . ALA B 1 289 ? -4.887 -25.641 -6.102 1 60.72 289 ALA B CA 1
ATOM 4579 C C . ALA B 1 289 ? -4.566 -26.062 -7.535 1 60.72 289 ALA B C 1
ATOM 4581 O O . ALA B 1 289 ? -4.395 -27.25 -7.816 1 60.72 289 ALA B O 1
ATOM 4582 N N . ALA B 1 290 ? -4.395 -25.078 -8.312 1 59.53 290 ALA B N 1
ATOM 4583 C CA . ALA B 1 290 ? -4.145 -25.359 -9.727 1 59.53 290 ALA B CA 1
ATOM 4584 C C . ALA B 1 290 ? -2.723 -25.875 -9.945 1 59.53 290 ALA B C 1
ATOM 4586 O O . ALA B 1 290 ? -2.482 -26.703 -10.82 1 59.53 290 ALA B O 1
ATOM 4587 N N . THR B 1 291 ? -1.805 -25.375 -9.25 1 59.53 291 THR B N 1
ATOM 4588 C CA . THR B 1 291 ? -0.402 -25.734 -9.43 1 59.53 291 THR B CA 1
ATOM 4589 C C . THR B 1 291 ? -0.122 -27.109 -8.852 1 59.53 291 THR B C 1
ATOM 4591 O O . THR B 1 291 ? 0.736 -27.844 -9.359 1 59.53 291 THR B O 1
ATOM 4594 N N . ASN B 1 292 ? -0.675 -27.5 -7.809 1 55.66 292 ASN B N 1
ATOM 4595 C CA . ASN B 1 292 ? -0.346 -28.75 -7.148 1 55.66 292 ASN B CA 1
ATOM 4596 C C . ASN B 1 292 ? -1.201 -29.906 -7.676 1 55.66 292 ASN B C 1
ATOM 4598 O O . ASN B 1 292 ? -0.927 -31.062 -7.391 1 55.66 292 ASN B O 1
ATOM 4602 N N . THR B 1 293 ? -2.25 -29.688 -8.281 1 51.53 293 THR B N 1
ATOM 4603 C CA . THR B 1 293 ? -3.002 -30.781 -8.883 1 51.53 293 THR B CA 1
ATOM 4604 C C . THR B 1 293 ? -2.287 -31.312 -10.125 1 51.53 293 THR B C 1
ATOM 4606 O O . THR B 1 293 ? -2.432 -32.469 -10.477 1 51.53 293 THR B O 1
ATOM 4609 N N . ASN B 1 294 ? -1.578 -30.531 -10.852 1 47.81 294 ASN B N 1
ATOM 4610 C CA . ASN B 1 294 ? -0.896 -31.047 -12.031 1 47.81 294 ASN B CA 1
ATOM 4611 C C . ASN B 1 294 ? 0.277 -31.938 -11.656 1 47.81 294 ASN B C 1
ATOM 4613 O O . ASN B 1 294 ? 0.793 -32.688 -12.5 1 47.81 294 ASN B O 1
ATOM 4617 N N . ASN B 1 295 ? 0.905 -31.781 -10.633 1 42.56 295 ASN B N 1
ATOM 4618 C CA . ASN B 1 295 ? 2.041 -32.656 -10.305 1 42.56 295 ASN B CA 1
ATOM 4619 C C . ASN B 1 295 ? 1.595 -34.062 -9.945 1 42.56 295 ASN B C 1
ATOM 4621 O O . ASN B 1 295 ? 2.428 -34.938 -9.75 1 42.56 295 ASN B O 1
ATOM 4625 N N . ILE B 1 296 ? 0.448 -34.344 -9.641 1 40.66 296 ILE B N 1
ATOM 4626 C CA . ILE B 1 296 ? 0.032 -35.688 -9.242 1 40.66 296 ILE B CA 1
ATOM 4627 C C . ILE B 1 296 ? -0.436 -36.469 -10.469 1 40.66 296 ILE B C 1
ATOM 4629 O O . ILE B 1 296 ? -0.579 -37.688 -10.422 1 40.66 296 ILE B O 1
ATOM 4633 N N . ASN B 1 297 ? -0.863 -35.844 -11.656 1 35.12 297 ASN B N 1
ATOM 4634 C CA . ASN B 1 297 ? -1.1 -36.75 -12.766 1 35.12 297 ASN B CA 1
ATOM 4635 C C . ASN B 1 297 ? 0.196 -37.094 -13.492 1 35.12 297 ASN B C 1
ATOM 4637 O O . ASN B 1 297 ? 1.014 -36.219 -13.766 1 35.12 297 ASN B O 1
#

Foldseek 3Di:
DPPVDDPQFDWDWDDDPVRPDIDIDTSVLVVVLVVQLVQLLVLLVVLLVLLVVLLVCLVPLPDPVCCPPPLNVLLNVLSVLSNVLSVLSNVLSPALCSDSSCVVNVDDPPRVVSLVSVLVSLVSVLVSLLSLLVSLLVVLLVLCVPPDPVVSVVVSVVSVVLSVVLSVLSVVLSVLCSVQVRVVPSDHDPVSVVVNVVSVLVSLVSSLVSLVVSLVSLLVSLVVVVVVCVVVVPPCCQLSVQLNVLSNCLRVVLSVQQCCCCVPVPVRCNNVCSSVSNSSSSVVSVSSSVVRVVVVD/DPPVDDPQFDWDWDDDPVRPDIDIDTSVLVVVLVVQLVQLLVLLVVLLVLLVVLLVCLVPLPDPVCCPPPLNVLLNVLSVLSNVLSVLSNVLSPALCSDSSCVVNVDDPPRVVSLVSVLVSLVSVLVSLLSLLVSLLVVLLVLCPPPDPVVSVVVSVVSVVLSVVLSVLSVVLSVLCSVQVRVVPSDHDPVSVVVNVVSVLVSLVSSLVSLVVSLVSLLVSLVVVVVVCVVVVPPCCDLSVVLNVLSNCLRVVLSVQQCCCCVVVPVRCNNVCSSVSNSSSSVVSVSSSVVRVVVVD

Secondary structure (DSSP, 8-state):
--TT--GGG-EEEEE-TTSS-EEEEETHHHHHHHHHHHHHHHHHHHHHHHHHHHHHHHHHHS-TTTTTSHHHHHHHHHHHHHHHHHHHHHHHTTSGGG-HHHHHH----S-HHHHHHHHHHHHHHHHHHHHHHHHHHHHHHHHGGGS-HHHHHHHHHHHHHHHHHHHHHHHHHHHHIIIIIIIT-TT--HHHHHHHHHHHHHHHHHHHHHHHHHHHHHHHHHHHHHHHHHHTT----HHHHHHHHHHHHHHHHHHHHHHIIIIISTTSGGGGGHHHHHHHHHHHHHHHHHHHHTTT-/--TT--GGG-EEEEE-TTSS-EEEEETHHHHHHHHHHHHHHHHHHHHHHHHHHHHHHHHHHS-TTTTTSHHHHHHHHHHHHHHHHHHHHHHHTTSGGG-HHHHHH----S-HHHHHHHHHHHHHHHHHHHHHHHHHHHHHHHHGGGS-HHHHHHHHHHHHHHHHHHHHHHHHHHHHIIIIIIIT-TT--HHHHHHHHHHHHHHHHHHHHHHHHHHHHHHHHHHHHHHHHHHTT----HHHHHHHHHHHHHHHHHHHHHHIIIIISTTSGGGGGHHHHHHHHHHHHHHHHHHHHTTT-

InterPro domains:
  IPR000366 GPCR fungal pheromone mating factor, STE2 [PF02116] (5-289)
  IPR000366 GPCR fungal pheromone mating factor, STE2 [PR00250] (41-62)
  IPR000366 GPCR fungal pheromone mating factor, STE2 [PR00250] (120-143)
  IPR000366 GPCR fungal pheromone mating factor, STE2 [PR00250] (152-175)
  IPR000366 GPCR fungal pheromone mating factor, STE2 [PR00250] (202-226)
  IPR000366 GPCR fungal pheromone mating factor, STE2 [PR00250] (242-265)
  IPR000366 GPCR fungal pheromone mating factor, STE2 [PR00250] (271-292)
  IPR000366 GPCR fungal pheromone mating factor, STE2 [PTHR28009] (1-295)
  IPR027458 Pheromone alpha factor receptor, double transmembrane domain superfamily [G3DSA:1.10.287.920] (21-100)

pLDDT: mean 81.26, std 12.47, range [35.03, 96.25]

Solvent-accessible surface area (backbone atoms only — not comparable to full-atom values): 30926 Å² total; per-residue (Å²): 113,44,93,83,49,56,66,71,71,37,72,33,51,46,59,38,58,73,63,72,48,74,42,82,41,55,44,50,57,55,53,51,50,45,51,50,47,26,52,49,22,22,51,33,13,21,43,32,20,36,28,51,51,49,51,49,46,50,67,69,70,49,51,78,83,55,62,71,35,70,65,45,50,44,41,51,49,31,33,51,38,46,30,50,38,22,50,48,55,54,54,49,58,75,33,70,83,62,28,66,67,26,61,73,68,61,60,82,76,91,50,61,70,57,41,52,50,52,43,50,41,45,51,40,53,48,50,34,52,47,38,49,41,49,45,53,51,51,52,51,54,63,68,38,61,82,46,59,69,71,59,34,51,50,52,51,52,52,52,49,49,52,43,50,51,42,47,49,47,39,48,52,38,43,53,48,36,38,53,51,57,50,70,35,55,86,71,64,49,71,67,55,52,51,49,48,51,50,39,50,50,49,34,52,50,40,49,44,49,47,44,41,52,53,30,49,53,51,45,51,50,44,49,50,54,50,51,53,36,54,72,67,65,55,73,79,55,66,60,65,44,52,49,40,53,38,52,44,50,35,27,49,49,33,34,52,49,33,51,45,26,45,73,68,41,58,89,43,77,61,39,72,46,34,63,54,46,40,58,50,28,54,52,52,39,54,50,52,48,56,62,51,53,59,73,74,106,113,43,94,84,49,57,64,70,70,36,74,31,52,45,60,39,60,74,62,73,48,74,40,82,43,54,45,51,58,56,53,51,51,46,52,51,48,26,51,51,22,22,52,32,12,21,43,32,19,37,28,51,52,48,52,50,46,51,66,69,69,49,51,78,83,53,62,71,36,70,65,45,50,40,43,51,49,31,34,52,39,46,29,52,38,23,51,49,56,55,55,49,57,74,33,68,82,61,28,66,67,26,60,74,69,60,60,82,75,90,50,60,70,57,40,51,50,51,41,49,41,43,51,40,51,47,49,33,53,48,35,51,44,49,44,53,51,52,52,50,54,63,68,39,63,81,46,59,68,70,60,34,51,50,52,50,51,52,52,49,49,52,42,49,52,40,47,49,47,39,48,53,37,42,52,47,37,38,52,51,56,49,69,35,54,86,71,63,48,71,68,55,50,51,49,48,52,50,40,50,50,50,33,51,50,41,49,44,49,47,45,40,50,54,30,50,54,51,46,50,51,46,47,48,53,49,52,53,37,52,72,67,62,57,73,80,55,67,62,64,45,51,47,39,54,39,53,42,50,35,28,49,50,33,34,52,49,34,51,45,27,45,72,69,40,58,89,43,76,62,40,70,46,33,64,54,46,40,59,48,30,53,50,52,42,54,53,52,48,58,62,51,55,57,74,74,107

Radius of gyration: 27.54 Å; Cα contacts (8 Å, |Δi|>4): 644; chains: 2; bounding box: 65×86×69 Å